Protein 5FSB (pdb70)

Foldseek 3Di:
DKDWADDFFDAKADADLQFIKGAHPQQWIWTADNDSVPGTDTDDDGFDEKAAHPQGWIKGAHPQQWIWTADPDPVGIDTADDGFDYKYDQDLQFIKGAHPQQWIWTADNDSVDGTDTDDDGFDEKAAEVVGWIKTAHPQFWIWTACVVVPDPVGTDTADDGFDEWYDHDPQWIKGAHPQQWIWTAPNDSVVGTDTDDDGFDYKYAHPHGWIKGAHPVRIIITDDDD/DKDFADDFFDAKADADPQFIKGAHPQQWIWTAPNDSVDGTDTDDDGFDEWAAEPAGWIKGAHPQFWIWTPDVPTDTADDGFDYKYDHDPQWIKGAHPQFWIWTAPNDSVPGTDTDDDGFDEWAAEPAGWIKGAHPQFWIWTACVVPPDPVGTDTADDGFDYKYDHDPQWIKGAHPQQWIWTFDNDSVVGTDTDDDGFDYKYAYPHGWIKTAHPRRIIITDDPD

Solvent-accessible surface area: 17321 Å² total; per-residue (Å²): 105,44,88,50,10,72,51,68,3,43,38,5,17,6,3,12,80,99,5,0,1,0,1,23,97,73,44,46,0,49,66,16,62,56,79,38,95,125,9,28,60,95,20,73,44,57,2,37,4,4,1,2,1,41,80,17,19,0,1,0,0,26,82,83,11,45,0,48,23,25,49,125,76,105,116,54,40,40,100,4,123,44,65,5,94,44,4,14,5,3,12,65,9,0,0,0,0,3,33,91,71,9,18,0,51,8,10,5,1,2,20,46,72,8,38,36,104,0,63,36,105,7,38,6,5,2,5,0,39,50,0,10,1,10,0,0,25,100,89,9,62,0,49,63,3,17,0,8,104,48,42,108,118,9,28,50,100,2,70,40,61,4,52,2,5,15,1,7,45,155,115,12,3,11,0,1,27,104,70,41,65,2,62,23,31,64,72,69,60,122,97,16,38,101,46,29,64,44,68,2,49,5,4,1,1,0,35,84,15,16,0,0,0,0,34,75,78,12,22,3,64,36,48,54,143,189,96,43,88,48,6,73,47,70,3,44,55,6,16,4,5,14,81,96,5,0,1,0,1,24,88,76,37,50,0,50,67,21,60,56,68,49,73,147,10,45,74,99,20,73,42,60,4,31,5,4,1,2,0,43,80,14,18,1,1,0,0,29,81,89,9,49,0,48,28,28,82,166,122,48,44,100,6,71,41,64,4,97,23,5,16,5,5,14,61,6,2,0,4,0,2,37,85,73,8,21,0,51,10,12,9,0,4,22,63,105,7,47,16,95,0,66,38,98,4,46,5,4,1,3,0,33,49,5,11,3,9,0,0,24,97,88,10,64,0,49,60,7,20,0,14,90,45,42,106,120,8,28,54,96,3,74,40,62,4,51,4,5,15,4,5,43,160,113,13,2,8,0,1,25,100,74,34,68,2,61,23,26,61,76,68,71,95,99,14,40,96,50,24,62,48,63,3,52,8,4,1,3,0,40,83,16,18,0,0,0,0,39,80,78,9,25,4,69,40,50,60,131,193

InterPro domains:
  IPR006624 Beta-propeller repeat TECPR [PF19193] (3-113)
  IPR006624 Beta-propeller repeat TECPR [SM00706] (1-35)
  IPR006624 Beta-propeller repeat TECPR [SM00706] (39-73)
  IPR006624 Beta-propeller repeat TECPR [SM00706] (76-110)
  IPR006624 Beta-propeller repeat TECPR [SM00706] (114-148)
  IPR006624 Beta-propeller repeat TECPR [SM00706] (154-188)
  IPR006624 Beta-propeller repeat TECPR [SM00706] (192-226)
  IPR051513 Tectonin beta-propeller repeat-containing [PTHR23250] (1-184)

B-factor: mean 9.9, std 6.62, range [2.0, 50.17]

Secondary structure (DSSP, 8-state):
-EEEESS--SEEEEEETTEEEEE-TT--EEEE-S-TTS-EEEESS--SEEEE-TTS-EEEE-TT--EEEE-SSTT-EEEESS--SEEEEEETTEEEEE-TT--EEEE-S-TTS-EEEESS--SEEEE-TTS-EEEE-TT--EEEE-TTTT-TT-EEEESS--SEEEEEETTEEEEE-TT--EEEE-S-TTS-EEEESS--SEEEE-TTS-EEEE-TTS-EEEE---/-EEEESS--SEEEEEETTEEEEE-TT--EEEE-S-TTS-EEEESS--SEEEE-TTS-EEEE-TT--EEEE---EEEESS--SEEEEEETTEEEEE-TT--EEEE-S-TTS-EEEESS--SEEEE-TTS-EEEE-TT--EEEE-TTTT-TT-EEEESS--SEEEEEETTEEEEE-TT--EEEE-S-TTS-EEEESS--SEEEE-TTS-EEEE-TT--EEEE---

Nearest PDB structures (foldseek):
  5fsb-assembly1_A-1  TM=1.004E+00  e=2.379E-45  Laccaria bicolor S238N-H82
  5fsb-assembly1_B  TM=1.003E+00  e=2.179E-41  Laccaria bicolor S238N-H82
  5fsc-assembly1_B  TM=1.001E+00  e=3.261E-41  Laccaria bicolor S238N-H82
  1pi6-assembly1_A  TM=5.485E-01  e=2.994E-05  Saccharomyces cerevisiae
  8qpv-assembly1_B  TM=4.638E-01  e=7.800E-05  Escherichia coli

Radius of gyration: 22.59 Å; Cα contacts (8 Å, |Δi|>4): 1490; chains: 2; bounding box: 50×57×58 Å

Structure (mmCIF, N/CA/C/O backbone):
data_5FSB
#
_entry.id   5FSB
#
_cell.length_a   69.058
_cell.length_b   69.058
_cell.length_c   349.211
_cell.angle_alpha   90.00
_cell.angle_beta   90.00
_cell.angle_gamma   120.00
#
_symmetry.space_group_name_H-M   'H 3 2'
#
loop_
_entity.id
_entity.type
_entity.pdbx_description
1 polymer 'TECTONIN 2'
2 non-polymer 'MAGNESIUM ION'
3 non-polymer 'methyl 1-seleno-2-O-methyl-beta-L-fucopyranoside'
4 non-polymer 'SULFATE ION'
5 non-polymer 'BORIC ACID'
6 water water
#
loop_
_atom_site.group_PDB
_atom_site.id
_atom_site.type_symbol
_atom_site.label_atom_id
_atom_site.label_alt_id
_atom_site.label_comp_id
_atom_site.label_asym_id
_atom_site.label_entity_id
_atom_site.label_seq_id
_atom_site.pdbx_PDB_ins_code
_atom_site.Cartn_x
_atom_site.Cartn_y
_atom_site.Cartn_z
_atom_site.occupancy
_atom_site.B_iso_or_equiv
_atom_site.auth_seq_id
_atom_site.auth_comp_id
_atom_site.auth_asym_id
_atom_site.auth_atom_id
_atom_site.pdbx_PDB_model_num
ATOM 1 N N . PRO A 1 2 ? -7.465 7.945 58.282 1.00 12.58 2 PRO A N 1
ATOM 2 C CA . PRO A 1 2 ? -7.148 9.274 58.809 1.00 10.72 2 PRO A CA 1
ATOM 3 C C . PRO A 1 2 ? -5.845 9.777 58.206 1.00 9.35 2 PRO A C 1
ATOM 4 O O . PRO A 1 2 ? -5.234 9.078 57.457 1.00 9.35 2 PRO A O 1
ATOM 8 N N . TRP A 1 3 ? -5.441 10.952 58.588 1.00 7.48 3 TRP A N 1
ATOM 9 C CA . TRP A 1 3 ? -4.195 11.532 58.080 1.00 6.51 3 TRP A CA 1
ATOM 10 C C . TRP A 1 3 ? -3.040 11.283 59.017 1.00 7.01 3 TRP A C 1
ATOM 11 O O . TRP A 1 3 ? -3.225 11.345 60.245 1.00 6.91 3 TRP A O 1
ATOM 22 N N . LYS A 1 4 ? -1.883 10.985 58.435 1.00 6.09 4 LYS A N 1
ATOM 23 C CA . LYS A 1 4 ? -0.612 10.943 59.121 1.00 6.55 4 LYS A CA 1
ATOM 24 C C . LYS A 1 4 ? 0.116 12.241 58.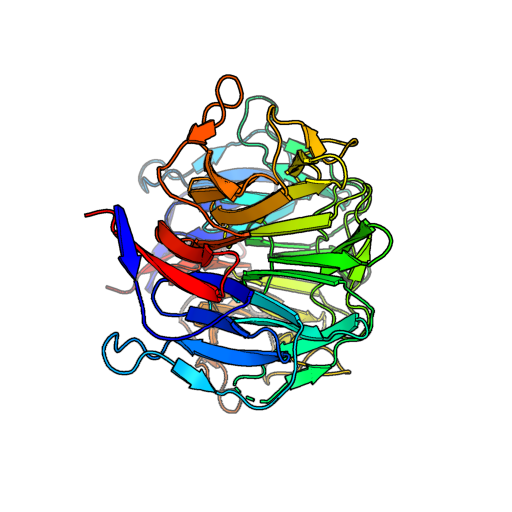871 1.00 6.43 4 LYS A C 1
ATOM 25 O O . LYS A 1 4 ? 0.371 12.605 57.747 1.00 6.25 4 LYS A O 1
ATOM 31 N N . GLY A 1 5 ? 0.546 12.910 5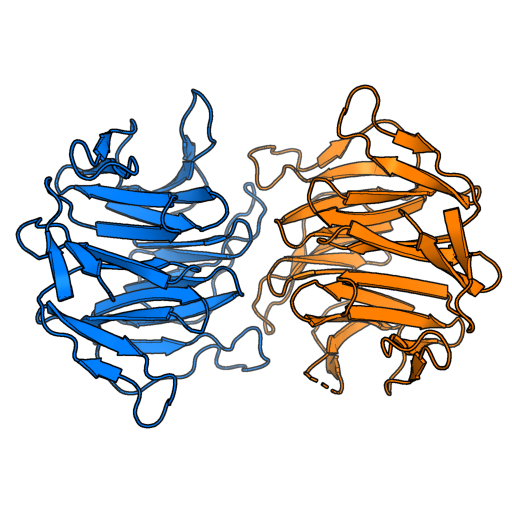9.927 1.00 6.82 5 GLY A N 1
ATOM 32 C C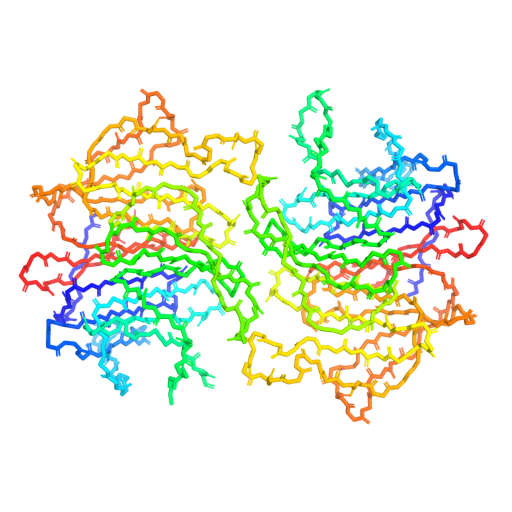A . GLY A 1 5 ? 1.374 14.076 59.748 1.00 6.66 5 GLY A CA 1
ATOM 33 C C . GLY A 1 5 ? 2.797 13.756 59.391 1.00 6.99 5 GLY A C 1
ATOM 34 O O . GLY A 1 5 ? 3.377 12.839 59.982 1.00 7.67 5 GLY A O 1
ATOM 35 N N . ILE A 1 6 ? 3.352 14.461 58.404 1.00 6.52 6 ILE A N 1
ATOM 36 C CA . ILE A 1 6 ? 4.675 14.281 57.869 1.00 6.92 6 ILE A CA 1
ATOM 37 C C . ILE A 1 6 ? 5.470 15.545 58.118 1.00 7.67 6 ILE A C 1
ATOM 38 O O . ILE A 1 6 ? 4.931 16.623 57.972 1.00 8.78 6 ILE A O 1
ATOM 43 N N . SER A 1 7 ? 6.719 15.479 58.552 1.00 7.49 7 SER A N 1
ATOM 44 C CA . SER A 1 7 ? 7.409 16.690 58.908 1.00 8.01 7 SER A CA 1
ATOM 45 C C . SER A 1 7 ? 7.703 17.535 57.691 1.00 7.53 7 SER A C 1
ATOM 46 O O . SER A 1 7 ? 7.704 17.052 56.537 1.00 7.08 7 SER A O 1
ATOM 49 N N . GLY A 1 8 ? 7.962 18.792 57.945 1.00 6.53 8 GLY A N 1
ATOM 50 C CA . GLY A 1 8 ? 8.253 19.791 56.928 1.00 6.67 8 GLY A CA 1
ATOM 51 C C . GLY A 1 8 ? 7.127 20.814 56.722 1.00 6.33 8 GLY A C 1
ATOM 52 O O . GLY A 1 8 ? 6.149 20.810 57.438 1.00 7.02 8 GLY A O 1
ATOM 53 N N A SER A 1 9 ? 7.293 21.646 55.719 0.60 6.12 9 SER A N 1
ATOM 54 N N B SER A 1 9 ? 7.309 21.700 55.751 0.40 6.23 9 SER A N 1
ATOM 55 C CA A SER A 1 9 ? 6.310 22.701 55.421 0.60 6.43 9 SER A CA 1
ATOM 56 C CA B SER A 1 9 ? 6.300 22.733 55.411 0.40 6.33 9 SER A CA 1
ATOM 57 C C A SER A 1 9 ? 6.187 22.838 53.925 0.60 5.95 9 SER A C 1
ATOM 58 C C B SER A 1 9 ? 6.192 22.840 53.914 0.40 5.94 9 SER A C 1
ATOM 59 O O A SER A 1 9 ? 7.203 22.979 53.238 0.60 6.03 9 SER A O 1
ATOM 60 O O B SER A 1 9 ? 7.212 22.991 53.222 0.40 5.98 9 SER A O 1
ATOM 65 N N . LEU A 1 10 ? 4.969 22.782 53.403 1.00 5.62 10 LEU A N 1
ATOM 66 C CA . LEU A 1 10 ? 4.748 22.934 51.956 1.00 5.65 10 LEU A CA 1
ATOM 67 C C . LEU A 1 10 ? 3.474 23.735 51.735 1.00 6.49 10 LEU A C 1
ATOM 68 O O . LEU A 1 10 ? 2.610 23.774 52.611 1.00 7.28 10 LEU A O 1
ATOM 73 N N A SER A 1 11 ? 3.376 24.374 50.577 0.40 6.18 11 SER A N 1
ATOM 74 N N B SER A 1 11 ? 3.385 24.362 50.568 0.60 6.44 11 SER A N 1
ATOM 75 C CA A SER A 1 11 ? 2.217 25.187 50.220 0.40 6.07 11 SER A CA 1
ATOM 76 C CA B SER A 1 11 ? 2.267 25.214 50.170 0.60 6.53 11 SER A CA 1
ATOM 77 C C A SER A 1 11 ? 1.368 24.610 49.077 0.40 5.81 11 SER A C 1
ATOM 78 C C B SER A 1 11 ? 1.373 24.589 49.101 0.60 6.06 11 SER A C 1
ATOM 79 O O A SER A 1 11 ? 0.179 24.881 49.006 0.40 5.56 11 SER A O 1
ATOM 80 O O B SER A 1 11 ? 0.176 24.842 49.074 0.60 5.63 11 SER A O 1
ATOM 85 N N . ARG A 1 12 ? 1.979 23.813 48.203 1.00 5.41 12 ARG A N 1
ATOM 86 C CA . ARG A 1 12 ? 1.246 23.051 47.169 1.00 5.28 12 ARG A CA 1
ATOM 87 C C . ARG A 1 12 ? 1.918 21.715 47.033 1.00 4.66 12 ARG A C 1
ATOM 88 O O A ARG A 1 12 ? 3.107 21.576 47.332 0.50 4.78 12 ARG A O 1
ATOM 89 O O B ARG A 1 12 ? 3.106 21.576 47.334 0.50 4.78 12 ARG A O 1
ATOM 103 N N . ILE A 1 13 ? 1.158 20.734 46.590 1.00 4.03 13 ILE A N 1
ATOM 104 C CA . ILE A 1 13 ? 1.642 19.345 46.537 1.00 3.72 13 ILE A CA 1
ATOM 105 C C . ILE A 1 13 ? 1.007 18.602 45.398 1.00 3.68 13 ILE A C 1
ATOM 106 O O . ILE A 1 13 ? -0.148 18.857 45.045 1.00 3.85 13 ILE A O 1
ATOM 111 N N . SER A 1 14 ? 1.737 17.617 44.852 1.00 3.66 14 SER A N 1
ATOM 112 C CA . SER A 1 14 ? 1.201 16.747 43.834 1.00 3.69 14 SER A CA 1
ATOM 113 C C . SER A 1 14 ? 1.745 15.351 44.046 1.00 4.03 14 SER A C 1
ATOM 114 O O . SER A 1 14 ? 2.914 15.204 44.276 1.00 4.40 14 SER A O 1
ATOM 117 N N . ALA A 1 15 ? 0.837 14.368 43.884 1.00 3.80 15 ALA A N 1
ATOM 118 C CA . ALA A 1 15 ? 1.203 12.963 44.054 1.00 4.17 15 ALA A CA 1
ATOM 119 C C . ALA A 1 15 ? 0.756 12.220 42.837 1.00 4.61 15 ALA A C 1
ATOM 120 O O . ALA A 1 15 ? -0.442 12.219 42.479 1.00 4.89 15 ALA A O 1
ATOM 122 N N . GLY A 1 16 ? 1.666 11.552 42.181 1.00 4.54 16 GLY A N 1
ATOM 123 C CA . GLY A 1 16 ? 1.363 10.718 41.038 1.00 4.90 16 GLY A CA 1
ATOM 124 C C . GLY A 1 16 ? 1.277 9.238 41.424 1.00 4.63 16 GLY A C 1
ATOM 125 O O . GLY A 1 16 ? 0.444 8.465 40.906 1.00 4.43 16 GLY A O 1
ATOM 126 N N . SER A 1 17 ? 2.120 8.861 42.371 1.00 5.00 17 SER A N 1
ATOM 127 C CA . SER A 1 17 ? 2.226 7.493 42.893 1.00 5.13 17 SER A CA 1
ATOM 128 C C . SER A 1 17 ? 2.913 7.596 44.216 1.00 4.87 17 SER A C 1
ATOM 129 O O . SER A 1 17 ? 3.498 8.629 44.518 1.00 4.78 17 SER A O 1
ATOM 132 N N . VAL A 1 18 ? 2.957 6.480 44.936 1.00 5.05 18 VAL A N 1
ATOM 133 C CA . VAL A 1 18 ? 3.573 6.485 46.271 1.00 5.49 18 VAL A CA 1
ATOM 134 C C . VAL A 1 18 ? 5.072 6.864 46.109 1.00 5.17 18 VAL A C 1
ATOM 135 O O . VAL A 1 18 ? 5.646 7.352 47.074 1.00 5.46 18 VAL A O 1
ATOM 139 N N . THR A 1 19 ? 5.684 6.609 44.952 1.00 5.22 19 THR A N 1
ATOM 140 C CA . THR A 1 19 ? 7.093 6.950 44.744 1.00 5.46 19 THR A CA 1
ATOM 141 C C . THR A 1 19 ? 7.334 8.201 43.907 1.00 4.76 19 THR A C 1
ATOM 142 O O . THR A 1 19 ? 8.508 8.505 43.598 1.00 4.69 19 THR A O 1
ATOM 146 N N . ASN A 1 20 ? 6.326 8.986 43.589 1.00 4.16 20 ASN A N 1
ATOM 147 C CA . ASN A 1 20 ? 6.571 10.274 42.894 1.00 4.27 20 ASN A CA 1
ATOM 148 C C . ASN A 1 20 ? 5.637 11.354 43.429 1.00 4.18 20 ASN A C 1
ATOM 149 O O . ASN A 1 20 ? 4.468 11.487 42.968 1.00 4.20 20 ASN A O 1
ATOM 154 N N . VAL A 1 21 ? 6.102 12.013 44.482 1.00 3.84 21 VAL A N 1
ATOM 155 C CA . VAL A 1 21 ? 5.331 13.011 45.203 1.00 3.69 21 VAL A CA 1
ATOM 156 C C . VAL A 1 21 ? 6.252 14.200 45.361 1.00 3.52 21 VAL A C 1
ATOM 157 O O . VAL A 1 21 ? 7.377 14.072 45.853 1.00 3.55 21 VAL A O 1
ATOM 161 N N . TRP A 1 22 ? 5.784 15.363 44.937 1.00 3.31 22 TRP A N 1
ATOM 162 C CA . TRP A 1 22 ? 6.588 16.584 44.973 1.00 3.33 22 TRP A CA 1
ATOM 163 C C . TRP A 1 22 ? 5.769 17.706 45.519 1.00 3.40 22 TRP A C 1
ATOM 164 O O . TRP A 1 22 ? 4.549 17.731 45.408 1.00 3.67 22 TRP A O 1
ATOM 175 N N . GLY A 1 23 ? 6.455 18.682 46.063 1.00 3.69 23 GLY A N 1
ATOM 176 C CA . GLY A 1 23 ? 5.778 19.918 46.542 1.00 3.69 23 GLY A CA 1
ATOM 177 C C . GLY A 1 23 ? 6.642 21.141 46.427 1.00 3.90 23 GLY A C 1
ATOM 178 O O . GLY A 1 23 ? 7.812 21.066 46.128 1.00 3.88 23 GLY A O 1
ATOM 179 N N . VAL A 1 24 ? 6.000 22.274 46.709 1.00 3.84 24 VAL A N 1
ATOM 180 C CA . VAL A 1 24 ? 6.707 23.559 46.797 1.00 4.60 24 VAL A CA 1
ATOM 181 C C . VAL A 1 24 ? 6.369 24.212 48.117 1.00 4.73 24 VAL A C 1
ATOM 182 O O . VAL A 1 24 ? 5.268 24.036 48.605 1.00 5.13 24 VAL A O 1
ATOM 186 N N . ASN A 1 25 ? 7.286 24.981 48.685 1.00 5.25 25 ASN A N 1
ATOM 187 C CA . ASN A 1 25 ? 7.000 25.683 49.924 1.00 5.72 25 ASN A CA 1
ATOM 188 C C . ASN A 1 25 ? 6.702 27.163 49.625 1.00 6.05 25 ASN A C 1
ATOM 189 O O . ASN A 1 25 ? 6.722 27.582 48.458 1.00 6.00 25 ASN A O 1
ATOM 194 N N . ALA A 1 26 ? 6.432 27.923 50.685 1.00 7.28 26 ALA A N 1
ATOM 195 C CA . ALA A 1 26 ? 6.022 29.300 50.550 1.00 8.45 26 ALA A CA 1
ATOM 196 C C . ALA A 1 26 ? 7.164 30.135 49.947 1.00 8.69 26 ALA A C 1
ATOM 197 O O . ALA A 1 26 ? 6.902 31.195 49.371 1.00 10.36 26 ALA A O 1
ATOM 199 N N . ALA A 1 27 ? 8.398 29.715 50.103 1.00 7.95 27 ALA A N 1
ATOM 200 C CA . ALA A 1 27 ? 9.547 30.367 49.518 1.00 8.35 27 ALA A CA 1
ATOM 201 C C . ALA A 1 27 ? 9.832 29.977 48.064 1.00 7.99 27 ALA A C 1
ATOM 202 O O . ALA A 1 27 ? 10.771 30.467 47.458 1.00 9.51 27 ALA A O 1
ATOM 204 N N . ASN A 1 28 ? 9.014 29.073 47.533 1.00 6.83 28 ASN A N 1
ATOM 205 C CA . ASN A 1 28 ? 9.106 28.578 46.211 1.00 6.88 28 ASN A CA 1
ATOM 206 C C . ASN A 1 28 ? 10.215 27.535 46.026 1.00 5.98 28 ASN A C 1
ATOM 207 O O . ASN A 1 28 ? 10.554 27.212 44.899 1.00 5.94 28 ASN A O 1
ATOM 212 N N . ASN A 1 29 ? 10.747 27.020 47.120 1.00 6.10 29 ASN A N 1
ATOM 213 C CA . ASN A 1 29 ? 11.672 25.891 47.033 1.00 6.24 29 ASN A CA 1
ATOM 214 C C . ASN A 1 29 ? 10.888 24.636 46.663 1.00 5.89 29 ASN A C 1
ATOM 215 O O . ASN A 1 29 ? 9.692 24.484 47.015 1.00 5.74 29 ASN A O 1
ATOM 220 N N . ILE A 1 30 ? 11.587 23.715 45.978 1.00 5.58 30 ILE A N 1
ATOM 221 C CA . ILE A 1 30 ? 11.024 22.476 45.451 1.00 5.52 30 ILE A CA 1
ATOM 222 C C . ILE A 1 30 ? 11.505 21.287 46.250 1.00 5.52 30 ILE A C 1
ATOM 223 O O . ILE A 1 30 ? 12.706 21.179 46.476 1.00 5.71 30 ILE A O 1
ATOM 228 N N . TYR A 1 31 ? 10.596 20.352 46.631 1.00 5.15 31 TYR A N 1
ATOM 229 C CA . TYR A 1 31 ? 10.966 19.166 47.352 1.00 5.57 31 TYR A CA 1
ATOM 230 C C . TYR A 1 31 ? 10.312 17.938 46.741 1.00 5.53 31 TYR A C 1
ATOM 231 O O . TYR A 1 31 ? 9.176 17.994 46.249 1.00 5.22 31 TYR A O 1
ATOM 240 N N . ARG A 1 32 ? 11.070 16.849 46.783 1.00 5.31 32 ARG A N 1
ATOM 241 C CA . ARG A 1 32 ? 10.597 15.536 46.408 1.00 5.40 32 ARG A CA 1
ATOM 242 C C . ARG A 1 32 ? 10.563 14.617 47.610 1.00 5.09 32 ARG A C 1
ATOM 243 O O . ARG A 1 32 ? 11.494 14.617 48.435 1.00 5.48 32 ARG A O 1
ATOM 251 N N . TYR A 1 33 ? 9.467 13.841 47.738 1.00 4.54 33 TYR A N 1
ATOM 252 C CA . TYR A 1 33 ? 9.345 12.841 48.805 1.00 4.50 33 TYR A CA 1
ATOM 253 C C . TYR A 1 33 ? 10.308 11.652 48.622 1.00 4.61 33 TYR A C 1
ATOM 254 O O . TYR A 1 33 ? 10.463 11.144 47.528 1.00 4.75 33 TYR A O 1
ATOM 263 N N . THR A 1 34 ? 10.971 11.306 49.705 1.00 5.33 34 THR A N 1
ATOM 264 C CA . THR A 1 34 ? 12.070 10.361 49.631 1.00 6.03 34 THR A CA 1
ATOM 265 C C . THR A 1 34 ? 11.633 8.952 49.769 1.00 6.47 34 THR A C 1
ATOM 266 O O . THR A 1 34 ? 12.453 8.042 49.489 1.00 7.50 34 THR A O 1
ATOM 270 N N . GLY A 1 35 ? 10.475 8.691 50.349 1.00 6.44 35 GLY A N 1
ATOM 271 C CA . GLY A 1 35 ? 10.012 7.374 50.710 1.00 7.14 35 GLY A CA 1
ATOM 272 C C . GLY A 1 35 ? 10.320 7.005 52.149 1.00 7.37 35 GLY A C 1
ATOM 273 O O . GLY A 1 35 ? 9.859 5.951 52.605 1.00 9.33 35 GLY A O 1
ATOM 274 N N . ASP A 1 36 ? 10.968 7.886 52.895 1.00 6.77 36 ASP A N 1
ATOM 275 C CA . ASP A 1 36 ? 11.237 7.605 54.316 1.00 7.20 36 ASP A CA 1
ATOM 276 C C . ASP A 1 36 ? 10.671 8.724 55.161 1.00 6.94 36 ASP A C 1
ATOM 277 O O . ASP A 1 36 ? 11.168 9.891 55.131 1.00 6.43 36 ASP A O 1
ATOM 282 N N . ASP A 1 37 ? 9.615 8.412 55.905 1.00 7.40 37 ASP A N 1
ATOM 283 C CA . ASP A 1 37 ? 8.976 9.441 56.703 1.00 7.89 37 ASP A CA 1
ATOM 284 C C . ASP A 1 37 ? 9.895 10.003 57.796 1.00 9.56 37 ASP A C 1
ATOM 285 O O . ASP A 1 37 ? 9.651 11.096 58.293 1.00 10.60 37 ASP A O 1
ATOM 290 N N . ALA A 1 38 ? 10.983 9.321 58.132 1.00 10.38 38 ALA A N 1
ATOM 291 C CA . ALA A 1 38 ? 11.950 9.903 59.052 1.00 12.48 38 ALA A CA 1
ATOM 292 C C . ALA A 1 38 ? 12.738 11.028 58.442 1.00 13.84 38 ALA A C 1
ATOM 293 O O . ALA A 1 38 ? 13.161 11.927 59.158 1.00 18.50 38 ALA A O 1
ATOM 295 N N . LYS A 1 39 ? 12.915 11.027 57.112 1.00 11.41 39 LYS A N 1
ATOM 296 C CA . LYS A 1 39 ? 13.693 12.084 56.392 1.00 10.50 39 LYS A CA 1
ATOM 297 C C . LYS A 1 39 ? 12.947 12.300 55.071 1.00 7.59 39 LYS A C 1
ATOM 298 O O . LYS A 1 39 ? 13.405 11.879 54.001 1.00 7.10 39 LYS A O 1
ATOM 304 N N . PRO A 1 40 ? 11.779 12.944 55.150 1.00 7.30 40 PRO A N 1
ATOM 305 C CA . PRO A 1 40 ? 10.810 12.815 54.041 1.00 6.41 40 PRO A CA 1
ATOM 306 C C . PRO A 1 40 ? 11.085 13.584 52.792 1.00 6.06 40 PRO A C 1
ATOM 307 O O . PRO A 1 40 ? 10.548 13.250 51.760 1.00 5.61 40 PRO A O 1
ATOM 311 N N . TRP A 1 41 ? 11.863 14.664 52.867 1.00 5.97 41 TRP A N 1
ATOM 312 C CA . TRP A 1 41 ? 12.032 15.609 51.705 1.00 6.04 41 TRP A CA 1
ATOM 313 C C . TRP A 1 41 ? 13.463 15.788 51.316 1.00 6.82 41 TRP A C 1
ATOM 314 O O . TRP A 1 41 ? 14.323 15.944 52.202 1.00 8.78 41 TRP A O 1
ATOM 325 N N . VAL A 1 42 ? 13.721 15.868 50.013 1.00 6.83 42 VAL A N 1
ATOM 326 C CA . VAL A 1 42 ? 15.011 16.301 49.497 1.00 7.59 42 VAL A CA 1
ATOM 327 C C . VAL A 1 42 ? 14.741 17.520 48.624 1.00 7.63 42 VAL A C 1
ATOM 328 O O . VAL A 1 42 ? 13.815 17.494 47.808 1.00 5.90 42 VAL A O 1
ATOM 332 N N . GLN A 1 43 ? 15.496 18.597 48.802 1.00 7.20 43 GLN A N 1
ATOM 333 C CA . GLN A 1 43 ? 15.273 19.773 47.999 1.00 7.28 43 GLN A CA 1
ATOM 334 C C . GLN A 1 43 ? 15.846 19.543 46.598 1.00 7.19 43 GLN A C 1
ATOM 335 O O . GLN A 1 43 ? 17.044 19.138 46.436 1.00 8.14 43 GLN A O 1
ATOM 341 N N . ILE A 1 44 ? 15.057 19.808 45.581 1.00 6.17 44 ILE A N 1
ATOM 342 C CA . ILE A 1 44 ? 15.504 19.750 44.212 1.00 6.10 44 ILE A CA 1
ATOM 343 C C . ILE A 1 44 ? 15.772 21.186 43.758 1.00 6.46 44 ILE A C 1
ATOM 344 O O . ILE A 1 44 ? 14.933 22.059 43.931 1.00 5.75 44 ILE A O 1
ATOM 349 N N . PRO A 1 45 ? 16.948 21.463 43.160 1.00 6.56 45 PRO A N 1
ATOM 350 C CA . PRO A 1 45 ? 17.211 22.872 42.801 1.00 6.72 45 PRO A CA 1
ATOM 351 C C . PRO A 1 45 ? 16.174 23.473 41.866 1.00 6.58 45 PRO A C 1
ATOM 352 O O . PRO A 1 45 ? 15.708 22.800 40.933 1.00 7.34 45 PRO A O 1
ATOM 356 N N . GLY A 1 46 ? 15.898 24.766 42.047 1.00 6.13 46 GLY A N 1
ATOM 357 C CA . GLY A 1 46 ? 14.990 25.514 41.216 1.00 5.75 46 GLY A CA 1
ATOM 358 C C . GLY A 1 46 ? 13.993 26.272 42.051 1.00 5.37 46 GLY A C 1
ATOM 359 O O . GLY A 1 46 ? 14.082 26.292 43.279 1.00 5.65 46 GLY A O 1
ATOM 360 N N . ALA A 1 47 ? 13.071 26.964 41.419 1.00 4.96 47 ALA A N 1
ATOM 361 C CA . ALA A 1 47 ? 12.005 27.728 42.140 1.00 4.97 47 ALA A CA 1
ATOM 362 C C . ALA A 1 47 ? 10.705 27.521 41.398 1.00 4.78 47 ALA A C 1
ATOM 363 O O . ALA A 1 47 ? 10.653 27.658 40.164 1.00 4.93 47 ALA A O 1
ATOM 365 N N . LEU A 1 48 ? 9.692 27.087 42.137 1.00 4.39 48 LEU A N 1
ATOM 366 C CA . LEU A 1 48 ? 8.341 26.880 41.576 1.00 4.46 48 LEU A CA 1
ATOM 367 C C . LEU A 1 48 ? 7.261 27.289 42.526 1.00 4.44 48 LEU A C 1
ATOM 368 O O . LEU A 1 48 ? 7.439 27.313 43.744 1.00 4.47 48 LEU A O 1
ATOM 373 N N . THR A 1 49 ? 6.080 27.583 41.963 1.00 4.40 49 THR A N 1
ATOM 374 C CA . THR A 1 49 ? 4.878 27.924 42.725 1.00 4.30 49 THR A CA 1
ATOM 375 C C . THR A 1 49 ? 3.756 26.889 42.594 1.00 4.01 49 THR A C 1
ATOM 376 O O . THR A 1 49 ? 2.826 26.902 43.385 1.00 4.32 49 THR A O 1
ATOM 380 N N . ASP A 1 50 ? 3.787 26.067 41.534 1.00 3.66 50 ASP A N 1
ATOM 381 C CA . ASP A 1 50 ? 2.877 24.900 41.423 1.00 3.55 50 ASP A CA 1
ATOM 382 C C . ASP A 1 50 ? 3.656 23.761 40.742 1.00 3.65 50 ASP A C 1
ATOM 383 O O . ASP A 1 50 ? 4.643 23.995 40.076 1.00 3.62 50 ASP A O 1
ATOM 388 N N . ILE A 1 51 ? 3.204 22.542 40.986 1.00 3.58 51 ILE A N 1
ATOM 389 C CA . ILE A 1 51 ? 3.874 21.356 40.511 1.00 3.86 51 ILE A CA 1
ATOM 390 C C . ILE A 1 51 ? 2.873 20.240 40.274 1.00 4.05 51 ILE A C 1
ATOM 391 O O . ILE A 1 51 ? 1.850 20.179 40.947 1.00 4.06 51 ILE A O 1
ATOM 396 N N . GLY A 1 52 ? 3.164 19.452 39.241 1.00 4.11 52 GLY A N 1
ATOM 397 C CA . GLY A 1 52 ? 2.415 18.221 38.918 1.00 4.33 52 GLY A CA 1
ATOM 398 C C . GLY A 1 52 ? 3.326 17.060 38.725 1.00 4.42 52 GLY A C 1
ATOM 399 O O . GLY A 1 52 ? 4.258 17.179 37.879 1.00 5.25 52 GLY A O 1
ATOM 400 N N . ALA A 1 53 ? 3.103 15.978 39.450 1.00 4.13 53 ALA A N 1
ATOM 401 C CA . ALA A 1 53 ? 3.974 14.796 39.404 1.00 4.28 53 ALA A CA 1
ATOM 402 C C . ALA A 1 53 ? 3.115 13.611 39.062 1.00 4.49 53 ALA A C 1
ATOM 403 O O . ALA A 1 53 ? 2.092 13.373 39.687 1.00 4.86 53 ALA A O 1
ATOM 405 N N . ALA A 1 54 ? 3.536 12.895 38.024 1.00 4.38 54 ALA A N 1
ATOM 406 C CA . ALA A 1 54 ? 2.801 11.728 37.509 1.00 4.31 54 ALA A CA 1
ATOM 407 C C . ALA A 1 54 ? 3.376 10.385 37.940 1.00 4.38 54 ALA A C 1
ATOM 408 O O . ALA A 1 54 ? 4.577 10.254 38.245 1.00 4.44 54 ALA A O 1
ATOM 410 N N . ALA A 1 55 ? 2.522 9.361 37.876 1.00 4.92 55 ALA A N 1
ATOM 411 C CA . ALA A 1 55 ? 2.929 7.988 38.224 1.00 5.09 55 ALA A CA 1
ATOM 412 C C . ALA A 1 55 ? 4.054 7.490 37.346 1.00 5.37 55 ALA A C 1
ATOM 413 O O . ALA A 1 55 ? 4.890 6.705 37.794 1.00 5.35 55 ALA A O 1
ATOM 415 N N . ASP A 1 56 ? 4.116 7.966 36.076 1.00 5.14 56 ASP A N 1
ATOM 416 C CA . ASP A 1 56 ? 5.167 7.546 35.174 1.00 5.16 56 ASP A CA 1
ATOM 417 C C . ASP A 1 56 ? 6.506 8.252 35.359 1.00 5.10 56 ASP A C 1
ATOM 418 O O . ASP A 1 56 ? 7.489 8.039 34.585 1.00 5.91 56 ASP A O 1
ATOM 423 N N . GLY A 1 57 ? 6.579 9.167 36.325 1.00 4.89 57 GLY A N 1
ATOM 424 C CA . GLY A 1 57 ? 7.812 9.918 36.619 1.00 5.02 57 GLY A CA 1
ATOM 425 C C . GLY A 1 57 ? 7.803 11.334 36.074 1.00 5.11 57 GLY A C 1
ATOM 426 O O . GLY A 1 57 ? 8.705 12.133 36.415 1.00 5.55 57 GLY A O 1
ATOM 427 N N . THR A 1 58 ? 6.841 11.640 35.175 1.00 5.16 58 THR A N 1
ATOM 428 C CA . THR A 1 58 ? 6.817 12.967 34.569 1.00 5.45 58 THR A CA 1
ATOM 429 C C . THR A 1 58 ? 6.593 14.014 35.647 1.00 5.25 58 THR A C 1
ATOM 430 O O . THR A 1 58 ? 5.701 13.846 36.479 1.00 5.02 58 THR A O 1
ATOM 434 N N . VAL A 1 59 ? 7.363 15.112 35.652 1.00 4.54 59 VAL A N 1
ATOM 435 C CA . VAL A 1 59 ? 7.118 16.183 36.594 1.00 4.43 59 VAL A CA 1
ATOM 436 C C . VAL A 1 59 ? 7.188 17.529 35.854 1.00 4.11 59 VAL A C 1
ATOM 437 O O . VAL A 1 59 ? 8.160 17.812 35.128 1.00 4.20 59 VAL A O 1
ATOM 441 N N . TRP A 1 60 ? 6.131 18.323 36.008 1.00 3.99 60 TRP A N 1
ATOM 442 C CA . TRP A 1 60 ? 6.061 19.633 35.435 1.00 4.03 60 TRP A CA 1
ATOM 443 C C . TRP A 1 60 ? 5.846 20.675 36.545 1.00 4.29 60 TRP A C 1
ATOM 444 O O . TRP A 1 60 ? 5.295 20.386 37.588 1.00 4.51 60 TRP A O 1
ATOM 455 N N . GLY A 1 61 ? 6.291 21.905 36.302 1.00 4.05 61 GLY A N 1
ATOM 456 C CA . GLY A 1 61 ? 6.057 22.956 37.285 1.00 4.20 61 GLY A CA 1
ATOM 457 C C . GLY A 1 61 ? 5.944 24.328 36.636 1.00 4.35 61 GLY A C 1
ATOM 458 O O . GLY A 1 61 ? 6.231 24.485 35.426 1.00 4.32 61 GLY A O 1
ATOM 459 N N . VAL A 1 62 ? 5.475 25.300 37.412 1.00 4.15 62 VAL A N 1
ATOM 460 C CA . VAL A 1 62 ? 5.432 26.702 36.962 1.00 4.65 62 VAL A CA 1
ATOM 461 C C . VAL A 1 62 ? 5.976 27.514 38.094 1.00 4.46 62 VAL A C 1
ATOM 462 O O . VAL A 1 62 ? 5.870 27.118 39.233 1.00 4.16 62 VAL A O 1
ATOM 466 N N . ASN A 1 63 ? 6.572 28.682 37.776 1.00 4.76 63 ASN A N 1
ATOM 467 C CA . ASN A 1 63 ? 7.099 29.557 38.809 1.00 4.88 63 ASN A CA 1
ATOM 468 C C . ASN A 1 63 ? 6.278 30.814 38.959 1.00 5.27 63 ASN A C 1
ATOM 469 O O . ASN A 1 63 ? 5.271 30.984 38.267 1.00 4.93 63 ASN A O 1
ATOM 474 N N . ALA A 1 64 ? 6.760 31.711 39.830 1.00 6.03 64 ALA A N 1
ATOM 475 C CA . ALA A 1 64 ? 5.957 32.881 40.177 1.00 6.57 64 ALA A CA 1
ATOM 476 C C . ALA A 1 64 ? 5.752 33.797 38.980 1.00 7.11 64 ALA A C 1
ATOM 477 O O . ALA A 1 64 ? 4.735 34.490 38.893 1.00 7.76 64 ALA A O 1
ATOM 479 N N . ALA A 1 65 ? 6.711 33.841 38.081 1.00 6.91 65 ALA A N 1
ATOM 480 C CA . ALA A 1 65 ? 6.634 34.593 36.839 1.00 6.57 65 ALA A CA 1
ATOM 481 C C . ALA A 1 65 ? 5.737 34.028 35.785 1.00 6.35 65 ALA A C 1
ATOM 482 O O . ALA A 1 65 ? 5.515 34.636 34.687 1.00 7.31 65 ALA A O 1
ATOM 484 N N . GLY A 1 66 ? 5.309 32.767 35.996 1.00 5.65 66 GLY A N 1
ATOM 485 C CA . GLY A 1 66 ? 4.532 32.047 35.000 1.00 5.90 66 GLY A CA 1
ATOM 486 C C . GLY A 1 66 ? 5.330 31.143 34.091 1.00 5.57 66 GLY A C 1
ATOM 487 O O . GLY A 1 66 ? 4.769 30.515 33.173 1.00 6.22 66 GLY A O 1
ATOM 488 N N . ASN A 1 67 ? 6.656 31.107 34.256 1.00 5.42 67 ASN A N 1
ATOM 489 C CA . ASN A 1 67 ? 7.473 30.263 33.440 1.00 5.30 67 ASN A CA 1
ATOM 490 C C . ASN A 1 67 ? 7.157 28.783 33.714 1.00 5.25 67 ASN A C 1
ATOM 491 O O . ASN A 1 67 ? 6.884 28.469 34.863 1.00 5.36 67 ASN A O 1
ATOM 496 N N . ILE A 1 68 ? 7.245 27.968 32.664 1.00 4.85 68 ILE A N 1
ATOM 497 C CA . ILE A 1 68 ? 6.867 26.560 32.668 1.00 4.67 68 ILE A CA 1
ATOM 498 C C . ILE A 1 68 ? 8.103 25.685 32.516 1.00 5.13 68 ILE A C 1
ATOM 499 O O . ILE A 1 68 ? 8.963 25.913 31.642 1.00 5.58 68 ILE A O 1
ATOM 504 N N . TYR A 1 69 ? 8.193 24.669 33.368 1.00 5.33 69 TYR A N 1
ATOM 505 C CA . TYR A 1 69 ? 9.334 23.778 33.356 1.00 5.73 69 TYR A CA 1
ATOM 506 C C . TYR A 1 69 ? 8.914 22.307 33.389 1.00 5.67 69 TYR A C 1
ATOM 507 O O . TYR A 1 69 ? 7.922 21.926 33.984 1.00 5.76 69 TYR A O 1
ATOM 516 N N . ARG A 1 70 ? 9.741 21.496 32.756 1.00 5.37 70 ARG A N 1
ATOM 517 C CA . ARG A 1 70 ? 9.609 20.024 32.820 1.00 5.66 70 ARG A CA 1
ATOM 518 C C . ARG A 1 70 ? 10.905 19.472 33.391 1.00 5.84 70 ARG A C 1
ATOM 519 O O . ARG A 1 70 ? 12.030 19.891 33.002 1.00 5.52 70 ARG A O 1
ATOM 527 N N . TYR A 1 71 ? 10.791 18.539 34.337 1.00 5.80 71 TYR A N 1
ATOM 528 C CA . TYR A 1 71 ? 11.989 17.928 34.916 1.00 6.50 71 TYR A CA 1
ATOM 529 C C . TYR A 1 71 ? 12.610 16.978 33.884 1.00 6.90 71 TYR A C 1
ATOM 530 O O . TYR A 1 71 ? 11.914 16.211 33.227 1.00 6.68 71 TYR A O 1
ATOM 539 N N . VAL A 1 72 ? 13.937 17.018 33.758 1.00 7.87 72 VAL A N 1
ATOM 540 C CA . VAL A 1 72 ? 14.592 16.184 32.699 1.00 9.61 72 VAL A CA 1
ATOM 541 C C . VAL A 1 72 ? 15.368 15.012 33.262 1.00 11.12 72 VAL A C 1
ATOM 542 O O . VAL A 1 72 ? 16.021 14.272 32.516 1.00 12.02 72 VAL A O 1
ATOM 546 N N . TRP A 1 73 ? 15.336 14.825 34.571 1.00 11.58 73 TRP A N 1
ATOM 547 C CA . TRP A 1 73 ? 15.923 13.603 35.181 1.00 11.77 73 TRP A CA 1
ATOM 548 C C . TRP A 1 73 ? 17.410 13.423 34.827 1.00 13.28 73 TRP A C 1
ATOM 549 O O . TRP A 1 73 ? 17.871 12.311 34.587 1.00 13.00 73 TRP A O 1
ATOM 560 N N . ASP A 1 74 ? 18.129 14.540 34.819 1.00 13.59 74 ASP A N 1
ATOM 561 C CA . ASP A 1 74 ? 19.552 14.551 34.636 1.00 14.73 74 ASP A CA 1
ATOM 562 C C . ASP A 1 74 ? 20.125 15.799 35.315 1.00 14.73 74 ASP A C 1
ATOM 563 O O . ASP A 1 74 ? 19.372 16.528 35.993 1.00 14.39 74 ASP A O 1
ATOM 568 N N . SER A 1 75 ? 21.433 16.006 35.218 1.00 15.89 75 SER A N 1
ATOM 569 C CA . SER A 1 75 ? 22.083 17.027 36.030 1.00 18.86 75 SER A CA 1
ATOM 570 C C . SER A 1 75 ? 21.691 18.483 35.669 1.00 19.42 75 SER A C 1
ATOM 571 O O . SER A 1 75 ? 22.013 19.365 36.448 1.00 21.13 75 SER A O 1
ATOM 574 N N . ASN A 1 76 ? 20.997 18.706 34.540 1.00 19.51 76 ASN A N 1
ATOM 575 C CA . ASN A 1 76 ? 20.398 20.003 34.193 1.00 19.59 76 ASN A CA 1
ATOM 576 C C . ASN A 1 76 ? 19.114 20.303 34.946 1.00 16.97 76 ASN A C 1
ATOM 577 O O . ASN A 1 76 ? 18.721 21.465 35.012 1.00 15.95 76 ASN A O 1
ATOM 582 N N . HIS A 1 77 ? 18.454 19.249 35.470 1.00 15.09 77 HIS A N 1
ATOM 583 C CA . HIS A 1 77 ? 17.284 19.315 36.276 1.00 13.31 77 HIS A CA 1
ATOM 584 C C . HIS A 1 77 ? 16.068 19.684 35.456 1.00 12.60 77 HIS A C 1
ATOM 585 O O . HIS A 1 77 ? 15.176 18.865 35.382 1.00 12.59 77 HIS A O 1
ATOM 592 N N . TRP A 1 78 ? 15.991 20.916 34.956 1.00 10.01 78 TRP A N 1
ATOM 593 C CA . TRP A 1 78 ? 14.731 21.456 34.328 1.00 9.31 78 TRP A CA 1
ATOM 594 C C . TRP A 1 78 ? 14.947 22.011 32.930 1.00 10.39 78 TRP A C 1
ATOM 595 O O . TRP A 1 78 ? 16.022 22.572 32.637 1.00 13.09 78 TRP A O 1
ATOM 606 N N . THR A 1 79 ? 13.943 21.883 32.094 1.00 8.75 79 THR A N 1
ATOM 607 C CA . THR A 1 79 ? 13.949 22.560 30.812 1.00 9.39 79 THR A CA 1
ATOM 608 C C . THR A 1 79 ? 12.757 23.470 30.768 1.00 8.04 79 THR A C 1
ATOM 609 O O . THR A 1 79 ? 11.677 23.063 31.160 1.00 6.99 79 THR A O 1
ATOM 613 N N . GLN A 1 80 ? 12.951 24.701 30.311 1.00 7.96 80 GLN A N 1
ATOM 614 C CA . GLN A 1 80 ? 11.826 25.658 30.172 1.00 7.72 80 GLN A CA 1
ATOM 615 C C . GLN A 1 80 ? 11.085 25.428 28.904 1.00 7.90 80 GLN A C 1
ATOM 616 O O . GLN A 1 80 ? 11.696 25.220 27.825 1.00 8.84 80 GLN A O 1
ATOM 622 N N . ILE A 1 81 ? 9.771 25.367 29.024 1.00 7.11 81 ILE A N 1
ATOM 623 C CA . ILE A 1 81 ? 8.869 25.171 27.908 1.00 6.86 81 ILE A CA 1
ATOM 624 C C . ILE A 1 81 ? 8.147 26.471 27.631 1.00 7.56 81 ILE A C 1
ATOM 625 O O . ILE A 1 81 ? 7.676 27.082 28.557 1.00 7.28 81 ILE A O 1
ATOM 630 N N . LYS A 1 82 ? 8.048 26.887 26.378 1.00 7.97 82 LYS A N 1
ATOM 631 C CA . LYS A 1 82 ? 7.470 28.212 26.099 1.00 9.20 82 LYS A CA 1
ATOM 632 C C . LYS A 1 82 ? 6.023 28.319 26.546 1.00 7.92 82 LYS A C 1
ATOM 633 O O . LYS A 1 82 ? 5.297 27.325 26.572 1.00 7.61 82 LYS A O 1
ATOM 639 N N . GLY A 1 83 ? 5.633 29.516 26.936 1.00 7.91 83 GLY A N 1
ATOM 640 C CA . GLY A 1 83 ? 4.310 29.762 27.455 1.00 6.75 83 GLY A CA 1
ATOM 641 C C . GLY A 1 83 ? 4.281 30.314 28.844 1.00 6.12 83 GLY A C 1
ATOM 642 O O . GLY A 1 83 ? 5.308 30.564 29.458 1.00 5.84 83 GLY A O 1
ATOM 643 N N . ALA A 1 84 ? 3.050 30.570 29.338 1.00 5.67 84 ALA A N 1
ATOM 644 C CA . ALA A 1 84 ? 2.869 31.068 30.701 1.00 5.63 84 ALA A CA 1
ATOM 645 C C . ALA A 1 84 ? 1.704 30.333 31.316 1.00 5.51 84 ALA A C 1
ATOM 646 O O . ALA A 1 84 ? 0.621 30.281 30.717 1.00 5.86 84 ALA A O 1
ATOM 648 N N . LEU A 1 85 ? 1.896 29.827 32.514 1.00 5.25 85 LEU A N 1
ATOM 649 C CA . LEU A 1 85 ? 0.821 29.137 33.240 1.00 5.40 85 LEU A CA 1
ATOM 650 C C . LEU A 1 85 ? 0.923 29.495 34.728 1.00 6.08 85 LEU A C 1
ATOM 651 O O . LEU A 1 85 ? 2.007 29.875 35.190 1.00 6.54 85 LEU A O 1
ATOM 656 N N . LYS A 1 86 ? -0.189 29.340 35.447 1.00 6.33 86 LYS A N 1
ATOM 657 C CA A LYS A 1 86 ? -0.283 29.616 36.884 0.50 7.06 86 LYS A CA 1
ATOM 658 C CA B LYS A 1 86 ? -0.283 29.616 36.882 0.50 7.06 86 LYS A CA 1
ATOM 659 C C . LYS A 1 86 ? -0.471 28.328 37.713 1.00 6.69 86 LYS A C 1
ATOM 660 O O . LYS A 1 86 ? -0.063 28.262 38.842 1.00 6.68 86 LYS A O 1
ATOM 670 N N . ARG A 1 87 ? -1.188 27.365 37.171 1.00 6.33 87 ARG A N 1
ATOM 671 C CA . ARG A 1 87 ? -1.412 26.051 37.822 1.00 5.80 87 ARG A CA 1
ATOM 672 C C . ARG A 1 87 ? -1.160 24.974 36.785 1.00 5.21 87 ARG A C 1
ATOM 673 O O . ARG A 1 87 ? -1.355 25.160 35.588 1.00 4.95 87 ARG A O 1
ATOM 688 N N . ILE A 1 88 ? -0.684 23.829 37.240 1.00 4.51 88 ILE A N 1
ATOM 689 C CA . ILE A 1 88 ? -0.313 22.748 36.315 1.00 4.53 88 ILE A CA 1
ATOM 690 C C . ILE A 1 88 ? -0.538 21.394 36.977 1.00 4.10 88 ILE A C 1
ATOM 691 O O . ILE A 1 88 ? -0.462 21.238 38.171 1.00 4.05 88 ILE A O 1
ATOM 696 N N . SER A 1 89 ? -0.817 20.422 36.131 1.00 4.23 89 SER A N 1
ATOM 697 C CA . SER A 1 89 ? -1.031 19.001 36.575 1.00 4.38 89 SER A CA 1
ATOM 698 C C . SER A 1 89 ? -0.569 18.056 35.523 1.00 4.30 89 SER A C 1
ATOM 699 O O . SER A 1 89 ? -0.882 18.248 34.390 1.00 4.39 89 SER A O 1
ATOM 702 N N . ALA A 1 90 ? 0.178 17.006 35.914 1.00 4.46 90 ALA A N 1
ATOM 703 C CA . ALA A 1 90 ? 0.672 16.042 35.002 1.00 4.71 90 ALA A CA 1
ATOM 704 C C . ALA A 1 90 ? 0.122 14.684 35.386 1.00 5.01 90 ALA A C 1
ATOM 705 O O . ALA A 1 90 ? 0.436 14.172 36.451 1.00 5.51 90 ALA A O 1
ATOM 707 N N . GLY A 1 91 ? -0.793 14.182 34.592 1.00 5.07 91 GLY A N 1
ATOM 708 C CA . GLY A 1 91 ? -1.245 12.804 34.782 1.00 5.33 91 GLY A CA 1
ATOM 709 C C . GLY A 1 91 ? -0.300 11.729 34.317 1.00 5.40 91 GLY A C 1
ATOM 710 O O . GLY A 1 91 ? -0.319 10.591 34.805 1.00 6.13 91 GLY A O 1
ATOM 711 N N . SER A 1 92 ? 0.419 12.048 33.256 1.00 5.22 92 SER A N 1
ATOM 712 C CA . SER A 1 92 ? 1.435 11.187 32.619 1.00 5.50 92 SER A CA 1
ATOM 713 C C . SER A 1 92 ? 2.190 12.066 31.605 1.00 5.56 92 SER A C 1
ATOM 714 O O . SER A 1 92 ? 1.781 13.236 31.376 1.00 4.94 92 SER A O 1
ATOM 717 N N . ARG A 1 93 ? 3.203 11.481 30.984 1.00 5.86 93 ARG A N 1
ATOM 718 C CA . ARG A 1 93 ? 3.917 12.139 29.875 1.00 7.17 93 ARG A CA 1
ATOM 719 C C . ARG A 1 93 ? 2.992 12.691 28.809 1.00 6.70 93 ARG A C 1
ATOM 720 O O . ARG A 1 93 ? 3.274 13.748 28.222 1.00 7.07 93 ARG A O 1
ATOM 728 N N . THR A 1 94 ? 1.885 11.996 28.562 1.00 6.16 94 THR A N 1
ATOM 729 C CA . THR A 1 94 ? 0.951 12.308 27.468 1.00 6.62 94 THR A CA 1
ATOM 730 C C . THR A 1 94 ? -0.321 13.083 27.908 1.00 6.42 94 THR A C 1
ATOM 731 O O . THR A 1 94 ? -1.233 13.279 27.080 1.00 7.17 94 THR A O 1
ATOM 735 N N . ASN A 1 95 ? -0.444 13.409 29.204 1.00 5.48 95 ASN A N 1
ATOM 736 C CA . ASN A 1 95 ? -1.630 14.052 29.711 1.00 5.58 95 ASN A CA 1
ATOM 737 C C . ASN A 1 95 ? -1.264 15.134 30.708 1.00 5.54 95 ASN A C 1
ATOM 738 O O . ASN A 1 95 ? -1.303 14.897 31.953 1.00 6.10 95 ASN A O 1
ATOM 743 N N . VAL A 1 96 ? -0.857 16.296 30.161 1.00 5.06 96 VAL A N 1
ATOM 744 C CA . VAL A 1 96 ? -0.400 17.427 30.979 1.00 4.74 96 VAL A CA 1
ATOM 745 C C . VAL A 1 96 ? -1.271 18.666 30.649 1.00 4.46 96 VAL A C 1
ATOM 746 O O . VAL A 1 96 ? -1.461 18.993 29.482 1.00 4.41 96 VAL A O 1
ATOM 750 N N . TRP A 1 97 ? -1.797 19.250 31.686 1.00 4.20 97 TRP A N 1
ATOM 751 C CA . TRP A 1 97 ? -2.728 20.396 31.495 1.00 4.24 97 TRP A CA 1
ATOM 752 C C . TRP A 1 97 ? -2.328 21.515 32.440 1.00 4.45 97 TRP A C 1
ATOM 753 O O . TRP A 1 97 ? -1.756 21.278 33.529 1.00 4.78 97 TRP A O 1
ATOM 764 N N . GLY A 1 98 ? -2.709 22.743 32.081 1.00 4.55 98 GLY A N 1
ATOM 765 C CA . GLY A 1 98 ? -2.483 23.877 32.949 1.00 4.56 98 GLY A CA 1
ATOM 766 C C . GLY A 1 98 ? -3.546 24.936 32.750 1.00 4.90 98 GLY A C 1
ATOM 767 O O . GLY A 1 98 ? -4.357 24.861 31.806 1.00 4.72 98 GLY A O 1
ATOM 768 N N . VAL A 1 99 ? -3.498 25.904 33.659 1.00 5.22 99 VAL A N 1
ATOM 769 C CA . VAL A 1 99 ? -4.402 27.070 33.634 1.00 5.82 99 VAL A CA 1
ATOM 770 C C . VAL A 1 99 ? -3.504 28.297 33.736 1.00 5.60 99 VAL A C 1
ATOM 771 O O . VAL A 1 99 ? -2.601 28.313 34.563 1.00 5.37 99 VAL A O 1
ATOM 775 N N . ASN A 1 100 ? -3.761 29.302 32.900 1.00 5.41 100 ASN A N 1
ATOM 776 C CA . ASN A 1 100 ? -2.953 30.503 32.946 1.00 5.71 100 ASN A CA 1
ATOM 777 C C . ASN A 1 100 ? -3.572 31.532 33.892 1.00 5.54 100 ASN A C 1
ATOM 778 O O . ASN A 1 100 ? -4.584 31.324 34.490 1.00 5.79 100 ASN A O 1
ATOM 783 N N . ALA A 1 101 ? -2.881 32.634 34.068 1.00 6.32 101 ALA A N 1
ATOM 784 C CA . ALA A 1 101 ? -3.325 33.662 35.020 1.00 7.29 101 ALA A CA 1
ATOM 785 C C . ALA A 1 101 ? -4.644 34.316 34.660 1.00 7.45 101 ALA A C 1
ATOM 786 O O . ALA A 1 101 ? -5.281 34.872 35.554 1.00 8.50 101 ALA A O 1
ATOM 788 N N . GLY A 1 102 ? -5.048 34.277 33.406 1.00 6.48 102 GLY A N 1
ATOM 789 C CA . GLY A 1 102 ? -6.354 34.717 33.010 1.00 6.38 102 GLY A CA 1
ATOM 790 C C . GLY A 1 102 ? -7.398 33.637 32.957 1.00 6.04 102 GLY A C 1
ATOM 791 O O . GLY A 1 102 ? -8.535 33.870 32.471 1.00 6.81 102 GLY A O 1
ATOM 792 N N . GLY A 1 103 ? -7.090 32.463 33.538 1.00 5.38 103 GLY A N 1
ATOM 793 C CA . GLY A 1 103 ? -8.051 31.341 33.579 1.00 5.45 103 GLY A CA 1
ATOM 794 C C . GLY A 1 103 ? -8.226 30.473 32.337 1.00 5.06 103 GLY A C 1
ATOM 795 O O . GLY A 1 103 ? -9.047 29.537 32.328 1.00 5.26 103 GLY A O 1
ATOM 796 N N . ALA A 1 104 ? -7.512 30.766 31.259 1.00 4.78 104 ALA A N 1
ATOM 797 C CA . ALA A 1 104 ? -7.525 29.944 30.070 1.00 4.70 104 ALA A CA 1
ATOM 798 C C . ALA A 1 104 ? -6.852 28.589 30.330 1.00 4.47 104 ALA A C 1
ATOM 799 O O . ALA A 1 104 ? -5.923 28.490 31.136 1.00 4.43 104 ALA A O 1
ATOM 801 N N . ILE A 1 105 ? -7.383 27.587 29.654 1.00 4.52 105 ILE A N 1
ATOM 802 C CA . ILE A 1 105 ? -6.996 26.206 29.891 1.00 4.49 105 ILE A CA 1
ATOM 803 C C . ILE A 1 105 ? -6.176 25.702 28.729 1.00 4.80 105 ILE A C 1
ATOM 804 O O . ILE A 1 105 ? -6.523 25.948 27.552 1.00 4.78 105 ILE A O 1
ATOM 809 N N . TYR A 1 106 ? -5.089 24.991 29.007 1.00 4.82 106 TYR A N 1
ATOM 810 C CA . TYR A 1 106 ? -4.164 24.503 28.002 1.00 5.11 106 TYR A CA 1
ATOM 811 C C . TYR A 1 106 ? -3.802 23.057 28.247 1.00 5.29 106 TYR A C 1
ATOM 812 O O . TYR A 1 106 ? -3.657 22.624 29.368 1.00 5.11 106 TYR A O 1
ATOM 821 N N . ARG A 1 107 ? -3.668 22.350 27.119 1.00 5.74 107 ARG A N 1
ATOM 822 C CA A ARG A 1 107 ? -3.194 20.962 27.129 0.50 5.97 107 ARG A CA 1
ATOM 823 C CA B ARG A 1 107 ? -3.204 20.961 27.130 0.50 6.27 107 ARG A CA 1
ATOM 824 C C . ARG A 1 107 ? -1.901 20.894 26.376 1.00 5.98 107 ARG A C 1
ATOM 825 O O . ARG A 1 107 ? -1.775 21.454 25.274 1.00 5.58 107 ARG A O 1
ATOM 840 N N . TYR A 1 108 ? -0.954 20.142 26.920 1.00 5.99 108 TYR A N 1
ATOM 841 C CA . TYR A 1 108 ? 0.346 19.923 26.290 1.00 6.69 108 TYR A CA 1
ATOM 842 C C . TYR A 1 108 ? 0.186 19.106 25.032 1.00 7.17 108 TYR A C 1
ATOM 843 O O . TYR A 1 108 ? -0.493 18.081 25.051 1.00 7.09 108 TYR A O 1
ATOM 852 N N . THR A 1 109 ? 0.859 19.515 23.966 1.00 7.40 109 THR A N 1
ATOM 853 C CA . THR A 1 109 ? 0.721 18.840 22.661 1.00 8.71 109 THR A CA 1
ATOM 854 C C . THR A 1 109 ? 1.718 17.735 22.437 1.00 9.78 109 THR A C 1
ATOM 855 O O . THR A 1 109 ? 1.542 16.925 21.496 1.00 10.75 109 THR A O 1
ATOM 859 N N . GLY A 1 110 ? 2.749 17.647 23.267 1.00 8.82 110 GLY A N 1
ATOM 860 C CA . GLY A 1 110 ? 3.876 16.782 22.995 1.00 10.33 110 GLY A CA 1
ATOM 861 C C . GLY A 1 110 ? 4.927 17.339 22.072 1.00 10.20 110 GLY A C 1
ATOM 862 O O . GLY A 1 110 ? 5.948 16.674 21.849 1.00 11.24 110 GLY A O 1
ATOM 863 N N . ASP A 1 111 ? 4.788 18.590 21.635 1.00 9.16 111 ASP A N 1
ATOM 864 C CA . ASP A 1 111 ? 5.762 19.255 20.783 1.00 10.15 111 ASP A CA 1
ATOM 865 C C . ASP A 1 111 ? 6.293 20.474 21.493 1.00 9.68 111 ASP A C 1
ATOM 866 O O . ASP A 1 111 ? 5.604 21.477 21.574 1.00 9.13 111 ASP A O 1
ATOM 871 N N . ASP A 1 112 ? 7.496 20.361 22.055 1.00 9.94 112 ASP A N 1
ATOM 872 C CA . ASP A 1 112 ? 8.060 21.496 22.804 1.00 10.57 112 ASP A CA 1
ATOM 873 C C . ASP A 1 112 ? 8.176 22.808 21.992 1.00 11.24 112 ASP A C 1
ATOM 874 O O . ASP A 1 112 ? 8.176 23.880 22.549 1.00 11.40 112 ASP A O 1
ATOM 879 N N . ALA A 1 113 ? 8.298 22.709 20.670 1.00 12.07 113 ALA A N 1
ATOM 880 C CA . ALA A 1 113 ? 8.335 23.842 19.797 1.00 12.91 113 ALA A CA 1
ATOM 881 C C . ALA A 1 113 ? 7.002 24.520 19.579 1.00 13.43 113 ALA A C 1
ATOM 882 O O . ALA A 1 113 ? 6.971 25.717 19.266 1.00 15.63 113 ALA A O 1
ATOM 884 N N . ASN A 1 114 ? 5.900 23.800 19.841 1.00 10.97 114 ASN A N 1
ATOM 885 C CA . ASN A 1 114 ? 4.526 24.321 19.776 1.00 11.09 114 ASN A CA 1
ATOM 886 C C . ASN A 1 114 ? 3.671 23.638 20.859 1.00 9.36 114 ASN A C 1
ATOM 887 O O . ASN A 1 114 ? 2.843 22.747 20.571 1.00 8.32 114 ASN A O 1
ATOM 892 N N . PRO A 1 115 ? 3.913 23.995 22.120 1.00 8.00 115 PRO A N 1
ATOM 893 C CA . PRO A 1 115 ? 3.598 23.087 23.194 1.00 8.09 115 PRO A CA 1
ATOM 894 C C . PRO A 1 115 ? 2.192 23.054 23.692 1.00 7.88 115 PRO A C 1
ATOM 895 O O . PRO A 1 115 ? 1.879 22.113 24.421 1.00 7.48 115 PRO A O 1
ATOM 899 N N . TRP A 1 116 ? 1.380 24.057 23.420 1.00 7.89 116 TRP A N 1
ATOM 900 C CA . TRP A 1 116 ? 0.031 24.140 24.025 1.00 7.89 116 TRP A CA 1
ATOM 901 C C . TRP A 1 116 ? -1.074 24.369 23.022 1.00 9.05 116 TRP A C 1
ATOM 902 O O . TRP A 1 116 ? -0.904 25.118 22.037 1.00 10.58 116 TRP A O 1
ATOM 913 N N . VAL A 1 117 ? -2.197 23.718 23.222 1.00 7.87 117 VAL A N 1
ATOM 914 C CA . VAL A 1 117 ? -3.459 24.030 22.538 1.00 9.02 117 VAL A CA 1
ATOM 915 C C . VAL A 1 117 ? -4.413 24.529 23.632 1.00 7.75 117 VAL A C 1
ATOM 916 O O . VAL A 1 117 ? -4.459 23.966 24.744 1.00 8.19 117 VAL A O 1
ATOM 920 N N . GLN A 1 118 ? -5.159 25.579 23.362 1.00 7.34 118 GLN A N 1
ATOM 921 C CA . GLN A 1 118 ? -6.198 26.057 24.298 1.00 7.28 118 GLN A CA 1
ATOM 922 C C . GLN A 1 118 ? -7.437 25.201 24.193 1.00 7.22 118 GLN A C 1
ATOM 923 O O . GLN A 1 118 ? -7.953 24.925 23.085 1.00 7.86 118 GLN A O 1
ATOM 929 N N . ILE A 1 119 ? -7.927 24.736 25.321 1.00 6.17 119 ILE A N 1
ATOM 930 C CA . ILE A 1 119 ? -9.150 23.961 25.444 1.00 6.78 119 ILE A CA 1
ATOM 931 C C . ILE A 1 119 ? -10.208 24.958 25.934 1.00 7.06 119 ILE A C 1
ATOM 932 O O . ILE A 1 119 ? -9.977 25.655 26.904 1.00 6.64 119 ILE A O 1
ATOM 937 N N . PRO A 1 120 ? -11.404 24.995 25.322 1.00 7.58 120 PRO A N 1
ATOM 938 C CA . PRO A 1 120 ? -12.374 25.974 25.746 1.00 8.43 120 PRO A CA 1
ATOM 939 C C . PRO A 1 120 ? -12.755 25.862 27.221 1.00 7.62 120 PRO A C 1
ATOM 940 O O . PRO A 1 120 ? -12.864 24.755 27.728 1.00 8.07 120 PRO A O 1
ATOM 944 N N . GLY A 1 121 ? -12.973 27.009 27.838 1.00 6.91 121 GLY A N 1
ATOM 945 C CA . GLY A 1 121 ? -13.388 27.082 29.239 1.00 6.76 121 GLY A CA 1
ATOM 946 C C . GLY A 1 121 ? -12.622 28.081 30.053 1.00 6.80 121 GLY A C 1
ATOM 947 O O . GLY A 1 121 ? -11.674 28.667 29.607 1.00 8.17 121 GLY A O 1
ATOM 948 N N . VAL A 1 122 ? -12.994 28.178 31.309 1.00 6.43 122 VAL A N 1
ATOM 949 C CA . VAL A 1 122 ? -12.310 29.034 32.271 1.00 6.74 122 VAL A CA 1
ATOM 950 C C . VAL A 1 122 ? -12.199 28.270 33.590 1.00 6.15 122 VAL A C 1
ATOM 951 O O . VAL A 1 122 ? -13.159 27.746 34.091 1.00 5.85 122 VAL A O 1
ATOM 955 N N . LEU A 1 123 ? -10.975 28.151 34.115 1.00 5.80 123 LEU A N 1
ATOM 956 C CA . LEU A 1 123 ? -10.712 27.423 35.382 1.00 5.74 123 LEU A CA 1
ATOM 957 C C . LEU A 1 123 ? -9.731 28.152 36.240 1.00 5.97 123 LEU A C 1
ATOM 958 O O . LEU A 1 123 ? -9.110 29.139 35.780 1.00 7.68 123 LEU A O 1
ATOM 963 N N . SER A 1 124 ? -9.651 27.778 37.501 1.00 5.76 124 SER A N 1
ATOM 964 C CA . SER A 1 124 ? -8.631 28.237 38.409 1.00 6.24 124 SER A CA 1
ATOM 965 C C . SER A 1 124 ? -7.688 27.145 38.925 1.00 5.90 124 SER A C 1
ATOM 966 O O . SER A 1 124 ? -6.606 27.489 39.419 1.00 5.95 124 SER A O 1
ATOM 969 N N . ASP A 1 125 ? -8.095 25.885 38.933 1.00 4.99 125 ASP A N 1
ATOM 970 C CA . ASP A 1 125 ? -7.198 24.757 39.259 1.00 4.65 125 ASP A CA 1
ATOM 971 C C . ASP A 1 125 ? -7.633 23.576 38.387 1.00 4.56 125 ASP A C 1
ATOM 972 O O . ASP A 1 125 ? -8.760 23.541 37.889 1.00 4.30 125 ASP A O 1
ATOM 977 N N . ILE A 1 126 ? -6.721 22.633 38.195 1.00 4.32 126 ILE A N 1
ATOM 978 C CA . ILE A 1 126 ? -6.951 21.490 37.326 1.00 4.22 126 ILE A CA 1
ATOM 979 C C . ILE A 1 126 ? -6.176 20.304 37.871 1.00 4.05 126 ILE A C 1
ATOM 980 O O . ILE A 1 126 ? -5.070 20.477 38.424 1.00 4.12 126 ILE A O 1
ATOM 985 N N . GLY A 1 127 ? -6.716 19.101 37.632 1.00 3.86 127 GLY A N 1
ATOM 986 C CA . GLY A 1 127 ? -6.049 17.855 37.976 1.00 4.06 127 GLY A CA 1
ATOM 987 C C . GLY A 1 127 ? -6.238 16.836 36.860 1.00 3.91 127 GLY A C 1
ATOM 988 O O . GLY A 1 127 ? -7.360 16.597 36.410 1.00 4.46 127 GLY A O 1
ATOM 989 N N . ALA A 1 128 ? -5.132 16.309 36.356 1.00 4.16 128 ALA A N 1
ATOM 990 C CA . ALA A 1 128 ? -5.119 15.430 35.231 1.00 4.39 128 ALA A CA 1
ATOM 991 C C . ALA A 1 128 ? -4.591 14.052 35.699 1.00 4.66 128 ALA A C 1
ATOM 992 O O . ALA A 1 128 ? -3.703 13.965 36.562 1.00 5.40 128 ALA A O 1
ATOM 994 N N . GLY A 1 129 ? -5.123 12.997 35.088 1.00 4.69 129 GLY A N 1
ATOM 995 C CA . GLY A 1 129 ? -4.751 11.655 35.426 1.00 4.77 129 GLY A CA 1
ATOM 996 C C . GLY A 1 129 ? -4.057 10.843 34.355 1.00 4.78 129 GLY A C 1
ATOM 997 O O . GLY A 1 129 ? -4.084 11.169 33.155 1.00 4.66 129 GLY A O 1
ATOM 998 N N . ALA A 1 130 ? -3.542 9.691 34.777 1.00 4.92 130 ALA A N 1
ATOM 999 C CA . ALA A 1 130 ? -2.797 8.800 33.882 1.00 5.44 130 ALA A CA 1
ATOM 1000 C C . ALA A 1 130 ? -3.679 8.135 32.862 1.00 5.58 130 ALA A C 1
ATOM 1001 O O . ALA A 1 130 ? -3.186 7.751 31.802 1.00 7.06 130 ALA A O 1
ATOM 1003 N N . ASP A 1 131 ? -4.956 8.040 33.122 1.00 5.70 131 ASP A N 1
ATOM 1004 C CA . ASP A 1 131 ? -5.925 7.464 32.210 1.00 6.54 131 ASP A CA 1
ATOM 1005 C C . ASP A 1 131 ? -6.656 8.429 31.319 1.00 6.99 131 ASP A C 1
ATOM 1006 O O . ASP A 1 131 ? -7.582 8.041 30.637 1.00 8.25 131 ASP A O 1
ATOM 1011 N N . GLY A 1 132 ? -6.223 9.684 31.328 1.00 6.51 132 GLY A N 1
ATOM 1012 C CA . GLY A 1 132 ? -6.863 10.724 30.576 1.00 6.12 132 GLY A CA 1
ATOM 1013 C C . GLY A 1 132 ? -7.880 11.525 31.331 1.00 6.18 132 GLY A C 1
ATOM 1014 O O . GLY A 1 132 ? -8.334 12.540 30.796 1.00 6.45 132 GLY A O 1
ATOM 1015 N N . THR A 1 133 ? -8.212 11.116 32.564 1.00 6.04 133 THR A N 1
ATOM 1016 C CA . THR A 1 133 ? -9.217 11.843 33.364 1.00 6.22 133 THR A CA 1
ATOM 1017 C C . THR A 1 133 ? -8.738 13.259 33.613 1.00 5.63 133 THR A C 1
ATOM 1018 O O . THR A 1 133 ? -7.561 13.489 33.827 1.00 5.75 133 THR A O 1
ATOM 1022 N N . VAL A 1 134 ? -9.651 14.227 33.523 1.00 4.99 134 VAL A N 1
ATOM 1023 C CA . VAL A 1 134 ? -9.324 15.620 33.842 1.00 4.76 134 VAL A CA 1
ATOM 1024 C C . VAL A 1 134 ? -10.493 16.224 34.554 1.00 4.62 134 VAL A C 1
ATOM 1025 O O . VAL A 1 134 ? -11.594 16.177 34.017 1.00 5.28 134 VAL A O 1
ATOM 1029 N N . TRP A 1 135 ? -10.235 16.853 35.707 1.00 4.32 135 TRP A N 1
ATOM 1030 C CA . TRP A 1 135 ? -11.204 17.617 36.470 1.00 4.38 135 TRP A CA 1
ATOM 1031 C C . TRP A 1 135 ? -10.649 19.016 36.680 1.00 4.31 135 TRP A C 1
ATOM 1032 O O . TRP A 1 135 ? -9.436 19.229 36.763 1.00 4.40 135 TRP A O 1
ATOM 1043 N N . GLY A 1 136 ? -11.540 19.979 36.789 1.00 3.92 136 GLY A N 1
ATOM 1044 C CA . GLY A 1 136 ? -11.148 21.354 37.089 1.00 4.03 136 GLY A CA 1
ATOM 1045 C C . GLY A 1 136 ? -12.140 22.045 38.004 1.00 4.18 136 GLY A C 1
ATOM 1046 O O . GLY A 1 136 ? -13.279 21.561 38.202 1.00 4.12 136 GLY A O 1
ATOM 1047 N N . VAL A 1 137 ? -11.712 23.167 38.552 1.00 4.18 137 VAL A N 1
ATOM 1048 C CA . VAL A 1 137 ? -12.608 24.057 39.315 1.00 4.46 137 VAL A CA 1
ATOM 1049 C C . VAL A 1 137 ? -12.420 25.470 38.789 1.00 4.71 137 VAL A C 1
ATOM 1050 O O . VAL A 1 137 ? -11.329 25.790 38.334 1.00 4.60 137 VAL A O 1
ATOM 1054 N N . ASN A 1 138 ? -13.465 26.281 38.846 1.00 5.18 138 ASN A N 1
ATOM 1055 C CA . ASN A 1 138 ? -13.359 27.699 38.492 1.00 5.79 138 ASN A CA 1
ATOM 1056 C C . ASN A 1 138 ? -13.297 28.573 39.722 1.00 6.39 138 ASN A C 1
ATOM 1057 O O . ASN A 1 138 ? -13.390 28.104 40.840 1.00 6.05 138 ASN A O 1
ATOM 1062 N N . ALA A 1 139 ? -13.125 29.894 39.509 1.00 7.21 139 ALA A N 1
ATOM 1063 C CA . ALA A 1 139 ? -12.875 30.765 40.646 1.00 7.83 139 ALA A CA 1
ATOM 1064 C C . ALA A 1 139 ? -14.061 30.876 41.597 1.00 8.46 139 ALA A C 1
ATOM 1065 O O . ALA A 1 139 ? -13.864 31.174 42.759 1.00 9.87 139 ALA A O 1
ATOM 1067 N N . ALA A 1 140 ? -15.276 30.639 41.120 1.00 7.82 140 ALA A N 1
ATOM 1068 C CA . ALA A 1 140 ? -16.444 30.606 42.011 1.00 8.97 140 ALA A CA 1
ATOM 1069 C C . ALA A 1 140 ? -16.624 29.248 42.722 1.00 9.37 140 ALA A C 1
ATOM 1070 O O . ALA A 1 140 ? -17.456 29.122 43.591 1.00 10.32 140 ALA A O 1
ATOM 1072 N N . GLY A 1 141 ? -15.776 28.302 42.419 1.00 7.62 141 GLY A N 1
ATOM 1073 C CA . GLY A 1 141 ? -15.794 27.002 43.085 1.00 6.90 141 GLY A CA 1
ATOM 1074 C C . GLY A 1 141 ? -16.557 25.978 42.285 1.00 6.80 141 GLY A C 1
ATOM 1075 O O . GLY A 1 141 ? -16.664 24.808 42.710 1.00 5.76 141 GLY A O 1
ATOM 1076 N N . GLU A 1 142 ? -17.079 26.335 41.095 1.00 6.74 142 GLU A N 1
ATOM 1077 C CA . GLU A 1 142 ? -17.844 25.323 40.334 1.00 6.85 142 GLU A CA 1
ATOM 1078 C C . GLU A 1 142 ? -16.887 24.259 39.789 1.00 5.93 142 GLU A C 1
ATOM 1079 O O . GLU A 1 142 ? -15.723 24.563 39.457 1.00 5.98 142 GLU A O 1
ATOM 1085 N N . ILE A 1 143 ? -17.366 23.026 39.762 1.00 5.08 143 ILE A N 1
ATOM 1086 C CA . ILE A 1 143 ? -16.587 21.826 39.474 1.00 5.05 143 ILE A CA 1
ATOM 1087 C C . ILE A 1 143 ? -16.943 21.236 38.121 1.00 5.34 143 ILE A C 1
ATOM 1088 O O . ILE A 1 143 ? -18.138 21.142 37.847 1.00 5.51 143 ILE A O 1
ATOM 1093 N N . TYR A 1 144 ? -15.920 20.883 37.327 1.00 5.33 144 TYR A N 1
ATOM 1094 C CA . TYR A 1 144 ? -16.106 20.346 35.983 1.00 6.13 144 TYR A CA 1
ATOM 1095 C C . TYR A 1 144 ? -15.263 19.111 35.745 1.00 6.29 144 TYR A C 1
ATOM 1096 O O . TYR A 1 144 ? -14.118 19.005 36.263 1.00 6.29 144 TYR A O 1
ATOM 1105 N N . ARG A 1 145 ? -15.807 18.201 34.961 1.00 6.01 145 ARG A N 1
ATOM 1106 C CA . ARG A 1 145 ? -15.032 17.032 34.473 1.00 6.20 145 ARG A CA 1
ATOM 1107 C C . ARG A 1 145 ? -15.003 17.091 32.944 1.00 6.20 145 ARG A C 1
ATOM 1108 O O . ARG A 1 145 ? -16.020 17.442 32.287 1.00 6.21 145 ARG A O 1
ATOM 1116 N N . TYR A 1 146 ? -13.831 16.870 32.364 1.00 5.75 146 TYR A N 1
ATOM 1117 C CA . TYR A 1 146 ? -13.622 17.013 30.940 1.00 6.03 146 TYR A CA 1
ATOM 1118 C C . TYR A 1 146 ? -14.336 15.928 30.191 1.00 6.87 146 TYR A C 1
ATOM 1119 O O . TYR A 1 146 ? -14.252 14.727 30.544 1.00 6.69 146 TYR A O 1
ATOM 1128 N N . THR A 1 147 ? -15.003 16.350 29.145 1.00 7.17 147 THR A N 1
ATOM 1129 C CA . THR A 1 147 ? -15.715 15.453 28.226 1.00 8.01 147 THR A CA 1
ATOM 1130 C C . THR A 1 147 ? -15.375 15.752 26.754 1.00 8.69 147 THR A C 1
ATOM 1131 O O . THR A 1 147 ? -15.972 15.142 25.878 1.00 9.35 147 THR A O 1
ATOM 1135 N N . GLY A 1 148 ? -14.420 16.616 26.462 1.00 7.80 148 GLY A N 1
ATOM 1136 C CA . GLY A 1 148 ? -14.166 17.097 25.089 1.00 8.72 148 GLY A CA 1
ATOM 1137 C C . GLY A 1 148 ? -13.491 16.089 24.191 1.00 9.16 148 GLY A C 1
ATOM 1138 O O . GLY A 1 148 ? -13.503 16.260 22.957 1.00 10.39 148 GLY A O 1
ATOM 1139 N N . ASP A 1 149 ? -12.942 15.044 24.803 1.00 10.42 149 ASP A N 1
ATOM 1140 C CA . ASP A 1 149 ? -12.388 13.879 24.103 1.00 11.94 149 ASP A CA 1
ATOM 1141 C C . ASP A 1 149 ? -13.371 12.723 24.017 1.00 12.65 149 ASP A C 1
ATOM 1142 O O . ASP A 1 149 ? -12.962 11.604 23.704 1.00 13.87 149 ASP A O 1
ATOM 1147 N N . GLN A 1 150 ? -14.612 12.976 24.401 1.00 13.34 150 GLN A N 1
ATOM 1148 C CA . GLN A 1 150 ? -15.696 11.959 24.445 1.00 16.07 150 GLN A CA 1
ATOM 1149 C C . GLN A 1 150 ? -16.885 12.495 23.694 1.00 15.69 150 GLN A C 1
ATOM 1150 O O . GLN A 1 150 ? -18.053 12.195 24.006 1.00 17.06 150 GLN A O 1
ATOM 1156 N N . GLY A 1 151 ? -16.634 13.316 22.702 1.00 15.15 151 GLY A N 1
ATOM 1157 C CA . GLY A 1 151 ? -17.660 13.803 21.810 1.00 18.86 151 GLY A CA 1
ATOM 1158 C C . GLY A 1 151 ? -18.561 14.945 22.253 1.00 19.92 151 GLY A C 1
ATOM 1159 O O . GLY A 1 151 ? -19.537 15.263 21.569 1.00 22.04 151 GLY A O 1
ATOM 1160 N N . ASP A 1 152 ? -18.252 15.582 23.380 1.00 16.35 152 ASP A N 1
ATOM 1161 C CA . ASP A 1 152 ? -19.123 16.601 23.916 1.00 16.06 152 ASP A CA 1
ATOM 1162 C C . ASP A 1 152 ? -18.681 17.945 23.387 1.00 15.87 152 ASP A C 1
ATOM 1163 O O . ASP A 1 152 ? -17.590 18.460 23.697 1.00 14.59 152 ASP A O 1
ATOM 1168 N N . PRO A 1 153 ? -19.525 18.603 22.569 1.00 16.29 153 PRO A N 1
ATOM 1169 C CA . PRO A 1 153 ? -19.121 19.890 22.016 1.00 17.76 153 PRO A CA 1
ATOM 1170 C C . PRO A 1 153 ? -19.038 21.026 23.029 1.00 16.92 153 PRO A C 1
ATOM 1171 O O . PRO A 1 153 ? -18.512 22.094 22.695 1.00 18.54 153 PRO A O 1
ATOM 1175 N N . ASN A 1 154 ? -19.525 20.810 24.266 1.00 15.53 154 ASN A N 1
ATOM 1176 C CA . ASN A 1 154 ? -19.391 21.816 25.330 1.00 15.84 154 ASN A CA 1
ATOM 1177 C C . ASN A 1 154 ? -18.206 21.547 26.265 1.00 12.59 154 ASN A C 1
ATOM 1178 O O . ASN A 1 154 ? -17.997 22.304 27.202 1.00 10.95 154 ASN A O 1
ATOM 1183 N N . HIS A 1 155 ? -17.450 20.498 25.993 1.00 9.37 155 HIS A N 1
ATOM 1184 C CA . HIS A 1 155 ? -16.091 20.230 26.602 1.00 8.74 155 HIS A CA 1
ATOM 1185 C C . HIS A 1 155 ? -16.057 19.817 28.078 1.00 8.40 155 HIS A C 1
ATOM 1186 O O . HIS A 1 155 ? -15.156 19.081 28.428 1.00 8.66 155 HIS A O 1
ATOM 1193 N N . TRP A 1 156 ? -17.040 20.219 28.850 1.00 7.90 156 TRP A N 1
ATOM 1194 C CA . TRP A 1 156 ? -17.016 19.981 30.294 1.00 7.56 156 TRP A CA 1
ATOM 1195 C C . TRP A 1 156 ? -18.403 19.728 30.789 1.00 8.49 156 TRP A C 1
ATOM 1196 O O . TRP A 1 156 ? -19.374 20.345 30.280 1.00 9.23 156 TRP A O 1
ATOM 1207 N N A VAL A 1 157 ? -18.542 18.855 31.775 0.50 7.47 157 VAL A N 1
ATOM 1208 N N B VAL A 1 157 ? -18.542 18.829 31.758 0.50 7.82 157 VAL A N 1
ATOM 1209 C CA A VAL A 1 157 ? -19.809 18.659 32.461 0.50 7.67 157 VAL A CA 1
ATOM 1210 C CA B VAL A 1 157 ? -19.798 18.651 32.474 0.50 8.29 157 VAL A CA 1
ATOM 1211 C C A VAL A 1 157 ? -19.647 19.161 33.887 0.50 7.52 157 VAL A C 1
ATOM 1212 C C B VAL A 1 157 ? -19.636 19.175 33.889 0.50 7.86 157 VAL A C 1
ATOM 1213 O O A VAL A 1 157 ? -18.637 18.895 34.530 0.50 7.56 157 VAL A O 1
ATOM 1214 O O B VAL A 1 157 ? -18.628 18.914 34.539 0.50 7.84 157 VAL A O 1
ATOM 1221 N N . LYS A 1 158 ? -20.604 19.975 34.336 1.00 7.40 158 LYS A N 1
ATOM 1222 C CA . LYS A 1 158 ? -20.608 20.490 35.710 1.00 8.47 158 LYS A CA 1
ATOM 1223 C C . LYS A 1 158 ? -21.098 19.408 36.656 1.00 8.58 158 LYS A C 1
ATOM 1224 O O . LYS A 1 158 ? -22.184 18.787 36.430 1.00 9.37 158 LYS A O 1
ATOM 1230 N N . ILE A 1 159 ? -20.362 19.219 37.727 1.00 7.25 159 ILE A N 1
ATOM 1231 C CA . ILE A 1 159 ? -20.669 18.302 38.805 1.00 7.46 159 ILE A CA 1
ATOM 1232 C C . ILE A 1 159 ? -21.023 19.127 40.025 1.00 7.21 159 ILE A C 1
ATOM 1233 O O . ILE A 1 159 ? -20.298 20.072 40.363 1.00 6.36 159 ILE A O 1
ATOM 1238 N N . PRO A 1 160 ? -22.172 18.870 40.670 1.00 7.16 160 PRO A N 1
ATOM 1239 C CA . PRO A 1 160 ? -22.558 19.622 41.842 1.00 7.48 160 PRO A CA 1
ATOM 1240 C C . PRO A 1 160 ? -21.501 19.668 42.948 1.00 6.99 160 PRO A C 1
ATOM 1241 O O . PRO A 1 160 ? -20.735 18.727 43.126 1.00 6.63 160 PRO A O 1
ATOM 1245 N N . GLY A 1 161 ? -21.455 20.809 43.633 1.00 6.59 161 GLY A N 1
ATOM 1246 C CA . GLY A 1 161 ? -20.592 21.037 44.758 1.00 6.02 161 GLY A CA 1
ATOM 1247 C C . GLY A 1 161 ? -19.732 22.289 44.508 1.00 5.86 161 GLY A C 1
ATOM 1248 O O . GLY A 1 161 ? -19.837 22.934 43.453 1.00 5.90 161 GLY A O 1
ATOM 1249 N N . ALA A 1 162 ? -18.874 22.586 45.464 1.00 5.61 162 ALA A N 1
ATOM 1250 C CA . ALA A 1 162 ? -17.944 23.693 45.390 1.00 5.84 162 ALA A CA 1
ATOM 1251 C C . ALA A 1 162 ? -16.558 23.300 45.945 1.00 5.87 162 ALA A C 1
ATOM 1252 O O . ALA A 1 162 ? -16.469 22.743 47.069 1.00 5.58 162 ALA A O 1
ATOM 1254 N N . LEU A 1 163 ? -15.512 23.489 45.102 1.00 5.00 163 LEU A N 1
ATOM 1255 C CA . LEU A 1 163 ? -14.144 23.191 45.505 1.00 4.76 163 LEU A CA 1
ATOM 1256 C C . LEU A 1 163 ? -13.215 24.278 44.984 1.00 5.11 163 LEU A C 1
ATOM 1257 O O . LEU A 1 163 ? -13.489 24.852 43.914 1.00 5.59 163 LEU A O 1
ATOM 1262 N N . SER A 1 164 ? -12.082 24.430 45.650 1.00 4.97 164 SER A N 1
ATOM 1263 C CA . SER A 1 164 ? -11.030 25.373 45.265 1.00 5.20 164 SER A CA 1
ATOM 1264 C C . SER A 1 164 ? -9.735 24.766 44.750 1.00 4.76 164 SER A C 1
ATOM 1265 O O . SER A 1 164 ? -8.911 25.485 44.205 1.00 5.09 164 SER A O 1
ATOM 1268 N N . ALA A 1 165 ? -9.499 23.511 45.061 1.00 4.74 165 ALA A N 1
ATOM 1269 C CA . ALA A 1 165 ? -8.343 22.788 44.542 1.00 4.66 165 ALA A CA 1
ATOM 1270 C C . ALA A 1 165 ? -8.849 21.384 44.241 1.00 4.65 165 ALA A C 1
ATOM 1271 O O . ALA A 1 165 ? -9.770 20.885 44.916 1.00 4.97 165 ALA A O 1
ATOM 1273 N N . ILE A 1 166 ? -8.279 20.757 43.205 1.00 4.24 166 ILE A N 1
ATOM 1274 C CA . ILE A 1 166 ? -8.755 19.437 42.833 1.00 4.35 166 ILE A CA 1
ATOM 1275 C C . ILE A 1 166 ? -7.582 18.624 42.264 1.00 4.11 166 ILE A C 1
ATOM 1276 O O . ILE A 1 166 ? -6.633 19.180 41.711 1.00 3.87 166 ILE A O 1
ATOM 1281 N N . SER A 1 167 ? -7.688 17.306 42.421 1.00 3.89 167 SER A N 1
ATOM 1282 C CA . SER A 1 167 ? -6.665 16.381 41.942 1.00 4.19 167 SER A CA 1
ATOM 1283 C C . SER A 1 167 ? -7.320 15.082 41.527 1.00 4.21 167 SER A C 1
ATOM 1284 O O . SER A 1 167 ? -8.310 14.652 42.130 1.00 4.93 167 SER A O 1
ATOM 1287 N N . ALA A 1 168 ? -6.805 14.451 40.455 1.00 4.41 168 ALA A N 1
ATOM 1288 C CA . ALA A 1 168 ? -7.464 13.283 39.839 1.00 4.99 168 ALA A CA 1
ATOM 1289 C C . ALA A 1 168 ? -6.473 12.415 39.129 1.00 5.06 168 ALA A C 1
ATOM 1290 O O . ALA A 1 168 ? -6.433 12.402 37.876 1.00 5.83 168 ALA A O 1
ATOM 1292 N N . GLY A 1 169 ? -5.703 11.683 39.886 1.00 4.94 169 GLY A N 1
ATOM 1293 C CA . GLY A 1 169 ? -4.626 10.843 39.269 1.00 5.20 169 GLY A CA 1
ATOM 1294 C C . GLY A 1 169 ? -5.118 9.668 38.423 1.00 5.50 169 GLY A C 1
ATOM 1295 O O . GLY A 1 169 ? -4.323 9.119 37.607 1.00 5.51 169 GLY A O 1
ATOM 1296 N N . ILE A 1 170 ? -6.384 9.299 38.620 1.00 5.31 170 ILE A N 1
ATOM 1297 C CA . ILE A 1 170 ? -7.088 8.263 37.840 1.00 5.76 170 ILE A CA 1
ATOM 1298 C C . ILE A 1 170 ? -8.574 8.522 38.079 1.00 6.07 170 ILE A C 1
ATOM 1299 O O . ILE A 1 170 ? -8.943 9.129 39.045 1.00 5.81 170 ILE A O 1
ATOM 1304 N N . LYS A 1 171 ? -9.384 7.987 37.207 1.00 6.43 171 LYS A N 1
ATOM 1305 C CA . LYS A 1 171 ? -10.852 8.136 37.282 1.00 7.79 171 LYS A CA 1
ATOM 1306 C C . LYS A 1 171 ? -11.415 7.792 38.652 1.00 6.51 171 LYS A C 1
ATOM 1307 O O . LYS A 1 171 ? -12.394 8.403 39.123 1.00 6.16 171 LYS A O 1
ATOM 1313 N N . THR A 1 172 ? -10.791 6.811 39.300 1.00 5.20 172 THR A N 1
ATOM 1314 C CA . THR A 1 172 ? -11.254 6.320 40.573 1.00 4.91 172 THR A CA 1
ATOM 1315 C C . THR A 1 172 ? -10.671 6.943 41.819 1.00 4.46 172 THR A C 1
ATOM 1316 O O . THR A 1 172 ? -11.019 6.479 42.918 1.00 4.50 172 THR A O 1
ATOM 1320 N N . ASN A 1 173 ? -9.805 7.965 41.671 1.00 4.09 173 ASN A N 1
ATOM 1321 C CA . ASN A 1 173 ? -9.167 8.614 42.843 1.00 4.13 173 ASN A CA 1
ATOM 1322 C C . ASN A 1 173 ? -9.157 10.110 42.621 1.00 4.24 173 ASN A C 1
ATOM 1323 O O . ASN A 1 173 ? -8.207 10.654 42.076 1.00 5.11 173 ASN A O 1
ATOM 1328 N N . VAL A 1 174 ? -10.285 10.723 42.995 1.00 4.24 174 VAL A N 1
ATOM 1329 C CA . VAL A 1 174 ? -10.501 12.142 42.787 1.00 4.26 174 VAL A CA 1
ATOM 1330 C C . VAL A 1 174 ? -10.786 12.816 44.145 1.00 4.09 174 VAL A C 1
ATOM 1331 O O . VAL A 1 174 ? -11.657 12.401 44.887 1.00 4.29 174 VAL A O 1
ATOM 1335 N N . TRP A 1 175 ? -10.002 13.849 44.460 1.00 3.95 175 TRP A N 1
ATOM 1336 C CA . TRP A 1 175 ? -10.109 14.542 45.753 1.00 4.05 175 TRP A CA 1
ATOM 1337 C C . TRP A 1 175 ? -10.003 16.043 45.530 1.00 4.08 175 TRP A C 1
ATOM 1338 O O . TRP A 1 175 ? -9.491 16.470 44.548 1.00 4.32 175 TRP A O 1
ATOM 1349 N N . GLY A 1 176 ? -10.614 16.802 46.430 1.00 3.85 176 GLY A N 1
ATOM 1350 C CA . GLY A 1 176 ? -10.526 18.277 46.404 1.00 3.92 176 GLY A CA 1
ATOM 1351 C C . GLY A 1 176 ? -10.696 18.836 47.784 1.00 4.01 176 GLY A C 1
ATOM 1352 O O . GLY A 1 176 ? -10.946 18.129 48.763 1.00 3.98 176 GLY A O 1
ATOM 1353 N N . VAL A 1 177 ? -10.498 20.139 47.850 1.00 4.30 177 VAL A N 1
ATOM 1354 C CA . VAL A 1 177 ? -10.753 20.908 49.069 1.00 4.88 177 VAL A CA 1
ATOM 1355 C C . VAL A 1 177 ? -11.581 22.128 48.660 1.00 4.77 177 VAL A C 1
ATOM 1356 O O . VAL A 1 177 ? -11.488 22.582 47.517 1.00 4.27 177 VAL A O 1
ATOM 1360 N N . ASN A 1 178 ? -12.373 22.610 49.587 1.00 4.73 178 ASN A N 1
ATOM 1361 C CA . ASN A 1 178 ? -13.123 23.881 49.327 1.00 5.08 178 ASN A CA 1
ATOM 1362 C C . ASN A 1 178 ? -12.377 25.063 49.933 1.00 5.66 178 ASN A C 1
ATOM 1363 O O . ASN A 1 178 ? -11.371 24.894 50.601 1.00 5.10 178 ASN A O 1
ATOM 1368 N N A SER A 1 179 ? -12.932 26.257 49.734 0.70 5.96 179 SER A N 1
ATOM 1369 N N B SER A 1 179 ? -12.910 26.252 49.695 0.30 5.97 179 SER A N 1
ATOM 1370 C CA A SER A 1 179 ? -12.274 27.480 50.155 0.70 6.66 179 SER A CA 1
ATOM 1371 C CA B SER A 1 179 ? -12.295 27.484 50.146 0.30 6.50 179 SER A CA 1
ATOM 1372 C C A SER A 1 179 ? -12.166 27.594 51.680 0.70 7.10 179 SER A C 1
ATOM 1373 C C B SER A 1 179 ? -12.136 27.565 51.673 0.30 6.76 179 SER A C 1
ATOM 1374 O O A SER A 1 179 ? -11.312 28.368 52.144 0.70 9.08 179 SER A O 1
ATOM 1375 O O B SER A 1 179 ? -11.201 28.231 52.152 0.30 7.50 179 SER A O 1
ATOM 1380 N N . ALA A 1 180 ? -12.984 26.836 52.399 1.00 6.60 180 ALA A N 1
ATOM 1381 C CA . ALA A 1 180 ? -12.933 26.772 53.838 1.00 7.06 180 ALA A CA 1
ATOM 1382 C C . ALA A 1 180 ? -12.013 25.678 54.361 1.00 6.96 180 ALA A C 1
ATOM 1383 O O . ALA A 1 180 ? -11.895 25.525 55.582 1.00 7.07 180 ALA A O 1
ATOM 1385 N N . ASN A 1 181 ? -11.315 25.007 53.461 1.00 6.61 181 ASN A N 1
ATOM 1386 C CA . ASN A 1 181 ? -10.276 24.015 53.768 1.00 7.15 181 ASN A CA 1
ATOM 1387 C C . ASN A 1 181 ? -10.908 22.664 54.049 1.00 6.63 181 ASN A C 1
ATOM 1388 O O . ASN A 1 181 ? -10.202 21.769 54.528 1.00 6.49 181 ASN A O 1
ATOM 1393 N N . ASN A 1 182 ? -12.206 22.484 53.793 1.00 5.63 182 ASN A N 1
ATOM 1394 C CA . ASN A 1 182 ? -12.871 21.215 54.034 1.00 6.12 182 ASN A CA 1
ATOM 1395 C C . ASN A 1 182 ? -12.444 20.242 52.919 1.00 5.20 182 ASN A C 1
ATOM 1396 O O . ASN A 1 182 ? -12.374 20.636 51.757 1.00 4.90 182 ASN A O 1
ATOM 1401 N N . ILE A 1 183 ? -12.314 18.960 53.262 1.00 4.51 183 ILE A N 1
ATOM 1402 C CA . ILE A 1 183 ? -11.785 17.951 52.339 1.00 4.54 183 ILE A CA 1
ATOM 1403 C C . ILE A 1 183 ? -12.925 17.067 51.796 1.00 4.60 183 ILE A C 1
ATOM 1404 O O . ILE A 1 183 ? -13.804 16.646 52.544 1.00 4.31 183 ILE A O 1
ATOM 1409 N N . TYR A 1 184 ? -12.880 16.794 50.496 1.00 4.42 184 TYR A N 1
ATOM 1410 C CA . TYR A 1 184 ? -13.878 15.931 49.885 1.00 4.82 184 TYR A CA 1
ATOM 1411 C C . TYR A 1 184 ? -13.232 14.927 48.955 1.00 5.11 184 TYR A C 1
ATOM 1412 O O . TYR A 1 184 ? -12.188 15.189 48.341 1.00 4.69 184 TYR A O 1
ATOM 1421 N N . THR A 1 185 ? -13.826 13.735 48.859 1.00 5.23 185 THR A N 1
ATOM 1422 C CA . THR A 1 185 ? -13.456 12.736 47.842 1.00 5.65 185 THR A CA 1
ATOM 1423 C C . THR A 1 185 ? -14.648 12.366 47.013 1.00 5.83 185 THR A C 1
ATOM 1424 O O . THR A 1 185 ? -15.773 12.389 47.490 1.00 5.33 185 THR A O 1
ATOM 1428 N N . SER A 1 186 ? -14.409 12.090 45.757 1.00 5.62 186 SER A N 1
ATOM 1429 C CA . SER A 1 186 ? -15.474 11.775 44.845 1.00 6.38 186 SER A CA 1
ATOM 1430 C C . SER A 1 186 ? -16.054 10.376 45.161 1.00 7.01 186 SER A C 1
ATOM 1431 O O . SER A 1 186 ? -15.301 9.393 45.344 1.00 7.13 186 SER A O 1
ATOM 1434 N N . THR A 1 187 ? -17.387 10.284 45.099 1.00 7.00 187 THR A N 1
ATOM 1435 C CA . THR A 1 187 ? -18.064 8.988 45.294 1.00 7.50 187 THR A CA 1
ATOM 1436 C C . THR A 1 187 ? -18.149 8.159 44.018 1.00 8.35 187 THR A C 1
ATOM 1437 O O . THR A 1 187 ? -18.446 6.942 44.122 1.00 9.65 187 THR A O 1
ATOM 1441 N N . GLY A 1 188 ? -17.957 8.753 42.857 1.00 8.31 188 GLY A N 1
ATOM 1442 C CA . GLY A 1 188 ? -18.247 8.185 41.548 1.00 9.18 188 GLY A CA 1
ATOM 1443 C C . GLY A 1 188 ? -19.732 8.238 41.168 1.00 10.11 188 GLY A C 1
ATOM 1444 O O . GLY A 1 188 ? -20.114 7.657 40.134 1.00 10.50 188 GLY A O 1
ATOM 1445 N N . ASP A 1 189 ? -20.552 8.883 41.973 1.00 9.50 189 ASP A N 1
ATOM 1446 C CA . ASP A 1 189 ? -21.949 9.094 41.638 1.00 9.09 189 ASP A CA 1
ATOM 1447 C C . ASP A 1 189 ? -22.174 10.587 41.367 1.00 8.67 189 ASP A C 1
ATOM 1448 O O . ASP A 1 189 ? -22.285 11.345 42.315 1.00 7.14 189 ASP A O 1
ATOM 1453 N N . ASP A 1 190 ? -22.345 10.971 40.094 1.00 8.69 190 ASP A N 1
ATOM 1454 C CA . ASP A 1 190 ? -22.512 12.410 39.777 1.00 9.70 190 ASP A CA 1
ATOM 1455 C C . ASP A 1 190 ? -23.735 13.046 40.414 1.00 10.92 190 ASP A C 1
ATOM 1456 O O . ASP A 1 190 ? -23.774 14.291 40.503 1.00 10.54 190 ASP A O 1
ATOM 1461 N N . LYS A 1 191 ? -24.726 12.252 40.860 1.00 10.92 191 LYS A N 1
ATOM 1462 C CA . LYS A 1 191 ? -25.881 12.815 41.525 1.00 12.58 191 LYS A CA 1
ATOM 1463 C C . LYS A 1 191 ? -25.687 12.924 43.000 1.00 12.92 191 LYS A C 1
ATOM 1464 O O . LYS A 1 191 ? -26.504 13.522 43.676 1.00 15.55 191 LYS A O 1
ATOM 1467 N N . ASN A 1 192 ? -24.631 12.325 43.583 1.00 11.29 192 ASN A N 1
ATOM 1468 C CA . ASN A 1 192 ? -24.340 12.420 45.019 1.00 10.78 192 ASN A CA 1
ATOM 1469 C C . ASN A 1 192 ? -22.809 12.418 45.121 1.00 10.21 192 ASN A C 1
ATOM 1470 O O . ASN A 1 192 ? -22.221 11.451 45.560 1.00 9.05 192 ASN A O 1
ATOM 1475 N N . PRO A 1 193 ? -22.169 13.484 44.637 1.00 8.16 193 PRO A N 1
ATOM 1476 C CA . PRO A 1 193 ? -20.797 13.353 44.142 1.00 7.43 193 PRO A CA 1
ATOM 1477 C C . PRO A 1 193 ? -19.664 13.407 45.128 1.00 6.95 193 PRO A C 1
ATOM 1478 O O . PRO A 1 193 ? -18.570 12.947 44.738 1.00 6.61 193 PRO A O 1
ATOM 1482 N N . TRP A 1 194 ? -19.897 13.857 46.349 1.00 6.91 194 TRP A N 1
ATOM 1483 C CA . TRP A 1 194 ? -18.756 14.095 47.269 1.00 6.59 194 TRP A CA 1
ATOM 1484 C C . TRP A 1 194 ? -19.012 13.550 48.630 1.00 7.07 194 TRP A C 1
ATOM 1485 O O . TRP A 1 194 ? -20.152 13.656 49.163 1.00 7.57 194 TRP A O 1
ATOM 1496 N N . LEU A 1 195 ? -17.967 12.960 49.211 1.00 7.08 195 LEU A N 1
ATOM 1497 C CA . LEU A 1 195 ? -17.953 12.539 50.618 1.00 7.36 195 LEU A CA 1
ATOM 1498 C C . LEU A 1 195 ? -17.006 13.433 51.400 1.00 6.81 195 LEU A C 1
ATOM 1499 O O . LEU A 1 195 ? -15.846 13.494 51.054 1.00 6.01 195 LEU A O 1
ATOM 1504 N N . GLY A 1 196 ? -17.468 14.045 52.515 1.00 6.65 196 GLY A N 1
ATOM 1505 C CA . GLY A 1 196 ? -16.573 14.825 53.386 1.00 6.23 196 GLY A CA 1
ATOM 1506 C C . GLY A 1 196 ? -15.642 13.913 54.176 1.00 7.14 196 GLY A C 1
ATOM 1507 O O . GLY A 1 196 ? -16.090 12.919 54.690 1.00 7.19 196 GLY A O 1
ATOM 1508 N N . ILE A 1 197 ? -14.385 14.295 54.258 1.00 6.35 197 ILE A N 1
ATOM 1509 C CA . ILE A 1 197 ? -13.313 13.550 54.9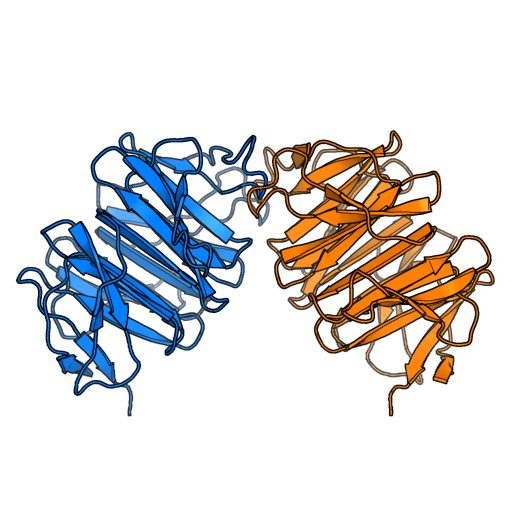66 1.00 6.69 197 ILE A CA 1
ATOM 1510 C C . ILE A 1 197 ? -12.829 14.433 56.098 1.00 6.61 197 ILE A C 1
ATOM 1511 O O . ILE A 1 197 ? -12.544 15.621 55.880 1.00 6.96 197 ILE A O 1
ATOM 1516 N N . GLY A 1 198 ? -12.712 13.897 57.313 1.00 6.31 198 GLY A N 1
ATOM 1517 C CA . GLY A 1 198 ? -12.184 14.708 58.402 1.00 6.49 198 GLY A CA 1
ATOM 1518 C C . GLY A 1 198 ? -10.784 15.212 58.081 1.00 6.44 198 GLY A C 1
ATOM 1519 O O . GLY A 1 198 ? -9.972 14.457 57.488 1.00 6.64 198 GLY A O 1
ATOM 1520 N N . GLY A 1 199 ? -10.527 16.435 58.493 1.00 6.42 199 GLY A N 1
ATOM 1521 C CA . GLY A 1 199 ? -9.231 17.081 58.340 1.00 6.54 199 GLY A CA 1
ATOM 1522 C C . GLY A 1 199 ? -9.395 18.484 57.770 1.00 6.45 199 GLY A C 1
ATOM 1523 O O . GLY A 1 199 ? -10.479 18.983 57.614 1.00 7.66 199 GLY A O 1
ATOM 1524 N N A SER A 1 200 ? -8.280 19.126 57.442 0.60 6.29 200 SER A N 1
ATOM 1525 N N B SER A 1 200 ? -8.285 19.121 57.425 0.40 6.29 200 SER A N 1
ATOM 1526 C CA A SER A 1 200 ? -8.280 20.504 56.942 0.60 6.39 200 SER A CA 1
ATOM 1527 C CA B SER A 1 200 ? -8.323 20.467 56.872 0.40 6.30 200 SER A CA 1
ATOM 1528 C C A SER A 1 200 ? -7.085 20.672 56.014 0.60 6.07 200 SER A C 1
ATOM 1529 C C B SER A 1 200 ? -7.096 20.672 56.009 0.40 6.04 200 SER A C 1
ATOM 1530 O O A SER A 1 200 ? -5.989 20.387 56.428 0.60 5.55 200 SER A O 1
ATOM 1531 O O B SER A 1 200 ? -5.995 20.415 56.447 0.40 5.70 200 SER A O 1
ATOM 1536 N N . LEU A 1 201 ? -7.318 21.046 54.750 1.00 5.82 201 LEU A N 1
ATOM 1537 C CA . LEU A 1 201 ? -6.217 21.205 53.768 1.00 5.76 201 LEU A CA 1
ATOM 1538 C C . LEU A 1 201 ? -6.518 22.344 52.803 1.00 5.58 201 LEU A C 1
ATOM 1539 O O . LEU A 1 201 ? -7.703 22.696 52.586 1.00 7.25 201 LEU A O 1
ATOM 1544 N N . VAL A 1 202 ? -5.465 22.898 52.223 1.00 5.15 202 VAL A N 1
ATOM 1545 C CA A VAL A 1 202 ? -5.563 23.908 51.162 0.50 4.96 202 VAL A CA 1
ATOM 1546 C CA B VAL A 1 202 ? -5.556 23.905 51.174 0.50 5.07 202 VAL A CA 1
ATOM 1547 C C . VAL A 1 202 ? -5.119 23.391 49.787 1.00 4.84 202 VAL A C 1
ATOM 1548 O O . VAL A 1 202 ? -5.435 24.001 48.766 1.00 5.20 202 VAL A O 1
ATOM 1555 N N . ASP A 1 203 ? -4.349 22.278 49.732 1.00 4.57 203 ASP A N 1
ATOM 1556 C CA . ASP A 1 203 ? -4.057 21.684 48.428 1.00 4.08 203 ASP A CA 1
ATOM 1557 C C . ASP A 1 203 ? -3.962 20.184 48.669 1.00 4.05 203 ASP A C 1
ATOM 1558 O O . ASP A 1 203 ? -3.756 19.705 49.818 1.00 3.49 203 ASP A O 1
ATOM 1563 N N . ILE A 1 204 ? -4.148 19.465 47.581 1.00 3.85 204 ILE A N 1
ATOM 1564 C CA . ILE A 1 204 ? -4.205 17.988 47.632 1.00 3.90 204 ILE A CA 1
ATOM 1565 C C . ILE A 1 204 ? -3.684 17.375 46.359 1.00 3.76 204 ILE A C 1
ATOM 1566 O O . ILE A 1 204 ? -3.866 17.932 45.278 1.00 3.88 204 ILE A O 1
ATOM 1571 N N . GLY A 1 205 ? -3.093 16.177 46.491 1.00 3.77 205 GLY A N 1
ATOM 1572 C CA . GLY A 1 205 ? -2.624 15.433 45.341 1.00 3.98 205 GLY A CA 1
ATOM 1573 C C . GLY A 1 205 ? -3.068 13.985 45.470 1.00 3.89 205 GLY A C 1
ATOM 1574 O O . GLY A 1 205 ? -2.838 13.355 46.533 1.00 4.12 205 GLY A O 1
ATOM 1575 N N . ALA A 1 206 ? -3.754 13.499 44.458 1.00 3.89 206 ALA A N 1
ATOM 1576 C CA . ALA A 1 206 ? -4.386 12.147 44.456 1.00 4.00 206 ALA A CA 1
ATOM 1577 C C . ALA A 1 206 ? -3.724 11.332 43.362 1.00 4.21 206 ALA A C 1
ATOM 1578 O O . ALA A 1 206 ? -3.897 11.617 42.192 1.00 4.60 206 ALA A O 1
ATOM 1580 N N . GLY A 1 207 ? -2.979 10.302 43.753 1.00 4.30 207 GLY A N 1
ATOM 1581 C CA . GLY A 1 207 ? -2.204 9.506 42.837 1.00 4.37 207 GLY A CA 1
ATOM 1582 C C . GLY A 1 207 ? -2.979 8.430 42.102 1.00 4.61 207 GLY A C 1
ATOM 1583 O O . GLY A 1 207 ? -4.052 8.007 42.511 1.00 4.42 207 GLY A O 1
ATOM 1584 N N . THR A 1 208 ? -2.385 7.980 41.008 1.00 4.53 208 THR A N 1
ATOM 1585 C CA . THR A 1 208 ? -2.960 6.941 40.174 1.00 5.17 208 THR A CA 1
ATOM 1586 C C . THR A 1 208 ? -3.125 5.618 40.955 1.00 5.07 208 THR A C 1
ATOM 1587 O O . THR A 1 208 ? -4.023 4.825 40.668 1.00 4.98 208 THR A O 1
ATOM 1591 N N . ASP A 1 209 ? -2.154 5.366 41.843 1.00 4.65 209 ASP A N 1
ATOM 1592 C CA . ASP A 1 209 ? -2.135 4.189 42.684 1.00 4.79 209 ASP A CA 1
ATOM 1593 C C . ASP A 1 209 ? -2.922 4.245 43.997 1.00 4.48 209 ASP A C 1
ATOM 1594 O O . ASP A 1 209 ? -2.867 3.279 44.797 1.00 4.82 209 ASP A O 1
ATOM 1599 N N . GLY A 1 210 ? -3.651 5.356 44.218 1.00 4.15 210 GLY A N 1
ATOM 1600 C CA . GLY A 1 210 ? -4.414 5.550 45.405 1.00 4.41 210 GLY A CA 1
ATOM 1601 C C . GLY A 1 210 ? -3.759 6.398 46.463 1.00 4.47 210 GLY A C 1
ATOM 1602 O O . GLY A 1 210 ? -4.450 6.761 47.402 1.00 5.14 210 GLY A O 1
ATOM 1603 N N . VAL A 1 211 ? -2.464 6.745 46.319 1.00 4.35 211 VAL A N 1
ATOM 1604 C CA . VAL A 1 211 ? -1.875 7.567 47.375 1.00 4.56 211 VAL A CA 1
ATOM 1605 C C . VAL A 1 211 ? -2.538 8.945 47.378 1.00 4.16 211 VAL A C 1
ATOM 1606 O O . VAL A 1 211 ? -2.938 9.442 46.324 1.00 4.32 211 VAL A O 1
ATOM 1610 N N . VAL A 1 212 ? -2.685 9.519 48.562 1.00 3.79 212 VAL A N 1
ATOM 1611 C CA . VAL A 1 212 ? -3.244 10.847 48.706 1.00 3.89 212 VAL A CA 1
ATOM 1612 C C . VAL A 1 212 ? -2.408 11.628 49.705 1.00 3.88 212 VAL A C 1
ATOM 1613 O O . VAL A 1 212 ? -2.211 11.151 50.853 1.00 4.07 212 VAL A O 1
ATOM 1617 N N . TRP A 1 213 ? -1.967 12.821 49.273 1.00 3.78 213 TRP A N 1
ATOM 1618 C CA . TRP A 1 213 ? -1.213 13.752 50.081 1.00 3.75 213 TRP A CA 1
ATOM 1619 C C . TRP A 1 213 ? -1.855 15.133 50.115 1.00 3.93 213 TRP A C 1
ATOM 1620 O O . TRP A 1 213 ? -2.545 15.512 49.141 1.00 3.84 213 TRP A O 1
ATOM 1631 N N . GLY A 1 214 ? -1.746 15.813 51.247 1.00 3.79 214 GLY A N 1
ATOM 1632 C CA . GLY A 1 214 ? -2.218 17.154 51.315 1.00 4.25 214 GLY A CA 1
ATOM 1633 C C . GLY A 1 214 ? -1.379 18.083 52.136 1.00 4.37 214 GLY A C 1
ATOM 1634 O O . GLY A 1 214 ? -0.507 17.649 52.877 1.00 4.27 214 GLY A O 1
ATOM 1635 N N . VAL A 1 215 ? -1.638 19.374 51.978 1.00 4.44 215 VAL A N 1
ATOM 1636 C CA . VAL A 1 215 ? -1.013 20.378 52.813 1.00 5.09 215 VAL A CA 1
ATOM 1637 C C . VAL A 1 215 ? -2.088 21.331 53.322 1.00 5.38 215 VAL A C 1
ATOM 1638 O O . VAL A 1 215 ? -3.085 21.571 52.660 1.00 5.92 215 VAL A O 1
ATOM 1642 N N A ASN A 1 216 ? -1.874 21.804 54.531 0.60 5.82 216 ASN A N 1
ATOM 1643 N N B ASN A 1 216 ? -1.887 21.824 54.528 0.40 5.99 216 ASN A N 1
ATOM 1644 C CA A ASN A 1 216 ? -2.794 22.734 55.164 0.60 6.22 216 ASN A CA 1
ATOM 1645 C CA B ASN A 1 216 ? -2.829 22.700 55.225 0.40 6.48 216 ASN A CA 1
ATOM 1646 C C A ASN A 1 216 ? -2.328 24.175 55.153 0.60 7.14 216 ASN A C 1
ATOM 1647 C C B ASN A 1 216 ? -2.356 24.144 55.147 0.40 7.25 216 ASN A C 1
ATOM 1648 O O A ASN A 1 216 ? -1.223 24.506 54.772 0.60 7.96 216 ASN A O 1
ATOM 1649 O O B ASN A 1 216 ? -1.245 24.437 54.741 0.40 7.90 216 ASN A O 1
ATOM 1658 N N . ALA A 1 217 ? -3.224 25.050 55.560 1.00 7.42 217 ALA A N 1
ATOM 1659 C CA . ALA A 1 217 ? -2.949 26.457 55.530 1.00 9.23 217 ALA A CA 1
ATOM 1660 C C . ALA A 1 217 ? -1.748 26.926 56.282 1.00 10.47 217 ALA A C 1
ATOM 1661 O O . ALA A 1 217 ? -1.141 27.944 55.863 1.00 13.41 217 ALA A O 1
ATOM 1663 N N . GLY A 1 218 ? -1.377 26.250 57.353 1.00 10.67 218 GLY A N 1
ATOM 1664 C CA . GLY A 1 218 ? -0.155 26.605 58.093 1.00 11.19 218 GLY A CA 1
ATOM 1665 C C . GLY A 1 218 ? 1.100 25.898 57.607 1.00 10.43 218 GLY A C 1
ATOM 1666 O O . GLY A 1 218 ? 2.136 25.958 58.310 1.00 12.42 218 GLY A O 1
ATOM 1667 N N . GLY A 1 219 ? 1.045 25.245 56.447 1.00 8.55 219 GLY A N 1
ATOM 1668 C CA . GLY A 1 219 ? 2.198 24.539 55.911 1.00 7.64 219 GLY A CA 1
ATOM 1669 C C . GLY A 1 219 ? 2.277 23.064 56.283 1.00 6.86 219 GLY A C 1
ATOM 1670 O O . GLY A 1 219 ? 3.142 22.353 55.793 1.00 5.89 219 GLY A O 1
ATOM 1671 N N . GLY A 1 220 ? 1.406 22.598 57.150 1.00 5.84 220 GLY A N 1
ATOM 1672 C CA . GLY A 1 220 ? 1.457 21.213 57.627 1.00 5.98 220 GLY A CA 1
ATOM 1673 C C . GLY A 1 220 ? 1.177 20.241 56.513 1.00 5.28 220 GLY A C 1
ATOM 1674 O O . GLY A 1 220 ? 0.277 20.436 55.701 1.00 5.33 220 GLY A O 1
ATOM 1675 N N . ILE A 1 221 ? 1.893 19.112 56.540 1.00 4.85 221 ILE A N 1
ATOM 1676 C CA . ILE A 1 221 ? 1.854 18.095 55.441 1.00 4.40 221 ILE A CA 1
ATOM 1677 C C . ILE A 1 221 ? 1.293 16.809 55.994 1.00 4.50 221 ILE A C 1
ATOM 1678 O O . ILE A 1 221 ? 1.573 16.437 57.138 1.00 4.91 221 ILE A O 1
ATOM 1683 N N . TYR A 1 222 ? 0.414 16.166 55.198 1.00 4.77 222 TYR A N 1
ATOM 1684 C CA . TYR A 1 222 ? -0.315 14.937 55.625 1.00 4.91 222 TYR A CA 1
ATOM 1685 C C . TYR A 1 222 ? -0.392 13.939 54.528 1.00 4.96 222 TYR A C 1
ATOM 1686 O O . TYR A 1 222 ? -0.504 14.311 53.374 1.00 4.63 222 TYR A O 1
ATOM 1695 N N . ARG A 1 223 ? -0.297 12.648 54.870 1.00 4.92 223 ARG A N 1
ATOM 1696 C CA . ARG A 1 223 ? -0.596 11.580 53.932 1.00 5.04 223 ARG A CA 1
ATOM 1697 C C . ARG A 1 223 ? -1.761 10.773 54.440 1.00 4.85 223 ARG A C 1
ATOM 1698 O O . ARG A 1 223 ? -1.886 10.488 55.655 1.00 4.45 223 ARG A O 1
ATOM 1706 N N . TRP A 1 224 ? -2.631 10.397 53.514 1.00 5.08 224 TRP A N 1
ATOM 1707 C CA . TRP A 1 224 ? -3.794 9.617 53.891 1.00 5.48 224 TRP A CA 1
ATOM 1708 C C . TRP A 1 224 ? -3.438 8.160 54.211 1.00 5.96 224 TRP A C 1
ATOM 1709 O O . TRP A 1 224 ? -2.682 7.509 53.440 1.00 6.15 224 TRP A O 1
ATOM 1720 N N . ILE A 1 2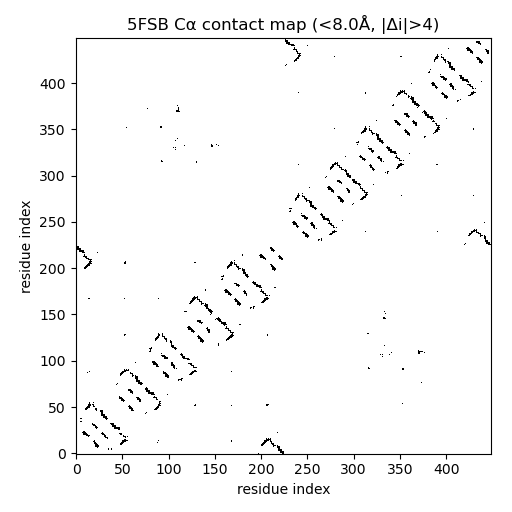25 ? -4.007 7.668 55.315 1.00 7.10 225 ILE A N 1
ATOM 1721 C CA . ILE A 1 225 ? -3.799 6.279 55.757 1.00 9.35 225 ILE A CA 1
ATOM 1722 C C . ILE A 1 225 ? -5.148 5.558 55.749 1.00 10.78 225 ILE A C 1
ATOM 1723 O O . ILE A 1 225 ? -6.124 6.045 56.290 1.00 13.80 225 ILE A O 1
ATOM 1728 N N . ARG A 1 226 ? -5.200 4.466 54.997 1.00 12.23 226 ARG A N 1
ATOM 1729 C CA . ARG A 1 226 ? -6.427 3.651 54.965 1.00 13.33 226 ARG A CA 1
ATOM 1730 C C . ARG A 1 226 ? -6.431 2.544 55.999 1.00 14.03 226 ARG A C 1
ATOM 1731 O O . ARG A 1 226 ? -7.410 2.398 56.710 1.00 14.16 226 ARG A O 1
ATOM 1739 N N . ASP A 1 227 ? -5.343 1.788 56.133 1.00 13.91 227 ASP A N 1
ATOM 1740 C CA . ASP A 1 227 ? -5.363 0.632 57.034 1.00 14.89 227 ASP A CA 1
ATOM 1741 C C . ASP A 1 227 ? -5.209 1.013 58.502 1.00 16.49 227 ASP A C 1
ATOM 1742 O O . ASP A 1 227 ? -4.340 1.840 58.818 1.00 17.61 227 ASP A O 1
ATOM 1748 N N . PRO B 1 2 ? 8.887 -18.596 18.292 0.33 12.93 2 PRO B N 1
ATOM 1749 C CA . PRO B 1 2 ? 8.382 -18.548 16.916 0.33 13.49 2 PRO B CA 1
ATOM 1750 C C . PRO B 1 2 ? 7.009 -17.881 16.768 0.33 13.57 2 PRO B C 1
ATOM 1751 O O . PRO B 1 2 ? 6.642 -17.004 17.543 0.33 16.41 2 PRO B O 1
ATOM 1755 N N . TRP B 1 3 ? 6.283 -18.282 15.739 0.33 12.37 3 TRP B N 1
ATOM 1756 C CA . TRP B 1 3 ? 4.984 -17.701 15.426 0.33 11.23 3 TRP B CA 1
ATOM 1757 C C . TRP B 1 3 ? 3.968 -18.828 15.436 0.33 12.00 3 TRP B C 1
ATOM 1758 O O . TRP B 1 3 ? 4.265 -19.928 14.953 0.33 13.99 3 TRP B O 1
ATOM 1769 N N . LYS B 1 4 ? 2.778 -18.566 15.949 0.33 11.69 4 LYS B N 1
ATOM 1770 C CA . LYS B 1 4 ? 1.661 -19.492 15.834 0.33 11.97 4 LYS B CA 1
ATOM 1771 C C . LYS B 1 4 ? 0.637 -18.900 14.886 0.33 11.38 4 LYS B C 1
ATOM 1772 O O . LYS B 1 4 ? 0.266 -17.742 15.018 0.33 10.34 4 LYS B O 1
ATOM 1778 N N . GLY B 1 5 ? 0.191 -19.698 13.915 0.33 11.00 5 GLY B N 1
ATOM 1779 C CA . GLY B 1 5 ? -0.846 -19.269 12.998 0.33 10.55 5 GLY B CA 1
ATOM 1780 C C . GLY B 1 5 ? -2.220 -19.300 13.639 0.33 10.65 5 GLY B C 1
ATOM 1781 O O . GLY B 1 5 ? -2.627 -20.314 14.228 0.33 11.38 5 GLY B O 1
ATOM 1782 N N . ILE B 1 6 ? -2.927 -18.194 13.511 0.33 10.09 6 ILE B N 1
ATOM 1783 C CA . ILE B 1 6 ? -4.278 -18.028 13.995 0.33 10.04 6 ILE B CA 1
ATOM 1784 C C . ILE B 1 6 ? -5.153 -17.943 12.757 0.33 9.88 6 ILE B C 1
ATOM 1785 O O . ILE B 1 6 ? -4.849 -17.194 11.812 0.33 10.18 6 ILE B O 1
ATOM 1790 N N . SER B 1 7 ? -6.217 -18.721 12.731 0.33 9.26 7 SER B N 1
ATOM 1791 C CA . SER B 1 7 ? -7.049 -18.810 11.544 0.33 9.28 7 SER B CA 1
ATOM 1792 C C . SER B 1 7 ? -7.662 -17.456 11.214 0.33 9.06 7 SER B C 1
ATOM 1793 O O . SER B 1 7 ? -7.871 -16.625 12.105 0.33 9.39 7 SER B O 1
ATOM 1796 N N . GLY B 1 8 ? -7.896 -17.225 9.927 0.33 8.44 8 GLY B N 1
ATOM 1797 C CA . GLY B 1 8 ? -8.477 -15.983 9.456 0.33 8.15 8 GLY B CA 1
ATOM 1798 C C . GLY B 1 8 ? -7.586 -15.314 8.416 0.33 7.75 8 GLY B C 1
ATOM 1799 O O . GLY B 1 8 ? -6.508 -15.806 8.085 0.33 7.83 8 GLY B O 1
ATOM 1800 N N . SER B 1 9 ? -8.037 -14.174 7.926 0.33 7.47 9 SER B N 1
ATOM 1801 C CA . SER B 1 9 ? -7.262 -13.419 6.967 0.33 7.53 9 SER B CA 1
ATOM 1802 C C . SER B 1 9 ? -7.381 -11.940 7.287 0.33 7.16 9 SER B C 1
ATOM 1803 O O . SER B 1 9 ? -8.493 -11.417 7.418 0.33 7.17 9 SER B O 1
ATOM 1806 N N . LEU B 1 10 ? -6.239 -11.282 7.452 0.33 6.92 10 LEU B N 1
ATOM 1807 C CA . LEU B 1 10 ? -6.197 -9.835 7.708 0.33 6.85 10 LEU B CA 1
ATOM 1808 C C . LEU B 1 10 ? -5.073 -9.156 6.925 0.33 7.06 10 LEU B C 1
ATOM 1809 O O . LEU B 1 10 ? -4.063 -9.777 6.616 0.33 7.27 10 LEU B O 1
ATOM 1814 N N . SER B 1 11 ? -5.245 -7.880 6.630 0.33 7.25 11 SER B N 1
ATOM 1815 C CA . SER B 1 11 ? -4.231 -7.113 5.916 0.33 7.73 11 SER B CA 1
ATOM 1816 C C . SER B 1 11 ? -3.533 -6.078 6.772 0.33 7.48 11 SER B C 1
ATOM 1817 O O . SER B 1 11 ? -2.418 -5.667 6.454 0.33 7.13 11 SER B O 1
ATOM 1820 N N . ARG B 1 12 ? -4.170 -5.651 7.849 0.33 7.47 12 ARG B N 1
ATOM 1821 C CA . ARG B 1 12 ? -3.479 -4.776 8.791 0.33 7.37 12 ARG B CA 1
ATOM 1822 C C . ARG B 1 12 ? -3.911 -5.171 10.190 0.33 7.02 12 ARG B C 1
ATOM 1823 O O . ARG B 1 12 ? -4.997 -5.703 10.379 0.33 6.86 12 ARG B O 1
ATOM 1831 N N . ILE B 1 13 ? -3.042 -4.941 11.163 0.33 6.51 13 ILE B N 1
ATOM 1832 C CA . ILE B 1 13 ? -3.313 -5.446 12.499 0.33 6.38 13 ILE B CA 1
ATOM 1833 C C . ILE B 1 13 ? -2.711 -4.535 13.564 0.33 6.25 13 ILE B C 1
ATOM 1834 O O . ILE B 1 13 ? -1.731 -3.852 13.311 0.33 6.16 13 ILE B O 1
ATOM 1839 N N . SER B 1 14 ? -3.344 -4.508 14.739 0.33 6.29 14 SER B N 1
ATOM 1840 C CA . SER B 1 14 ? -2.841 -3.712 15.848 0.33 6.35 14 SER B CA 1
ATOM 1841 C C . SER B 1 14 ? -3.133 -4.445 17.132 0.33 6.66 14 SER B C 1
ATOM 1842 O O . SER B 1 14 ? -4.204 -5.023 17.301 0.33 6.53 14 SER B O 1
ATOM 1845 N N . ALA B 1 15 ? -2.154 -4.440 18.027 0.33 7.20 15 ALA B N 1
ATOM 1846 C CA . ALA B 1 15 ? -2.335 -5.078 19.299 0.33 7.87 15 ALA B CA 1
ATOM 1847 C C . ALA B 1 15 ? -1.873 -4.119 20.387 0.33 8.93 15 ALA B C 1
ATOM 1848 O O . ALA B 1 15 ? -0.726 -3.674 20.412 0.33 10.58 15 ALA B O 1
ATOM 1850 N N . GLY B 1 16 ? -2.789 -3.695 21.212 0.33 8.94 16 GLY B N 1
ATOM 1851 C CA . GLY B 1 16 ? -2.412 -2.827 22.335 0.33 9.66 16 GLY B CA 1
ATOM 1852 C C . GLY B 1 16 ? -2.042 -3.620 23.573 0.33 9.55 16 GLY B C 1
ATOM 1853 O O . GLY B 1 16 ? -1.170 -3.227 24.373 0.33 10.25 16 GLY B O 1
ATOM 1854 N N . SER B 1 17 ? -2.696 -4.764 23.716 0.33 8.72 17 SER B N 1
ATOM 1855 C CA . SER B 1 17 ? -2.462 -5.653 24.834 0.33 8.40 17 SER B CA 1
ATOM 1856 C C . SER B 1 17 ? -3.018 -7.006 24.407 0.33 8.12 17 SER B C 1
ATOM 1857 O O . SER B 1 17 ? -3.672 -7.084 23.373 0.33 7.33 17 SER B O 1
ATOM 1860 N N . VAL B 1 18 ? -2.792 -8.047 25.205 0.33 7.75 18 VAL B N 1
ATOM 1861 C CA . VAL B 1 18 ? -3.204 -9.387 24.798 0.33 8.03 18 VAL B CA 1
ATOM 1862 C C . VAL B 1 18 ? -4.724 -9.444 24.646 0.33 7.55 18 VAL B C 1
ATOM 1863 O O . VAL B 1 18 ? -5.246 -10.303 23.934 0.33 7.05 18 VAL B O 1
ATOM 1867 N N . THR B 1 19 ? -5.433 -8.534 25.303 0.33 6.96 19 THR B N 1
ATOM 1868 C CA . THR B 1 19 ? -6.900 -8.562 25.294 0.33 6.81 19 THR B CA 1
ATOM 1869 C C . THR B 1 19 ? -7.545 -7.523 24.363 0.33 6.48 19 THR B C 1
ATOM 1870 O O . THR B 1 19 ? -8.785 -7.424 24.286 0.33 6.54 19 THR B O 1
ATOM 1874 N N . ASN B 1 20 ? -6.720 -6.760 23.649 0.33 6.23 20 ASN B N 1
ATOM 1875 C CA . ASN B 1 20 ? -7.227 -5.761 22.733 0.33 6.43 20 ASN B CA 1
ATOM 1876 C C . ASN B 1 20 ? -6.464 -5.790 21.416 0.33 6.49 20 ASN B C 1
ATOM 1877 O O . ASN B 1 20 ? -5.461 -5.115 21.244 0.33 6.60 20 ASN B O 1
ATOM 1882 N N . VAL B 1 21 ? -6.938 -6.647 20.528 0.33 6.49 21 VAL B N 1
ATOM 1883 C CA . VAL B 1 21 ? -6.281 -6.917 19.255 0.33 6.40 21 VAL B CA 1
ATOM 1884 C C . VAL B 1 21 ? -7.326 -6.781 18.164 0.33 6.16 21 VAL B C 1
ATOM 1885 O O . VAL B 1 21 ? -8.400 -7.411 18.213 0.33 5.89 21 VAL B O 1
ATOM 1889 N N . TRP B 1 22 ? -7.026 -5.927 17.187 0.33 5.95 22 TRP B N 1
ATOM 1890 C CA . TRP B 1 22 ? -7.954 -5.679 16.092 0.33 5.77 22 TRP B CA 1
ATOM 1891 C C . TRP B 1 22 ? -7.221 -5.707 14.768 0.33 5.66 22 TRP B C 1
ATOM 1892 O O . TRP B 1 22 ? -6.032 -5.447 14.701 0.33 5.47 22 TRP B O 1
ATOM 1903 N N . GLY B 1 23 ? -7.955 -5.969 13.698 0.33 5.56 23 GLY B N 1
ATOM 1904 C CA . GLY B 1 23 ? -7.401 -5.879 12.361 0.33 5.68 23 GLY B CA 1
ATOM 1905 C C . GLY B 1 23 ? -8.470 -5.566 11.346 0.33 5.77 23 GLY B C 1
ATOM 1906 O O . GLY B 1 23 ? -9.668 -5.501 11.667 0.33 5.94 23 GLY B O 1
ATOM 1907 N N . VAL B 1 24 ? -8.031 -5.377 10.103 0.33 6.01 24 VAL B N 1
ATOM 1908 C CA . VAL B 1 24 ? -8.943 -5.226 8.980 0.33 6.33 24 VAL B CA 1
ATOM 1909 C C . VAL B 1 24 ? -8.489 -6.179 7.900 0.33 6.29 24 VAL B C 1
ATOM 1910 O O . VAL B 1 24 ? -7.298 -6.449 7.780 0.33 6.00 24 VAL B O 1
ATOM 1914 N N . ASN B 1 25 ? -9.446 -6.702 7.137 0.33 6.09 25 ASN B N 1
ATOM 1915 C CA . ASN B 1 25 ? -9.090 -7.543 6.008 0.33 6.22 25 ASN B CA 1
ATOM 1916 C C . ASN B 1 25 ? -8.970 -6.713 4.726 0.33 6.38 25 ASN B C 1
ATOM 1917 O O . ASN B 1 25 ? -9.200 -5.503 4.709 0.33 6.34 25 ASN B O 1
ATOM 1922 N N . ALA B 1 26 ? -8.531 -7.359 3.665 0.33 7.03 26 ALA B N 1
ATOM 1923 C CA . ALA B 1 26 ? -8.316 -6.638 2.408 0.33 7.33 26 ALA B CA 1
ATOM 1924 C C . ALA B 1 26 ? -9.563 -5.873 1.952 0.33 7.54 26 ALA B C 1
ATOM 1925 O O . ALA B 1 26 ? -9.451 -4.768 1.418 0.33 7.64 26 ALA B O 1
ATOM 1927 N N . ALA B 1 27 ? -10.729 -6.490 2.119 0.33 7.67 27 ALA B N 1
ATOM 1928 C CA . ALA B 1 27 ? -12.004 -5.896 1.731 0.33 8.03 27 ALA B CA 1
ATOM 1929 C C . ALA B 1 27 ? -12.433 -4.718 2.607 0.33 8.41 27 ALA B C 1
ATOM 1930 O O . ALA B 1 27 ? -13.464 -4.076 2.323 0.33 8.54 27 ALA B O 1
ATOM 1932 N N . ASN B 1 28 ? -11.667 -4.470 3.672 0.33 8.29 28 ASN B N 1
ATOM 1933 C CA . ASN B 1 28 ? -11.922 -3.399 4.651 0.33 8.84 28 ASN B CA 1
ATOM 1934 C C . ASN B 1 28 ? -12.881 -3.796 5.793 0.33 8.40 28 ASN B C 1
ATOM 1935 O O . ASN B 1 28 ? -13.283 -2.940 6.588 0.33 8.12 28 ASN B O 1
ATOM 1940 N N . ASN B 1 29 ? -13.230 -5.086 5.900 0.33 8.23 29 ASN B N 1
ATOM 1941 C CA . ASN B 1 29 ? -14.048 -5.556 7.019 0.33 8.18 29 ASN B CA 1
ATOM 1942 C C . ASN B 1 29 ? -13.194 -5.484 8.277 0.33 7.73 29 ASN B C 1
ATOM 1943 O O . ASN B 1 29 ? -11.988 -5.748 8.222 0.33 7.30 29 ASN B O 1
ATOM 1948 N N . ILE B 1 30 ? -13.822 -5.187 9.407 0.33 7.30 30 ILE B N 1
ATOM 1949 C CA . ILE B 1 30 ? -13.119 -4.967 10.677 0.33 7.39 30 ILE B CA 1
ATOM 1950 C C . ILE B 1 30 ? -13.362 -6.140 11.622 0.33 7.34 30 ILE B C 1
ATOM 1951 O O . ILE B 1 30 ? -14.505 -6.641 11.728 0.33 7.44 30 ILE B O 1
ATOM 1956 N N . TYR B 1 31 ? -12.304 -6.591 12.284 0.33 7.27 31 TYR B N 1
ATOM 1957 C CA . TYR B 1 31 ? -12.406 -7.710 13.228 0.33 7.43 31 TYR B CA 1
ATOM 1958 C C . TYR B 1 31 ? -11.711 -7.417 14.546 0.33 7.34 31 TYR B C 1
ATOM 1959 O O . TYR B 1 31 ? -10.684 -6.755 14.569 0.33 6.78 31 TYR B O 1
ATOM 1968 N N . ARG B 1 32 ? -12.259 -7.952 15.639 0.33 7.46 32 ARG B N 1
ATOM 1969 C CA . ARG B 1 32 ? -11.586 -7.906 16.936 0.33 7.88 32 ARG B CA 1
ATOM 1970 C C . ARG B 1 32 ? -11.342 -9.355 17.408 0.33 8.01 32 ARG B C 1
ATOM 1971 O O . ARG B 1 32 ? -12.194 -10.223 17.209 0.33 7.68 32 ARG B O 1
ATOM 1979 N N . TYR B 1 33 ? -10.171 -9.592 17.993 0.33 8.27 33 TYR B N 1
ATOM 1980 C CA . TYR B 1 33 ? -9.782 -10.895 18.546 0.33 8.66 33 TYR B CA 1
ATOM 1981 C C . TYR B 1 33 ? -10.636 -11.233 19.755 0.33 8.92 33 TYR B C 1
ATOM 1982 O O . TYR B 1 33 ? -10.692 -10.444 20.690 0.33 9.26 33 TYR B O 1
ATOM 1991 N N . THR B 1 34 ? -11.255 -12.414 19.742 0.33 8.99 34 THR B N 1
ATOM 1992 C CA . THR B 1 34 ? -12.179 -12.864 20.797 0.33 9.18 34 THR B CA 1
ATOM 1993 C C . THR B 1 34 ? -11.495 -13.404 22.058 0.33 9.73 34 THR B C 1
ATOM 1994 O O . THR B 1 34 ? -12.152 -13.568 23.099 0.33 10.81 34 THR B O 1
ATOM 1998 N N . GLY B 1 35 ? -10.209 -13.734 21.970 0.33 9.53 35 GLY B N 1
ATOM 1999 C CA . GLY B 1 35 ? -9.532 -14.437 23.057 0.33 9.69 35 GLY B CA 1
ATOM 2000 C C . GLY B 1 35 ? -9.699 -15.947 23.010 0.33 9.71 35 GLY B C 1
ATOM 2001 O O . GLY B 1 35 ? -9.241 -16.657 23.923 0.33 10.41 35 GLY B O 1
ATOM 2002 N N . ASP B 1 36 ? -10.332 -16.443 21.954 0.33 9.02 36 ASP B N 1
ATOM 2003 C CA . ASP B 1 36 ? -10.531 -17.882 21.744 0.33 9.18 36 ASP B CA 1
ATOM 2004 C C . ASP B 1 36 ? -9.861 -18.292 20.448 0.33 9.20 36 ASP B C 1
ATOM 2005 O O . ASP B 1 36 ? -10.381 -18.019 19.373 0.33 8.82 36 ASP B O 1
ATOM 2010 N N . ASP B 1 37 ? -8.688 -18.904 20.544 0.33 9.65 37 ASP B N 1
ATOM 2011 C CA . ASP B 1 37 ? -7.913 -19.208 19.342 0.33 10.28 37 ASP B CA 1
ATOM 2012 C C . ASP B 1 37 ? -8.680 -20.134 18.405 0.33 10.94 37 ASP B C 1
ATOM 2013 O O . ASP B 1 37 ? -8.451 -20.110 17.194 0.33 10.78 37 ASP B O 1
ATOM 2018 N N . ALA B 1 38 ? -9.561 -20.978 18.944 0.33 11.31 38 ALA B N 1
ATOM 2019 C CA . ALA B 1 38 ? -10.352 -21.865 18.100 0.33 12.33 38 ALA B CA 1
ATOM 2020 C C . ALA B 1 38 ? -11.398 -21.109 17.282 0.33 12.45 38 ALA B C 1
ATOM 2021 O O . ALA B 1 38 ? -11.754 -21.552 16.195 0.33 12.78 38 ALA B O 1
ATOM 2023 N N . LYS B 1 39 ? -11.888 -19.986 17.811 0.33 12.44 39 LYS B N 1
ATOM 2024 C CA . LYS B 1 39 ? -12.869 -19.129 17.144 0.33 12.68 39 LYS B CA 1
ATOM 2025 C C . LYS B 1 39 ? -12.462 -17.658 17.290 0.33 11.90 39 LYS B C 1
ATOM 2026 O O . LYS B 1 39 ? -13.085 -16.908 18.059 0.33 11.72 39 LYS B O 1
ATOM 2032 N N . PRO B 1 40 ? -11.410 -17.249 16.559 0.33 11.00 40 PRO B N 1
ATOM 2033 C CA . PRO B 1 40 ? -10.652 -16.086 17.021 0.33 10.37 40 PRO B CA 1
ATOM 2034 C C . PRO B 1 40 ? -11.148 -14.684 16.676 0.33 9.31 40 PRO B C 1
ATOM 2035 O O . PRO B 1 40 ? -10.644 -13.738 17.266 0.33 9.11 40 PRO B O 1
ATOM 2039 N N . TRP B 1 41 ? -12.103 -14.538 15.758 0.33 9.02 41 TRP B N 1
ATOM 2040 C CA . TRP B 1 41 ? -12.556 -13.189 15.360 0.33 8.80 41 TRP B CA 1
ATOM 2041 C C . TRP B 1 41 ? -14.058 -12.964 15.417 0.33 9.30 41 TRP B C 1
ATOM 2042 O O . TRP B 1 41 ? -14.852 -13.847 15.067 0.33 9.83 41 TRP B O 1
ATOM 2053 N N . VAL B 1 42 ? -14.439 -11.757 15.817 0.33 8.76 42 VAL B N 1
ATOM 2054 C CA . VAL B 1 42 ? -15.793 -11.249 15.624 0.33 8.87 42 VAL B CA 1
ATOM 2055 C C . VAL B 1 42 ? -15.733 -10.040 14.715 0.33 8.59 42 VAL B C 1
ATOM 2056 O O . VAL B 1 42 ? -14.896 -9.163 14.887 0.33 8.00 42 VAL B O 1
ATOM 2060 N N . GLN B 1 43 ? -16.637 -9.973 13.753 0.33 8.75 43 GLN B N 1
ATOM 2061 C CA . GLN B 1 43 ? -16.638 -8.816 12.892 0.33 8.78 43 GLN B CA 1
ATOM 2062 C C . GLN B 1 43 ? -17.338 -7.661 13.579 0.33 9.21 43 GLN B C 1
ATOM 2063 O O . GLN B 1 43 ? -18.353 -7.848 14.244 0.33 9.50 43 GLN B O 1
ATOM 2069 N N . ILE B 1 44 ? -16.762 -6.470 13.454 0.33 9.36 44 ILE B N 1
ATOM 2070 C CA . ILE B 1 44 ? -17.312 -5.262 14.046 0.33 9.54 44 ILE B CA 1
ATOM 2071 C C . ILE B 1 44 ? -17.826 -4.448 12.887 0.33 9.49 44 ILE B C 1
ATOM 2072 O O . ILE B 1 44 ? -17.125 -4.277 11.891 0.33 8.83 44 ILE B O 1
ATOM 2077 N N . PRO B 1 45 ? -19.073 -3.967 12.986 0.33 8.92 45 PRO B N 1
ATOM 2078 C CA . PRO B 1 45 ? -19.618 -3.259 11.824 0.33 9.01 45 PRO B CA 1
ATOM 2079 C C . PRO B 1 45 ? -18.778 -2.040 11.409 0.33 8.49 45 PRO B C 1
ATOM 2080 O O . PRO B 1 45 ? -18.262 -1.327 12.267 0.33 9.10 45 PRO B O 1
ATOM 2084 N N . GLY B 1 46 ? -18.636 -1.836 10.106 0.33 7.88 46 GLY B N 1
ATOM 2085 C CA . GLY B 1 46 ? -17.907 -0.674 9.568 0.33 7.37 46 GLY B CA 1
ATOM 2086 C C . GLY B 1 46 ? -16.940 -1.056 8.464 0.33 6.70 46 GLY B C 1
ATOM 2087 O O . GLY B 1 46 ? -16.819 -2.220 8.108 0.33 6.98 46 GLY B O 1
ATOM 2088 N N . ALA B 1 47 ? -16.215 -0.080 7.934 0.33 6.10 47 ALA B N 1
ATOM 2089 C CA . ALA B 1 47 ? -15.162 -0.350 6.946 0.33 5.81 47 ALA B CA 1
ATOM 2090 C C . ALA B 1 47 ? -13.964 0.548 7.229 0.33 5.60 47 ALA B C 1
ATOM 2091 O O . ALA B 1 47 ? -14.113 1.760 7.350 0.33 5.60 47 ALA B O 1
ATOM 2093 N N . LEU B 1 48 ? -12.783 -0.059 7.349 0.33 5.73 48 LEU B N 1
ATOM 2094 C CA . LEU B 1 48 ? -11.545 0.661 7.638 0.33 5.73 48 LEU B CA 1
ATOM 2095 C C . LEU B 1 48 ? -10.402 0.051 6.829 0.33 6.05 48 LEU B C 1
ATOM 2096 O O . LEU B 1 48 ? -10.465 -1.125 6.468 0.33 6.10 48 LEU B O 1
ATOM 2101 N N . THR B 1 49 ? -9.340 0.827 6.632 0.33 6.29 49 THR B N 1
ATOM 2102 C CA . THR B 1 49 ? -8.124 0.342 6.020 0.33 6.58 49 THR B CA 1
ATOM 2103 C C . THR B 1 49 ? -6.895 0.337 6.936 0.33 6.28 49 THR B C 1
ATOM 2104 O O . THR B 1 49 ? -5.894 -0.330 6.632 0.33 6.37 49 THR B O 1
ATOM 2108 N N . ASP B 1 50 ? -6.942 1.071 8.050 0.33 5.80 50 ASP B N 1
ATOM 2109 C CA . ASP B 1 50 ? -5.922 0.883 9.090 0.33 5.47 50 ASP B CA 1
ATOM 2110 C C . ASP B 1 50 ? -6.589 1.078 10.445 0.33 5.34 50 ASP B C 1
ATOM 2111 O O . ASP B 1 50 ? -7.652 1.722 10.553 0.33 5.48 50 ASP B O 1
ATOM 2116 N N . ILE B 1 51 ? -5.964 0.524 11.467 0.33 5.27 51 ILE B N 1
ATOM 2117 C CA . ILE B 1 51 ? -6.541 0.553 12.796 0.33 5.28 51 ILE B CA 1
ATOM 2118 C C . ILE B 1 51 ? -5.442 0.574 13.841 0.33 5.36 51 ILE B C 1
ATOM 2119 O O . ILE B 1 51 ? -4.358 0.031 13.621 0.33 5.28 51 ILE B O 1
ATOM 2124 N N . GLY B 1 52 ? -5.723 1.241 14.956 0.33 5.39 52 GLY B N 1
ATOM 2125 C CA . GLY B 1 52 ? -4.783 1.320 16.077 0.33 5.55 52 GLY B CA 1
ATOM 2126 C C . GLY B 1 52 ? -5.529 0.995 17.363 0.33 5.64 52 GLY B C 1
ATOM 2127 O O . GLY B 1 52 ? -6.515 1.648 17.667 0.33 5.75 52 GLY B O 1
ATOM 2128 N N . ALA B 1 53 ? -5.043 0.004 18.112 0.33 5.63 53 ALA B N 1
ATOM 2129 C CA . ALA B 1 53 ? -5.718 -0.478 19.310 0.33 6.17 53 ALA B CA 1
ATOM 2130 C C . ALA B 1 53 ? -4.804 -0.343 20.511 0.33 6.46 53 ALA B C 1
ATOM 2131 O O . ALA B 1 53 ? -3.684 -0.840 20.478 0.33 7.84 53 ALA B O 1
ATOM 2133 N N . ALA B 1 54 ? -5.253 0.325 21.563 0.33 6.54 54 ALA B N 1
ATOM 2134 C CA . ALA B 1 54 ? -4.374 0.578 22.687 0.33 6.59 54 ALA B CA 1
ATOM 2135 C C . ALA B 1 54 ? -4.608 -0.294 23.913 0.33 6.60 54 ALA B C 1
ATOM 2136 O O . ALA B 1 54 ? -5.599 -0.999 24.016 0.33 6.28 54 ALA B O 1
ATOM 2138 N N . ALA B 1 55 ? -3.658 -0.215 24.837 0.33 7.18 55 ALA B N 1
ATOM 2139 C CA . ALA B 1 55 ? -3.680 -1.024 26.052 0.33 7.89 55 ALA B CA 1
ATOM 2140 C C . ALA B 1 55 ? -4.908 -0.757 26.883 0.33 7.83 55 ALA B C 1
ATOM 2141 O O . ALA B 1 55 ? -5.407 -1.672 27.570 0.33 7.91 55 ALA B O 1
ATOM 2143 N N . ASP B 1 56 ? -5.389 0.479 26.847 0.33 7.77 56 ASP B N 1
ATOM 2144 C CA . ASP B 1 56 ? -6.512 0.888 27.668 0.33 8.00 56 ASP B CA 1
ATOM 2145 C C . ASP B 1 56 ? -7.863 0.681 27.028 0.33 7.99 56 ASP B C 1
ATOM 2146 O O . ASP B 1 56 ? -8.888 1.106 27.571 0.33 7.87 56 ASP B O 1
ATOM 2151 N N . GLY B 1 57 ? -7.869 0.055 25.855 0.33 7.65 57 GLY B N 1
ATOM 2152 C CA . GLY B 1 57 ? -9.132 -0.208 25.143 0.33 7.87 57 GLY B CA 1
ATOM 2153 C C . GLY B 1 57 ? -9.444 0.783 24.019 0.33 7.91 57 GLY B C 1
ATOM 2154 O O . GLY B 1 57 ? -10.377 0.559 23.239 0.33 8.39 57 GLY B O 1
ATOM 2155 N N . THR B 1 58 ? -8.679 1.862 23.958 0.33 7.82 58 THR B N 1
ATOM 2156 C CA . THR B 1 58 ? -8.833 2.905 22.911 0.33 8.12 58 THR B CA 1
ATOM 2157 C C . THR B 1 58 ? -8.693 2.221 21.554 0.33 7.53 58 THR B C 1
ATOM 2158 O O . THR B 1 58 ? -7.756 1.461 21.350 0.33 8.23 58 THR B O 1
ATOM 2162 N N . VAL B 1 59 ? -9.613 2.469 20.640 0.33 7.00 59 VAL B N 1
ATOM 2163 C CA . VAL B 1 59 ? -9.468 1.992 19.249 0.33 6.44 59 VAL B CA 1
ATOM 2164 C C . VAL B 1 59 ? -9.781 3.129 18.283 0.33 6.23 59 VAL B C 1
ATOM 2165 O O . VAL B 1 59 ? -10.842 3.746 18.374 0.33 6.12 59 VAL B O 1
ATOM 2169 N N . TRP B 1 60 ? -8.856 3.395 17.368 0.33 5.87 60 TRP B N 1
ATOM 2170 C CA . TRP B 1 60 ? -9.050 4.385 16.306 0.33 5.80 60 TRP B CA 1
ATOM 2171 C C . TRP B 1 60 ? -8.810 3.732 14.953 0.33 5.69 60 TRP B C 1
ATOM 2172 O O . TRP B 1 60 ? -8.019 2.797 14.851 0.33 5.61 60 TRP B O 1
ATOM 2183 N N . GLY B 1 61 ? -9.466 4.251 13.919 0.33 5.33 61 GLY B N 1
ATOM 2184 C CA . GLY B 1 61 ? -9.271 3.732 12.568 0.33 5.29 61 GLY B CA 1
ATOM 2185 C C . GLY B 1 61 ? -9.429 4.778 11.507 0.33 5.19 61 GLY B C 1
ATOM 2186 O O . GLY B 1 61 ? -9.947 5.855 11.767 0.33 5.26 61 GLY B O 1
ATOM 2187 N N . VAL B 1 62 ? -8.947 4.460 10.303 0.33 5.04 62 VAL B N 1
ATOM 2188 C CA . VAL B 1 62 ? -9.172 5.322 9.161 0.33 5.17 62 VAL B CA 1
ATOM 2189 C C . VAL B 1 62 ? -9.726 4.456 8.041 0.33 5.27 62 VAL B C 1
ATOM 2190 O O . VAL B 1 62 ? -9.385 3.282 7.939 0.33 4.85 62 VAL B O 1
ATOM 2194 N N . ASN B 1 63 ? -10.581 5.047 7.202 0.33 5.48 63 ASN B N 1
ATOM 2195 C CA . ASN B 1 63 ? -11.137 4.323 6.067 0.33 5.74 63 ASN B CA 1
ATOM 2196 C C . ASN B 1 63 ? -10.376 4.667 4.788 0.33 5.91 63 ASN B C 1
ATOM 2197 O O . ASN B 1 63 ? -9.463 5.496 4.791 0.33 5.75 63 ASN B O 1
ATOM 2202 N N . ALA B 1 64 ? -10.756 4.033 3.696 0.33 6.35 64 ALA B N 1
ATOM 2203 C CA . ALA B 1 64 ? -9.970 4.183 2.470 0.33 6.78 64 ALA B CA 1
ATOM 2204 C C . ALA B 1 64 ? -9.910 5.639 1.990 0.33 7.06 64 ALA B C 1
ATOM 2205 O O . ALA B 1 64 ? -8.873 6.074 1.487 0.33 8.27 64 ALA B O 1
ATOM 2207 N N . ALA B 1 65 ? -10.988 6.386 2.172 0.33 7.11 65 ALA B N 1
ATOM 2208 C CA . ALA B 1 65 ? -11.052 7.796 1.786 0.33 7.33 65 ALA B CA 1
ATOM 2209 C C . ALA B 1 65 ? -10.202 8.696 2.662 0.33 7.41 65 ALA B C 1
ATOM 2210 O O . ALA B 1 65 ? -9.823 9.815 2.276 0.33 7.39 65 ALA B O 1
ATOM 2212 N N . GLY B 1 66 ? -9.893 8.209 3.852 0.33 6.97 66 GLY B N 1
ATOM 2213 C CA . GLY B 1 66 ? -9.150 8.992 4.809 0.33 7.00 66 GLY B CA 1
ATOM 2214 C C . GLY B 1 66 ? -9.964 9.494 5.983 0.33 6.78 66 GLY B C 1
ATOM 2215 O O . GLY B 1 66 ? -9.439 10.210 6.844 0.33 6.64 66 GLY B O 1
ATOM 2216 N N . ASN B 1 67 ? -11.242 9.147 6.024 0.33 6.40 67 ASN B N 1
ATOM 2217 C CA . ASN B 1 67 ? -12.056 9.533 7.151 0.33 6.33 67 ASN B CA 1
ATOM 2218 C C . ASN B 1 67 ? -11.520 8.834 8.388 0.33 6.14 67 ASN B C 1
ATOM 2219 O O . ASN B 1 67 ? -11.067 7.695 8.321 0.33 5.99 67 ASN B O 1
ATOM 2224 N N . ILE B 1 68 ? -11.637 9.521 9.514 0.33 6.12 68 ILE B N 1
ATOM 2225 C CA . ILE B 1 68 ? -11.100 9.072 10.799 0.33 6.25 68 ILE B CA 1
ATOM 2226 C C . ILE B 1 68 ? -12.223 8.763 11.782 0.33 6.59 68 ILE B C 1
ATOM 2227 O O . ILE B 1 68 ? -13.201 9.511 11.895 0.33 6.97 68 ILE B O 1
ATOM 2232 N N . TYR B 1 69 ? -12.083 7.641 12.484 0.33 7.07 69 TYR B N 1
ATOM 2233 C CA . TYR B 1 69 ? -13.105 7.200 13.428 0.33 7.51 69 TYR B CA 1
ATOM 2234 C C . TYR B 1 69 ? -12.486 6.746 14.736 0.33 7.60 69 TYR B C 1
ATOM 2235 O O . TYR B 1 69 ? -11.400 6.195 14.756 0.33 7.54 69 TYR B O 1
ATOM 2244 N N . ARG B 1 70 ? -13.224 6.960 15.818 0.33 7.76 70 ARG B N 1
ATOM 2245 C CA . ARG B 1 70 ? -12.870 6.424 17.139 0.33 8.07 70 ARG B CA 1
ATOM 2246 C C . ARG B 1 70 ? -13.985 5.501 17.568 0.33 8.22 70 ARG B C 1
ATOM 2247 O O . ARG B 1 70 ? -15.175 5.787 17.378 0.33 7.75 70 ARG B O 1
ATOM 2255 N N . TYR B 1 71 ? -13.626 4.361 18.141 0.33 8.20 71 TYR B N 1
ATOM 2256 C CA . TYR B 1 71 ? -14.633 3.390 18.546 0.33 8.64 71 TYR B CA 1
ATOM 2257 C C . TYR B 1 71 ? -15.314 3.872 19.813 0.33 9.74 71 TYR B C 1
ATOM 2258 O O . TYR B 1 71 ? -14.632 4.327 20.699 0.33 9.55 71 TYR B O 1
ATOM 2267 N N . VAL B 1 72 ? -16.632 3.777 19.938 0.33 11.19 72 VAL B N 1
ATOM 2268 C CA . VAL B 1 72 ? -17.216 4.398 21.151 0.33 12.99 72 VAL B CA 1
ATOM 2269 C C . VAL B 1 72 ? -17.642 3.469 22.274 0.33 13.57 72 VAL B C 1
ATOM 2270 O O . VAL B 1 72 ? -18.154 3.935 23.287 0.33 13.74 72 VAL B O 1
ATOM 2274 N N . TRP B 1 73 ? -17.403 2.165 22.084 0.33 14.49 73 TRP B N 1
ATOM 2275 C CA . TRP B 1 73 ? -17.649 1.109 23.098 0.33 14.44 73 TRP B CA 1
ATOM 2276 C C . TRP B 1 73 ? -19.126 1.026 23.544 0.33 14.74 73 TRP B C 1
ATOM 2277 O O . TRP B 1 73 ? -19.547 1.629 24.523 0.33 15.09 73 TRP B O 1
ATOM 2288 N N . HIS B 1 77 ? -21.391 2.626 16.501 0.33 13.17 77 HIS B N 1
ATOM 2289 C CA . HIS B 1 77 ? -20.113 1.928 16.808 0.33 12.46 77 HIS B CA 1
ATOM 2290 C C . HIS B 1 77 ? -18.888 2.816 16.649 0.33 12.54 77 HIS B C 1
ATOM 2291 O O . HIS B 1 77 ? -17.861 2.617 17.295 0.33 14.26 77 HIS B O 1
ATOM 2298 N N . TRP B 1 78 ? -18.970 3.741 15.718 0.33 11.53 78 TRP B N 1
ATOM 2299 C CA . TRP B 1 78 ? -17.826 4.565 15.390 0.33 10.54 78 TRP B CA 1
ATOM 2300 C C . TRP B 1 78 ? -18.311 5.998 15.395 0.33 11.18 78 TRP B C 1
ATOM 2301 O O . TRP B 1 78 ? -19.417 6.277 14.910 0.33 12.92 78 TRP B O 1
ATOM 2312 N N . THR B 1 79 ? -17.503 6.903 15.918 0.33 10.70 79 THR B N 1
ATOM 2313 C CA . THR B 1 79 ? -17.758 8.326 15.781 0.33 10.88 79 THR B CA 1
ATOM 2314 C C . THR B 1 79 ? -16.711 8.929 14.860 0.33 10.34 79 THR B C 1
ATOM 2315 O O . THR B 1 79 ? -15.523 8.704 15.048 0.33 9.39 79 THR B O 1
ATOM 2319 N N . GLN B 1 80 ? -17.139 9.678 13.837 0.33 9.97 80 GLN B N 1
ATOM 2320 C CA . GLN B 1 80 ? -16.165 10.335 12.983 0.33 9.63 80 GLN B CA 1
ATOM 2321 C C . GLN B 1 80 ? -15.562 11.512 13.720 0.33 9.52 80 GLN B C 1
ATOM 2322 O O . GLN B 1 80 ? -16.260 12.253 14.443 0.33 10.20 80 GLN B O 1
ATOM 2328 N N . ILE B 1 81 ? -14.266 11.656 13.530 0.33 8.96 81 ILE B N 1
ATOM 2329 C CA . ILE B 1 81 ? -13.472 12.743 14.029 0.33 8.82 81 ILE B CA 1
ATOM 2330 C C . ILE B 1 81 ? -12.944 13.451 12.782 0.33 8.69 81 ILE B C 1
ATOM 2331 O O . ILE B 1 81 ? -12.461 12.804 11.829 0.33 8.98 81 ILE B O 1
ATOM 2336 N N . LYS B 1 82 ? -13.089 14.764 12.754 0.33 8.17 82 LYS B N 1
ATOM 2337 C CA . LYS B 1 82 ? -12.755 15.552 11.576 0.33 8.16 82 LYS B CA 1
ATOM 2338 C C . LYS B 1 82 ? -11.283 15.397 11.221 0.33 7.97 82 LYS B C 1
ATOM 2339 O O . LYS B 1 82 ? -10.447 15.180 12.104 0.33 8.32 82 LYS B O 1
ATOM 2342 N N . GLY B 1 83 ? -10.986 15.453 9.927 0.33 7.44 83 GLY B N 1
ATOM 2343 C CA . GLY B 1 83 ? -9.623 15.344 9.433 0.33 7.16 83 GLY B CA 1
ATOM 2344 C C . GLY B 1 83 ? -9.488 14.239 8.386 0.33 6.78 83 GLY B C 1
ATOM 2345 O O . GLY B 1 83 ? -10.461 13.558 8.055 0.33 6.88 83 GLY B O 1
ATOM 2346 N N . ALA B 1 84 ? -8.275 14.062 7.886 0.33 6.48 84 ALA B N 1
ATOM 2347 C CA . ALA B 1 84 ? -7.990 12.976 6.962 0.33 6.44 84 ALA B CA 1
ATOM 2348 C C . ALA B 1 84 ? -6.647 12.358 7.289 0.33 6.34 84 ALA B C 1
ATOM 2349 O O . ALA B 1 84 ? -5.634 13.066 7.400 0.33 6.35 84 ALA B O 1
ATOM 2351 N N . LEU B 1 85 ? -6.655 11.042 7.465 0.33 6.38 85 LEU B N 1
ATOM 2352 C CA . LEU B 1 85 ? -5.431 10.273 7.714 0.33 6.51 85 LEU B CA 1
ATOM 2353 C C . LEU B 1 85 ? -5.395 8.959 6.926 0.33 6.89 85 LEU B C 1
ATOM 2354 O O . LEU B 1 85 ? -6.430 8.377 6.603 0.33 7.12 85 LEU B O 1
ATOM 2359 N N . LYS B 1 86 ? -4.182 8.506 6.659 0.33 7.25 86 LYS B N 1
ATOM 2360 C CA . LYS B 1 86 ? -3.909 7.296 5.896 0.33 7.91 86 LYS B CA 1
ATOM 2361 C C . LYS B 1 86 ? -3.415 6.156 6.767 0.33 7.82 86 LYS B C 1
ATOM 2362 O O . LYS B 1 86 ? -3.651 4.990 6.455 0.33 7.49 86 LYS B O 1
ATOM 2368 N N . ARG B 1 87 ? -2.726 6.483 7.851 0.33 7.93 87 ARG B N 1
ATOM 2369 C CA . ARG B 1 87 ? -2.308 5.450 8.801 0.33 7.94 87 ARG B CA 1
ATOM 2370 C C . ARG B 1 87 ? -2.555 6.006 10.187 0.33 7.41 87 ARG B C 1
ATOM 2371 O O . ARG B 1 87 ? -2.485 7.212 10.388 0.33 7.23 87 ARG B O 1
ATOM 2379 N N . ILE B 1 88 ? -2.801 5.123 11.146 0.33 6.75 88 ILE B N 1
ATOM 2380 C CA . ILE B 1 88 ? -3.088 5.588 12.495 0.33 6.52 88 ILE B CA 1
ATOM 2381 C C . ILE B 1 88 ? -2.600 4.607 13.563 0.33 6.34 88 ILE B C 1
ATOM 2382 O O . ILE B 1 88 ? -2.498 3.414 13.319 0.33 6.23 88 ILE B O 1
ATOM 2387 N N . SER B 1 89 ? -2.270 5.142 14.740 0.33 6.32 89 SER B N 1
ATOM 2388 C CA . SER B 1 89 ? -1.818 4.306 15.836 0.33 6.35 89 SER B CA 1
ATOM 2389 C C . SER B 1 89 ? -2.287 4.922 17.130 0.33 6.64 89 SER B C 1
ATOM 2390 O O . SER B 1 89 ? -2.236 6.136 17.308 0.33 6.50 89 SER B O 1
ATOM 2393 N N . ALA B 1 90 ? -2.783 4.069 18.018 0.33 7.16 90 ALA B N 1
ATOM 2394 C CA . ALA B 1 90 ? -3.242 4.527 19.296 0.33 7.84 90 ALA B CA 1
ATOM 2395 C C . ALA B 1 90 ? -2.603 3.656 20.371 0.33 8.91 90 ALA B C 1
ATOM 2396 O O . ALA B 1 90 ? -2.729 2.429 20.375 0.33 10.37 90 ALA B O 1
ATOM 2398 N N . GLY B 1 91 ? -1.811 4.260 21.209 0.33 8.99 91 GLY B N 1
ATOM 2399 C CA . GLY B 1 91 ? -1.225 3.505 22.321 0.33 9.81 91 GLY B CA 1
ATOM 2400 C C . GLY B 1 91 ? -2.071 3.591 23.574 0.33 9.80 91 GLY B C 1
ATOM 2401 O O . GLY B 1 91 ? -2.101 2.666 24.404 0.33 10.63 91 GLY B O 1
ATOM 2402 N N . SER B 1 92 ? -2.784 4.704 23.692 0.33 9.04 92 SER B N 1
ATOM 2403 C CA . SER B 1 92 ? -3.659 4.955 24.820 0.33 8.80 92 SER B CA 1
ATOM 2404 C C . SER B 1 92 ? -4.578 6.109 24.417 0.33 8.73 92 SER B C 1
ATOM 2405 O O . SER B 1 92 ? -4.347 6.726 23.383 0.33 7.83 92 SER B O 1
ATOM 2408 N N . ARG B 1 93 ? -5.585 6.393 25.247 0.33 8.62 93 ARG B N 1
ATOM 2409 C CA . ARG B 1 93 ? -6.544 7.480 25.017 0.33 9.28 93 ARG B CA 1
ATOM 2410 C C . ARG B 1 93 ? -5.811 8.783 24.711 0.33 8.43 93 ARG B C 1
ATOM 2411 O O . ARG B 1 93 ? -6.284 9.621 23.929 0.33 7.81 93 ARG B O 1
ATOM 2419 N N . THR B 1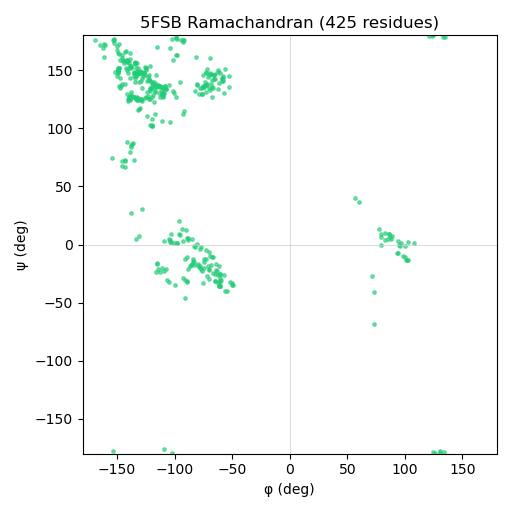 94 ? -4.652 8.956 25.326 0.33 7.53 94 THR B N 1
ATOM 2420 C CA . THR B 1 94 ? -3.961 10.244 25.288 0.33 7.21 94 THR B CA 1
ATOM 2421 C C . THR B 1 94 ? -2.737 10.288 24.361 0.33 6.78 94 THR B C 1
ATOM 2422 O O . THR B 1 94 ? -2.022 11.307 24.302 0.33 6.81 94 THR B O 1
ATOM 2426 N N . ASN B 1 95 ? -2.493 9.208 23.624 0.33 6.44 95 ASN B N 1
ATOM 2427 C CA . ASN B 1 95 ? -1.365 9.178 22.719 0.33 6.61 95 ASN B CA 1
ATOM 2428 C C . ASN B 1 95 ? -1.747 8.545 21.390 0.33 6.62 95 ASN B C 1
ATOM 2429 O O . ASN B 1 95 ? -1.584 7.360 21.187 0.33 6.74 95 ASN B O 1
ATOM 2434 N N . VAL B 1 96 ? -2.310 9.364 20.520 0.33 6.60 96 VAL B N 1
ATOM 2435 C CA . VAL B 1 96 ? -2.864 8.907 19.252 0.33 6.47 96 VAL B CA 1
ATOM 2436 C C . VAL B 1 96 ? -2.218 9.737 18.160 0.33 6.19 96 VAL B C 1
ATOM 2437 O O . VAL B 1 96 ? -2.220 10.979 18.208 0.33 5.91 96 VAL B O 1
ATOM 2441 N N . TRP B 1 97 ? -1.632 9.042 17.187 0.33 5.92 97 TRP B N 1
ATOM 2442 C CA . TRP B 1 97 ? -0.929 9.709 16.101 0.33 5.70 97 TRP B CA 1
ATOM 2443 C C . TRP B 1 97 ? -1.334 9.082 14.780 0.33 5.54 97 TRP B C 1
ATOM 2444 O O . TRP B 1 97 ? -1.722 7.923 14.719 0.33 5.36 97 TRP B O 1
ATOM 2455 N N . GLY B 1 98 ? -1.193 9.851 13.710 0.33 5.37 98 GLY B N 1
ATOM 2456 C CA . GLY B 1 98 ? -1.395 9.337 12.371 0.33 5.43 98 GLY B CA 1
ATOM 2457 C C . GLY B 1 98 ? -0.587 10.114 11.362 0.33 5.46 98 GLY B C 1
ATOM 2458 O O . GLY B 1 98 ? 0.090 11.100 11.689 0.33 5.61 98 GLY B O 1
ATOM 2459 N N . VAL B 1 99 ? -0.668 9.672 10.112 0.33 5.60 99 VAL B N 1
ATOM 2460 C CA . VAL B 1 99 ? -0.052 10.390 9.013 0.33 5.83 99 VAL B CA 1
ATOM 2461 C C . VAL B 1 99 ? -1.074 10.457 7.914 0.33 5.68 99 VAL B C 1
ATOM 2462 O O . VAL B 1 99 ? -1.873 9.543 7.774 0.33 5.42 99 VAL B O 1
ATOM 2466 N N . ASN B 1 100 ? -1.044 11.534 7.137 0.33 5.36 100 ASN B N 1
ATOM 2467 C CA . ASN B 1 100 ? -1.964 11.629 6.023 0.33 5.35 100 ASN B CA 1
ATOM 2468 C C . ASN B 1 100 ? -1.313 11.124 4.741 0.33 5.29 100 ASN B C 1
ATOM 2469 O O . ASN B 1 100 ? -0.152 10.730 4.716 0.33 5.29 100 ASN B O 1
ATOM 2474 N N . ALA B 1 101 ? -2.099 11.086 3.686 0.33 5.53 101 ALA B N 1
ATOM 2475 C CA . ALA B 1 101 ? -1.603 10.534 2.427 0.33 5.53 101 ALA B CA 1
ATOM 2476 C C . ALA B 1 101 ? -0.328 11.232 1.950 0.33 5.44 101 ALA B C 1
ATOM 2477 O O . ALA B 1 101 ? 0.555 10.578 1.399 0.33 5.52 101 ALA B O 1
ATOM 2479 N N . GLY B 1 102 ? -0.260 12.550 2.110 0.33 5.23 102 GLY B N 1
ATOM 2480 C CA . GLY B 1 102 ? 0.913 13.310 1.714 0.33 5.17 102 GLY B CA 1
ATOM 2481 C C . GLY B 1 102 ? 2.131 13.138 2.595 0.33 5.17 102 GLY B C 1
ATOM 2482 O O . GLY B 1 102 ? 3.201 13.711 2.294 0.33 5.25 102 GLY B O 1
ATOM 2483 N N . GLY B 1 103 ? 1.972 12.395 3.694 0.33 4.85 103 GLY B N 1
ATOM 2484 C CA . GLY B 1 103 ? 3.072 12.145 4.625 0.33 4.87 103 GLY B CA 1
ATOM 2485 C C . GLY B 1 103 ? 3.184 13.081 5.809 0.33 4.83 103 GLY B C 1
ATOM 2486 O O . GLY B 1 103 ? 4.100 12.954 6.620 0.33 4.76 103 GLY B O 1
ATOM 2487 N N . ALA B 1 104 ? 2.247 14.019 5.941 0.33 4.87 104 ALA B N 1
ATOM 2488 C CA . ALA B 1 104 ? 2.268 14.922 7.076 0.33 4.93 104 ALA B CA 1
ATOM 2489 C C . ALA B 1 104 ? 1.854 14.154 8.307 0.33 5.11 104 ALA B C 1
ATOM 2490 O O . ALA B 1 104 ? 1.022 13.246 8.227 0.33 4.94 104 ALA B O 1
ATOM 2492 N N . ILE B 1 105 ? 2.397 14.553 9.445 0.33 5.36 105 ILE B N 1
ATOM 2493 C CA . ILE B 1 105 ? 2.237 13.818 10.700 0.33 5.84 105 ILE B CA 1
ATOM 2494 C C . ILE B 1 105 ? 1.357 14.608 11.650 0.33 6.15 105 ILE B C 1
ATOM 2495 O O . ILE B 1 105 ? 1.517 15.836 11.782 0.33 6.34 105 ILE B O 1
ATOM 2500 N N . TYR B 1 106 ? 0.412 13.934 12.286 0.33 6.52 106 TYR B N 1
ATOM 2501 C CA . TYR B 1 106 ? -0.483 14.607 13.225 0.33 6.98 106 TYR B CA 1
ATOM 2502 C C . TYR B 1 106 ? -0.575 13.865 14.537 0.33 7.03 106 TYR B C 1
ATOM 2503 O O . TYR B 1 106 ? -0.518 12.647 14.567 0.33 6.52 106 TYR B O 1
ATOM 2512 N N . ARG B 1 107 ? -0.762 14.611 15.624 0.33 7.30 107 ARG B N 1
ATOM 2513 C CA . ARG B 1 107 ? -1.049 14.000 16.911 0.33 7.83 107 ARG B CA 1
ATOM 2514 C C . ARG B 1 107 ? -2.399 14.545 17.391 0.33 8.09 107 ARG B C 1
ATOM 2515 O O . ARG B 1 107 ? -2.708 15.716 17.182 0.33 7.77 107 ARG B O 1
ATOM 2523 N N . TYR B 1 108 ? -3.193 13.675 17.996 0.33 8.44 108 TYR B N 1
ATOM 2524 C CA . TYR B 1 108 ? -4.499 14.024 18.542 0.33 8.95 108 TYR B CA 1
ATOM 2525 C C . TYR B 1 108 ? -4.325 14.963 19.716 0.33 9.26 108 TYR B C 1
ATOM 2526 O O . TYR B 1 108 ? -3.497 14.714 20.576 0.33 9.85 108 TYR B O 1
ATOM 2535 N N . THR B 1 109 ? -5.121 16.022 19.762 0.33 9.43 109 THR B N 1
ATOM 2536 C CA . THR B 1 109 ? -5.032 17.021 20.826 0.33 9.64 109 THR B CA 1
ATOM 2537 C C . THR B 1 109 ? -5.826 16.672 22.084 0.33 10.22 109 THR B C 1
ATOM 2538 O O . THR B 1 109 ? -5.614 17.285 23.142 0.33 11.40 109 THR B O 1
ATOM 2542 N N . GLY B 1 110 ? -6.771 15.744 21.981 0.33 9.94 110 GLY B N 1
ATOM 2543 C CA . GLY B 1 110 ? -7.707 15.517 23.071 0.33 10.05 110 GLY B CA 1
ATOM 2544 C C . GLY B 1 110 ? -8.922 16.424 23.006 0.33 10.00 110 GLY B C 1
ATOM 2545 O O . GLY B 1 110 ? -9.751 16.417 23.925 0.33 10.83 110 GLY B O 1
ATOM 2546 N N . ASP B 1 111 ? -9.042 17.193 21.933 0.33 9.25 111 ASP B N 1
ATOM 2547 C CA . ASP B 1 111 ? -10.201 18.062 21.718 0.33 9.34 111 ASP B CA 1
ATOM 2548 C C . ASP B 1 111 ? -10.887 17.696 20.422 0.33 9.37 111 ASP B C 1
ATOM 2549 O O . ASP B 1 111 ? -10.400 18.028 19.350 0.33 8.97 111 ASP B O 1
ATOM 2554 N N . ASP B 1 112 ? -12.000 16.988 20.515 0.33 9.87 112 ASP B N 1
ATOM 2555 C CA . ASP B 1 112 ? -12.654 16.497 19.310 0.33 10.53 112 ASP B CA 1
ATOM 2556 C C . ASP B 1 112 ? -13.070 17.626 18.384 0.33 11.30 112 ASP B C 1
ATOM 2557 O O . ASP B 1 112 ? -13.240 17.399 17.187 0.33 11.09 112 ASP B O 1
ATOM 2562 N N . ALA B 1 113 ? -13.293 18.826 18.917 0.33 11.83 113 ALA B N 1
ATOM 2563 C CA . ALA B 1 113 ? -13.675 19.949 18.068 0.33 12.98 113 ALA B CA 1
ATOM 2564 C C . ALA B 1 113 ? -12.492 20.551 17.309 0.33 13.15 113 ALA B C 1
ATOM 2565 O O . ALA B 1 113 ? -12.689 21.243 16.321 0.33 13.69 113 ALA B O 1
ATOM 2567 N N . ASN B 1 114 ? -11.275 20.302 17.784 0.33 13.04 114 ASN B N 1
ATOM 2568 C CA . ASN B 1 114 ? -10.046 20.738 17.130 0.33 13.35 114 ASN B CA 1
ATOM 2569 C C . ASN B 1 114 ? -8.995 19.640 17.307 0.33 12.10 114 ASN B C 1
ATOM 2570 O O . ASN B 1 114 ? -8.053 19.789 18.098 0.33 11.77 114 ASN B O 1
ATOM 2575 N N . PRO B 1 115 ? -9.186 18.518 16.593 0.33 10.82 115 PRO B N 1
ATOM 2576 C CA . PRO B 1 115 ? -8.608 17.232 16.997 0.33 10.07 115 PRO B CA 1
ATOM 2577 C C . PRO B 1 115 ? -7.138 16.957 16.677 0.33 8.97 115 PRO B C 1
ATOM 2578 O O . PRO B 1 115 ? -6.564 16.066 17.295 0.33 8.71 115 PRO B O 1
ATOM 2582 N N . TRP B 1 116 ? -6.540 17.699 15.748 0.33 8.67 116 TRP B N 1
ATOM 2583 C CA . TRP B 1 116 ? -5.149 17.426 15.351 0.33 8.46 116 TRP B CA 1
ATOM 2584 C C . TRP B 1 116 ? -4.228 18.626 15.411 0.33 8.98 116 TRP B C 1
ATOM 2585 O O . TRP B 1 116 ? -4.618 19.760 15.102 0.33 9.45 116 TRP B O 1
ATOM 2596 N N . VAL B 1 117 ? -2.985 18.348 15.768 0.33 8.54 117 VAL B N 1
ATOM 2597 C CA . VAL B 1 117 ? -1.897 19.294 15.645 0.33 8.79 117 VAL B CA 1
ATOM 2598 C C . VAL B 1 117 ? -0.841 18.657 14.747 0.33 8.46 117 VAL B C 1
ATOM 2599 O O . VAL B 1 117 ? -0.497 17.492 14.906 0.33 7.87 117 VAL B O 1
ATOM 2603 N N . GLN B 1 118 ? -0.326 19.412 13.791 0.33 8.60 118 GLN B N 1
ATOM 2604 C CA . GLN B 1 118 ? 0.668 18.830 12.915 0.33 8.62 118 GLN B CA 1
ATOM 2605 C C . GLN B 1 118 ? 2.027 18.840 13.587 0.33 9.09 118 GLN B C 1
ATOM 2606 O O . GLN B 1 118 ? 2.388 19.810 14.245 0.33 9.41 118 GLN B O 1
ATOM 2612 N N . ILE B 1 119 ? 2.765 17.742 13.458 0.33 9.31 119 ILE B N 1
ATOM 2613 C CA . ILE B 1 119 ? 4.090 17.613 14.052 0.33 9.54 119 ILE B CA 1
ATOM 2614 C C . ILE B 1 119 ? 5.064 17.632 12.897 0.33 9.60 119 ILE B C 1
ATOM 2615 O O . ILE B 1 119 ? 4.875 16.916 11.915 0.33 8.92 119 ILE B O 1
ATOM 2620 N N . PRO B 1 120 ? 6.101 18.483 12.982 0.33 9.17 120 PRO B N 1
ATOM 2621 C CA . PRO B 1 120 ? 6.985 18.598 11.815 0.33 9.38 120 PRO B CA 1
ATOM 2622 C C . PRO B 1 120 ? 7.628 17.263 11.399 0.33 8.98 120 PRO B C 1
ATOM 2623 O O . PRO B 1 120 ? 8.002 16.465 12.257 0.33 9.64 120 PRO B O 1
ATOM 2627 N N . GLY B 1 121 ? 7.728 17.036 10.095 0.33 8.55 121 GLY B N 1
ATOM 2628 C CA . GLY B 1 121 ? 8.355 15.816 9.549 0.33 8.15 121 GLY B CA 1
ATOM 2629 C C . GLY B 1 121 ? 7.552 15.189 8.420 0.33 7.55 121 GLY B C 1
ATOM 2630 O O . GLY B 1 121 ? 6.477 15.662 8.075 0.33 7.90 121 GLY B O 1
ATOM 2631 N N . VAL B 1 122 ? 8.056 14.100 7.850 0.33 7.04 122 VAL B N 1
ATOM 2632 C CA . VAL B 1 122 ? 7.294 13.307 6.871 0.33 6.85 122 VAL B CA 1
ATOM 2633 C C . VAL B 1 122 ? 7.442 11.825 7.215 0.33 6.39 122 VAL B C 1
ATOM 2634 O O . VAL B 1 122 ? 8.559 11.340 7.365 0.33 6.39 122 VAL B O 1
ATOM 2638 N N . LEU B 1 123 ? 6.321 11.113 7.344 0.33 6.32 123 LEU B N 1
ATOM 2639 C CA . LEU B 1 123 ? 6.325 9.676 7.634 0.33 6.15 123 LEU B CA 1
ATOM 2640 C C . LEU B 1 123 ? 5.223 8.984 6.832 0.33 6.33 123 LEU B C 1
ATOM 2641 O O . LEU B 1 123 ? 4.227 9.620 6.485 0.33 6.37 123 LEU B O 1
ATOM 2646 N N . SER B 1 124 ? 5.374 7.677 6.626 0.33 6.40 124 SER B N 1
ATOM 2647 C CA . SER B 1 124 ? 4.352 6.856 6.015 0.33 6.54 124 SER B CA 1
ATOM 2648 C C . SER B 1 124 ? 3.749 5.778 6.926 0.33 6.24 124 SER B C 1
ATOM 2649 O O . SER B 1 124 ? 2.689 5.214 6.611 0.33 6.30 124 SER B O 1
ATOM 2652 N N . ASP B 1 125 ? 4.403 5.468 8.046 0.33 5.78 125 ASP B N 1
ATOM 2653 C CA . ASP B 1 125 ? 3.727 4.680 9.083 0.33 5.46 125 ASP B CA 1
ATOM 2654 C C . ASP B 1 125 ? 4.218 5.157 10.440 0.33 5.36 125 ASP B C 1
ATOM 2655 O O . ASP B 1 125 ? 5.291 5.783 10.556 0.33 5.49 125 ASP B O 1
ATOM 2660 N N . ILE B 1 126 ? 3.438 4.853 11.458 0.33 5.32 126 ILE B N 1
ATOM 2661 C CA . ILE B 1 126 ? 3.746 5.334 12.787 0.33 5.36 126 ILE B CA 1
ATOM 2662 C C . ILE B 1 126 ? 3.206 4.385 13.836 0.33 5.48 126 ILE B C 1
ATOM 2663 O O . ILE B 1 126 ? 2.202 3.712 13.610 0.33 5.40 126 ILE B O 1
ATOM 2668 N N . GLY B 1 127 ? 3.908 4.310 14.963 0.33 5.57 127 GLY B N 1
ATOM 2669 C CA . GLY B 1 127 ? 3.485 3.467 16.082 0.33 5.77 127 GLY B CA 1
ATOM 2670 C C . GLY B 1 127 ? 3.594 4.272 17.367 0.33 5.90 127 GLY B C 1
ATOM 2671 O O . GLY B 1 127 ? 4.662 4.778 17.671 0.33 6.01 127 GLY B O 1
ATOM 2672 N N . ALA B 1 128 ? 2.494 4.362 18.116 0.33 5.95 128 ALA B N 1
ATOM 2673 C CA . ALA B 1 128 ? 2.428 5.178 19.317 0.33 6.59 128 ALA B CA 1
ATOM 2674 C C . ALA B 1 128 ? 2.133 4.287 20.517 0.33 6.98 128 ALA B C 1
ATOM 2675 O O . ALA B 1 128 ? 1.207 3.480 20.469 0.33 8.58 128 ALA B O 1
ATOM 2677 N N . GLY B 1 129 ? 2.941 4.401 21.564 0.33 7.11 129 GLY B N 1
ATOM 2678 C CA . GLY B 1 129 ? 2.839 3.531 22.726 0.33 7.19 129 GLY B CA 1
ATOM 2679 C C . GLY B 1 129 ? 2.093 4.122 23.910 0.33 7.11 129 GLY B C 1
ATOM 2680 O O . GLY B 1 129 ? 1.903 5.323 23.994 0.33 6.73 129 GLY B O 1
ATOM 2681 N N . ALA B 1 130 ? 1.681 3.257 24.832 0.33 7.62 130 ALA B N 1
ATOM 2682 C CA . ALA B 1 130 ? 0.966 3.691 26.032 0.33 8.29 130 ALA B CA 1
ATOM 2683 C C . ALA B 1 130 ? 1.802 4.622 26.874 0.33 8.14 130 ALA B C 1
ATOM 2684 O O . ALA B 1 130 ? 1.250 5.509 27.559 0.33 8.23 130 ALA B O 1
ATOM 2686 N N . ASP B 1 131 ? 3.114 4.423 26.846 0.33 7.98 131 ASP B N 1
ATOM 2687 C CA . ASP B 1 131 ? 4.030 5.194 27.667 0.33 8.15 131 ASP B CA 1
ATOM 2688 C C . ASP B 1 131 ? 4.512 6.471 27.028 0.33 8.09 131 ASP B C 1
ATOM 2689 O O . ASP B 1 131 ? 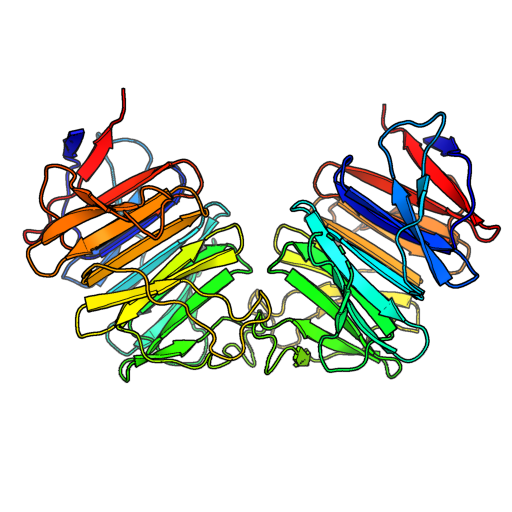5.391 7.149 27.570 0.33 7.97 131 ASP B O 1
ATOM 2694 N N . GLY B 1 132 ? 3.969 6.790 25.858 0.33 7.69 132 GLY B N 1
ATOM 2695 C CA . GLY B 1 132 ? 4.353 8.027 25.153 0.33 7.87 132 GLY B CA 1
ATOM 2696 C C . GLY B 1 132 ? 5.348 7.817 24.012 0.33 7.89 132 GLY B C 1
ATOM 2697 O O . GLY B 1 132 ? 5.570 8.734 23.208 0.33 8.32 132 GLY B O 1
ATOM 2698 N N . THR B 1 133 ? 5.937 6.632 23.971 0.33 7.73 133 THR B N 1
ATOM 2699 C CA . THR B 1 133 ? 6.895 6.223 22.919 0.33 8.00 133 THR B CA 1
ATOM 2700 C C . THR B 1 133 ? 6.244 6.471 21.557 0.33 7.42 133 THR B C 1
ATOM 2701 O O . THR B 1 133 ? 5.075 6.173 21.366 0.33 8.09 133 THR B O 1
ATOM 2705 N N . VAL B 1 134 ? 6.973 7.045 20.623 0.33 6.93 134 VAL B N 1
ATOM 2706 C CA . VAL B 1 134 ? 6.470 7.179 19.243 0.33 6.40 134 VAL B CA 1
ATOM 2707 C C . VAL B 1 134 ? 7.604 6.907 18.268 0.33 6.18 134 VAL B C 1
ATOM 2708 O O . VAL B 1 134 ? 8.659 7.536 18.349 0.33 6.08 134 VAL B O 1
ATOM 2712 N N . TRP B 1 135 ? 7.375 5.970 17.356 0.33 5.83 135 TRP B N 1
ATOM 2713 C CA . TRP B 1 135 ? 8.328 5.651 16.294 0.33 5.77 135 TRP B CA 1
ATOM 2714 C C . TRP B 1 135 ? 7.650 5.772 14.940 0.33 5.67 135 TRP B C 1
ATOM 2715 O O . TRP B 1 135 ? 6.445 5.553 14.830 0.33 5.60 135 TRP B O 1
ATOM 2726 N N . GLY B 1 136 ? 8.435 6.092 13.914 0.33 5.32 136 GLY B N 1
ATOM 2727 C CA . GLY B 1 136 ? 7.900 6.208 12.560 0.33 5.29 136 GLY B CA 1
ATOM 2728 C C . GLY B 1 136 ? 8.872 5.775 11.505 0.33 5.20 136 GLY B C 1
ATOM 2729 O O . GLY B 1 136 ? 10.059 5.638 11.770 0.33 5.28 136 GLY B O 1
ATOM 2730 N N . VAL B 1 137 ? 8.348 5.527 10.302 0.33 5.07 137 VAL B N 1
ATOM 2731 C CA . VAL B 1 137 ? 9.202 5.285 9.159 0.33 5.22 137 VAL B CA 1
ATOM 2732 C C . VAL B 1 137 ? 8.726 6.196 8.039 0.33 5.35 137 VAL B C 1
ATOM 2733 O O . VAL B 1 137 ? 7.537 6.479 7.935 0.33 4.92 137 VAL B O 1
ATOM 2737 N N . ASN B 1 138 ? 9.663 6.650 7.203 0.33 5.60 138 ASN B N 1
ATOM 2738 C CA . ASN B 1 138 ? 9.314 7.499 6.072 0.33 5.89 138 ASN B CA 1
ATOM 2739 C C . ASN B 1 138 ? 9.227 6.671 4.791 0.33 6.13 138 ASN B C 1
ATOM 2740 O O . ASN B 1 138 ? 9.467 5.462 4.793 0.33 5.95 138 ASN B O 1
ATOM 2745 N N . ALA B 1 139 ? 8.884 7.325 3.698 0.33 6.66 139 ALA B N 1
ATOM 2746 C CA . ALA B 1 139 ? 8.619 6.580 2.468 0.33 7.22 139 ALA B CA 1
ATOM 2747 C C . ALA B 1 139 ? 9.843 5.791 1.992 0.33 7.62 139 ALA B C 1
ATOM 2748 O O . ALA B 1 139 ? 9.696 4.683 1.481 0.33 8.96 139 ALA B O 1
ATOM 2750 N N . ALA B 1 140 ? 11.032 6.340 2.180 0.33 7.84 140 ALA B N 1
ATOM 2751 C CA . ALA B 1 140 ? 12.273 5.689 1.771 0.33 8.25 140 ALA B CA 1
ATOM 2752 C C . ALA B 1 140 ? 12.683 4.546 2.665 0.33 8.52 140 ALA B C 1
ATOM 2753 O O . ALA B 1 140 ? 13.586 3.775 2.329 0.33 8.66 140 ALA B O 1
ATOM 2755 N N . GLY B 1 141 ? 12.035 4.446 3.818 0.33 8.16 141 GLY B N 1
ATOM 2756 C CA . GLY B 1 141 ? 12.344 3.406 4.772 0.33 8.37 141 GLY B CA 1
ATOM 2757 C C . GLY B 1 141 ? 13.168 3.860 5.957 0.33 8.29 141 GLY B C 1
ATOM 2758 O O . GLY B 1 141 ? 13.540 3.050 6.811 0.33 8.04 141 GLY B O 1
ATOM 2759 N N . GLU B 1 142 ? 13.473 5.141 6.029 0.33 8.09 142 GLU B N 1
ATOM 2760 C CA . GLU B 1 142 ? 14.256 5.602 7.143 0.33 8.26 142 GLU B CA 1
ATOM 2761 C C . GLU B 1 142 ? 13.398 5.591 8.389 0.33 7.55 142 GLU B C 1
ATOM 2762 O O . GLU B 1 142 ? 12.195 5.808 8.329 0.33 7.26 142 GLU B O 1
ATOM 2768 N N . ILE B 1 143 ? 14.051 5.322 9.509 0.33 7.07 143 ILE B N 1
ATOM 2769 C CA . ILE B 1 143 ? 13.394 5.086 10.793 0.33 6.91 143 ILE B CA 1
ATOM 2770 C C . ILE B 1 143 ? 13.690 6.202 11.780 0.33 7.04 143 ILE B C 1
ATOM 2771 O O . ILE B 1 143 ? 14.825 6.667 11.898 0.33 7.42 143 ILE B O 1
ATOM 2776 N N . TYR B 1 144 ? 12.648 6.632 12.485 0.33 7.26 144 TYR B N 1
ATOM 2777 C CA . TYR B 1 144 ? 12.775 7.733 13.426 0.33 7.49 144 TYR B CA 1
ATOM 2778 C C . TYR B 1 144 ? 12.073 7.415 14.733 0.33 7.38 144 TYR B C 1
ATOM 2779 O O . TYR B 1 144 ? 11.062 6.730 14.761 0.33 7.35 144 TYR B O 1
ATOM 2788 N N . ARG B 1 145 ? 12.628 7.962 15.807 0.33 7.28 145 ARG B N 1
ATOM 2789 C CA . ARG B 1 145 ? 11.999 7.921 17.130 0.33 7.37 145 ARG B CA 1
ATOM 2790 C C . ARG B 1 145 ? 11.771 9.340 17.570 0.33 7.25 145 ARG B C 1
ATOM 2791 O O . ARG B 1 145 ? 12.614 10.237 17.383 0.33 6.88 145 ARG B O 1
ATOM 2799 N N . TYR B 1 146 ? 10.609 9.575 18.160 0.33 6.93 146 TYR B N 1
ATOM 2800 C CA . TYR B 1 146 ? 10.241 10.926 18.529 0.33 7.00 146 TYR B CA 1
ATOM 2801 C C . TYR B 1 146 ? 10.989 11.419 19.752 0.33 7.34 146 TYR B C 1
ATOM 2802 O O . TYR B 1 146 ? 11.104 10.690 20.720 0.33 7.30 146 TYR B O 1
ATOM 2811 N N . THR B 1 147 ? 11.454 12.671 19.673 0.33 7.55 147 THR B N 1
ATOM 2812 C CA . THR B 1 147 ? 12.161 13.348 20.784 0.33 8.18 147 THR B CA 1
ATOM 2813 C C . THR B 1 147 ? 11.629 14.772 21.006 0.33 7.84 147 THR B C 1
ATOM 2814 O O . THR B 1 147 ? 12.176 15.534 21.800 0.33 7.80 147 THR B O 1
ATOM 2818 N N . GLY B 1 148 ? 10.590 15.146 20.269 0.33 7.18 148 GLY B N 1
ATOM 2819 C CA . GLY B 1 148 ? 10.098 16.529 20.264 0.33 7.11 148 GLY B CA 1
ATOM 2820 C C . GLY B 1 148 ? 9.406 16.922 21.553 0.33 7.19 148 GLY B C 1
ATOM 2821 O O . GLY B 1 148 ? 9.190 18.114 21.799 0.33 6.02 148 GLY B O 1
ATOM 2822 N N . ASP B 1 149 ? 8.993 15.920 22.335 0.33 7.92 149 ASP B N 1
ATOM 2823 C CA . ASP B 1 149 ? 8.549 16.163 23.707 0.33 8.98 149 ASP B CA 1
ATOM 2824 C C . ASP B 1 149 ? 9.655 15.924 24.701 0.33 9.80 149 ASP B C 1
ATOM 2825 O O . ASP B 1 149 ? 9.393 15.768 25.904 0.33 10.10 149 ASP B O 1
ATOM 2830 N N . GLN B 1 150 ? 10.890 15.955 24.213 0.33 11.34 150 GLN B N 1
ATOM 2831 C CA . GLN B 1 150 ? 12.035 15.704 25.083 0.33 12.55 150 GLN B CA 1
ATOM 2832 C C . GLN B 1 150 ? 13.119 16.680 24.767 0.33 12.95 150 GLN B C 1
ATOM 2833 O O . GLN B 1 150 ? 14.296 16.360 24.916 0.33 13.42 150 GLN B O 1
ATOM 2839 N N . GLY B 1 151 ? 12.725 17.843 24.253 0.33 13.15 151 GLY B N 1
ATOM 2840 C CA . GLY B 1 151 ? 13.660 18.939 24.093 0.33 12.91 151 GLY B CA 1
ATOM 2841 C C . GLY B 1 151 ? 14.444 19.028 22.808 0.33 12.68 151 GLY B C 1
ATOM 2842 O O . GLY B 1 151 ? 15.355 19.860 22.690 0.33 11.92 151 GLY B O 1
ATOM 2843 N N . ASP B 1 152 ? 14.118 18.171 21.847 0.33 11.30 152 ASP B N 1
ATOM 2844 C CA . ASP B 1 152 ? 14.813 18.166 20.591 0.33 10.97 152 ASP B CA 1
ATOM 2845 C C . ASP B 1 152 ? 14.070 19.064 19.577 0.33 10.27 152 ASP B C 1
ATOM 2846 O O . ASP B 1 152 ? 12.957 18.802 19.189 0.33 10.18 152 ASP B O 1
ATOM 2851 N N . PRO B 1 153 ? 14.666 20.195 19.181 0.33 10.27 153 PRO B N 1
ATOM 2852 C CA . PRO B 1 153 ? 13.867 21.011 18.237 0.33 10.26 153 PRO B CA 1
ATOM 2853 C C . PRO B 1 153 ? 13.837 20.512 16.787 0.33 10.66 153 PRO B C 1
ATOM 2854 O O . PRO B 1 153 ? 13.170 21.132 15.944 0.33 10.29 153 PRO B O 1
ATOM 2858 N N . ASN B 1 154 ? 14.554 19.428 16.466 0.33 11.64 154 ASN B N 1
ATOM 2859 C CA . ASN B 1 154 ? 14.373 18.762 15.137 0.33 12.57 154 ASN B CA 1
ATOM 2860 C C . ASN B 1 154 ? 13.425 17.549 15.230 0.33 11.89 154 ASN B C 1
ATOM 2861 O O . ASN B 1 154 ? 13.134 16.868 14.210 0.33 11.47 154 ASN B O 1
ATOM 2866 N N . HIS B 1 155 ? 12.927 17.336 16.453 0.33 12.38 155 HIS B N 1
ATOM 2867 C CA . HIS B 1 155 ? 11.756 16.454 16.758 0.33 12.08 155 HIS B CA 1
ATOM 2868 C C . HIS B 1 155 ? 11.995 14.954 16.655 0.33 12.41 155 HIS B C 1
ATOM 2869 O O . HIS B 1 155 ? 11.483 14.171 17.447 0.33 14.88 155 HIS B O 1
ATOM 2876 N N . TRP B 1 156 ? 12.728 14.550 15.644 0.33 11.53 156 TRP B N 1
ATOM 2877 C CA . TRP B 1 156 ? 12.884 13.139 15.365 0.33 10.51 156 TRP B CA 1
ATOM 2878 C C . TRP B 1 156 ? 14.372 12.835 15.396 0.33 11.07 156 TRP B C 1
ATOM 2879 O O . TRP B 1 156 ? 15.184 13.657 14.944 0.33 12.82 156 TRP B O 1
ATOM 2890 N N . VAL B 1 157 ? 14.740 11.679 15.917 0.33 10.53 157 VAL B N 1
ATOM 2891 C CA . VAL B 1 157 ? 16.100 11.179 15.779 0.33 10.63 157 VAL B CA 1
ATOM 2892 C C . VAL B 1 157 ? 16.099 9.971 14.854 0.33 10.36 157 VAL B C 1
ATOM 2893 O O . VAL B 1 157 ? 15.308 9.057 15.040 0.33 9.41 157 VAL B O 1
ATOM 2897 N N . LYS B 1 158 ? 16.969 9.975 13.833 0.33 10.26 158 LYS B N 1
ATOM 2898 C CA . LYS B 1 158 ? 17.071 8.827 12.934 0.33 10.14 158 LYS B CA 1
ATOM 2899 C C . LYS B 1 158 ? 17.806 7.699 13.634 0.33 10.16 158 LYS B C 1
ATOM 2900 O O . LYS B 1 158 ? 18.850 7.914 14.275 0.33 10.91 158 LYS B O 1
ATOM 2906 N N . ILE B 1 159 ? 17.257 6.509 13.486 0.33 9.66 159 ILE B N 1
ATOM 2907 C CA . ILE B 1 159 ? 17.807 5.270 13.989 0.33 9.63 159 ILE B CA 1
ATOM 2908 C C . ILE B 1 159 ? 18.194 4.430 12.768 0.33 9.45 159 ILE B C 1
ATOM 2909 O O . ILE B 1 159 ? 17.380 4.288 11.831 0.33 9.82 159 ILE B O 1
ATOM 2914 N N . PRO B 1 160 ? 19.424 3.886 12.738 0.33 8.87 160 PRO B N 1
ATOM 2915 C CA . PRO B 1 160 ? 19.822 3.148 11.545 0.33 8.62 160 PRO B CA 1
ATOM 2916 C C . PRO B 1 160 ? 18.887 2.027 11.193 0.33 8.32 160 PRO B C 1
ATOM 2917 O O . PRO B 1 160 ? 18.249 1.461 12.081 0.33 8.67 160 PRO B O 1
ATOM 2921 N N . GLY B 1 161 ? 18.821 1.718 9.905 0.33 7.59 161 GLY B N 1
ATOM 2922 C CA . GLY B 1 161 ? 18.051 0.594 9.417 0.33 7.17 161 GLY B CA 1
ATOM 2923 C C . GLY B 1 161 ? 17.029 1.050 8.383 0.33 6.65 161 GLY B C 1
ATOM 2924 O O . GLY B 1 161 ? 16.914 2.238 8.083 0.33 6.74 161 GLY B O 1
ATOM 2925 N N . ALA B 1 162 ? 16.281 0.094 7.861 0.33 6.23 162 ALA B N 1
ATOM 2926 C CA . ALA B 1 162 ? 15.201 0.404 6.946 0.33 6.06 162 ALA B CA 1
ATOM 2927 C C . ALA B 1 162 ? 14.006 -0.459 7.281 0.33 5.86 162 ALA B C 1
ATOM 2928 O O . ALA B 1 162 ? 14.132 -1.686 7.412 0.33 5.85 162 ALA B O 1
ATOM 2930 N N . LEU B 1 163 ? 12.862 0.196 7.444 0.33 5.75 163 LEU B N 1
ATOM 2931 C CA . LEU B 1 163 ? 11.582 -0.477 7.702 0.33 5.73 163 LEU B CA 1
ATOM 2932 C C . LEU B 1 163 ? 10.428 0.184 6.929 0.33 5.89 163 LEU B C 1
ATOM 2933 O O . LEU B 1 163 ? 10.462 1.383 6.652 0.33 6.08 163 LEU B O 1
ATOM 2938 N N . SER B 1 164 ? 9.410 -0.598 6.608 0.33 6.01 164 SER B N 1
ATOM 2939 C CA . SER B 1 164 ? 8.231 -0.098 5.903 0.33 6.32 164 SER B CA 1
ATOM 2940 C C . SER B 1 164 ? 6.998 -0.007 6.780 0.33 6.05 164 SER B C 1
ATOM 2941 O O . SER B 1 164 ? 6.065 0.741 6.469 0.33 5.81 164 SER B O 1
ATOM 2944 N N . ALA B 1 165 ? 6.999 -0.759 7.869 0.33 5.94 165 ALA B N 1
ATOM 2945 C CA . ALA B 1 165 ? 5.913 -0.666 8.831 0.33 5.79 165 ALA B CA 1
ATOM 2946 C C . ALA B 1 165 ? 6.509 -0.774 10.209 0.33 5.65 165 ALA B C 1
ATOM 2947 O O . ALA B 1 165 ? 7.524 -1.436 10.394 0.33 5.55 165 ALA B O 1
ATOM 2949 N N . ILE B 1 166 ? 5.857 -0.136 11.171 0.33 5.44 166 ILE B N 1
ATOM 2950 C CA . ILE B 1 166 ? 6.407 -0.099 12.513 0.33 5.45 166 ILE B CA 1
ATOM 2951 C C . ILE B 1 166 ? 5.299 -0.045 13.563 0.33 5.48 166 ILE B C 1
ATOM 2952 O O . ILE B 1 166 ? 4.206 0.428 13.292 0.33 5.41 166 ILE B O 1
ATOM 2957 N N . SER B 1 167 ? 5.593 -0.578 14.751 0.33 5.68 167 SER B N 1
ATOM 2958 C CA . SER B 1 167 ? 4.631 -0.562 15.836 0.33 5.87 167 SER B CA 1
ATOM 2959 C C . SER B 1 167 ? 5.393 -0.470 17.132 0.33 6.29 167 SER B C 1
ATOM 2960 O O . SER B 1 167 ? 6.413 -1.129 17.309 0.33 6.19 167 SER B O 1
ATOM 2963 N N . ALA B 1 168 ? 4.907 0.381 18.025 0.33 6.97 168 ALA B N 1
ATOM 2964 C CA . ALA B 1 168 ? 5.550 0.543 19.297 0.33 7.78 168 ALA B CA 1
ATOM 2965 C C . ALA B 1 168 ? 4.486 0.446 20.380 0.33 9.01 168 ALA B C 1
ATOM 2966 O O . ALA B 1 168 ? 3.517 1.202 20.397 0.33 10.69 168 ALA B O 1
ATOM 2968 N N . GLY B 1 169 ? 4.585 -0.551 21.213 0.33 9.21 169 GLY B N 1
ATOM 2969 C CA . GLY B 1 169 ? 3.627 -0.654 22.321 0.33 10.12 169 GLY B CA 1
ATOM 2970 C C . GLY B 1 169 ? 4.136 0.061 23.554 0.33 10.15 169 GLY B C 1
ATOM 2971 O O . GLY B 1 169 ? 3.368 0.621 24.366 0.33 10.96 169 GLY B O 1
ATOM 2972 N N . ILE B 1 170 ? 5.455 0.070 23.671 0.33 9.39 170 ILE B N 1
ATOM 2973 C CA . ILE B 1 170 ? 6.116 0.654 24.807 0.33 9.14 170 ILE B CA 1
ATOM 2974 C C . ILE B 1 170 ? 7.570 0.874 24.399 0.33 9.11 170 ILE B C 1
ATOM 2975 O O . ILE B 1 170 ? 7.994 0.367 23.368 0.33 8.19 170 ILE B O 1
ATOM 2980 N N . LYS B 1 171 ? 8.313 1.610 25.221 0.33 9.00 171 LYS B N 1
ATOM 2981 C CA . LYS B 1 171 ? 9.715 1.904 24.962 0.33 9.66 171 LYS B CA 1
ATOM 2982 C C . LYS B 1 171 ? 10.498 0.625 24.687 0.33 8.74 171 LYS B C 1
ATOM 2983 O O . LYS B 1 171 ? 11.471 0.615 23.919 0.33 8.08 171 LYS B O 1
ATOM 2989 N N . THR B 1 172 ? 10.080 -0.459 25.321 0.33 7.75 172 THR B N 1
ATOM 2990 C CA . THR B 1 172 ? 10.855 -1.696 25.284 0.33 7.40 172 THR B CA 1
ATOM 2991 C C . THR B 1 172 ? 10.273 -2.773 24.358 0.33 6.93 172 THR B C 1
ATOM 2992 O O . THR B 1 172 ? 10.806 -3.894 24.286 0.33 6.97 172 THR B O 1
ATOM 2996 N N . ASN B 1 173 ? 9.202 -2.441 23.639 0.33 6.54 173 ASN B N 1
ATOM 2997 C CA . ASN B 1 173 ? 8.587 -3.382 22.725 0.33 6.68 173 ASN B CA 1
ATOM 2998 C C . ASN B 1 173 ? 8.232 -2.706 21.408 0.33 6.69 173 ASN B C 1
ATOM 2999 O O . ASN B 1 173 ? 7.147 -2.174 21.237 0.33 6.80 173 ASN B O 1
ATOM 3004 N N . VAL B 1 174 ? 9.212 -2.690 20.520 0.33 6.65 174 VAL B N 1
ATOM 3005 C CA . VAL B 1 174 ? 9.128 -1.977 19.251 0.33 6.53 174 VAL B CA 1
ATOM 3006 C C . VAL B 1 174 ? 9.529 -2.948 18.160 0.33 6.29 174 VAL B C 1
ATOM 3007 O O . VAL B 1 174 ? 10.608 -3.567 18.208 0.33 6.01 174 VAL B O 1
ATOM 3011 N N . TRP B 1 175 ? 8.638 -3.107 17.183 0.33 6.07 175 TRP B N 1
ATOM 3012 C CA . TRP B 1 175 ? 8.871 -4.046 16.097 0.33 5.89 175 TRP B CA 1
ATOM 3013 C C . TRP B 1 175 ? 8.537 -3.386 14.775 0.33 5.79 175 TRP B C 1
ATOM 3014 O O . TRP B 1 175 ? 7.730 -2.467 14.713 0.33 5.60 175 TRP B O 1
ATOM 3025 N N . GLY B 1 176 ? 9.129 -3.898 13.706 0.33 5.70 176 GLY B N 1
ATOM 3026 C CA . GLY B 1 176 ? 8.785 -3.470 12.364 0.33 5.85 176 GLY B CA 1
ATOM 3027 C C . GLY B 1 176 ? 9.061 -4.555 11.352 0.33 5.97 176 GLY B C 1
ATOM 3028 O O . GLY B 1 176 ? 9.605 -5.624 11.677 0.33 6.13 176 GLY B O 1
ATOM 3029 N N . VAL B 1 177 ? 8.690 -4.271 10.105 0.33 6.25 177 VAL B N 1
ATOM 3030 C CA . VAL B 1 177 ? 9.010 -5.143 8.988 0.33 6.63 177 VAL B CA 1
ATOM 3031 C C . VAL B 1 177 ? 9.609 -4.279 7.905 0.33 6.63 177 VAL B C 1
ATOM 3032 O O . VAL B 1 177 ? 9.248 -3.113 7.782 0.33 6.30 177 VAL B O 1
ATOM 3036 N N . ASN B 1 178 ? 10.535 -4.849 7.139 0.33 6.46 178 ASN B N 1
ATOM 3037 C CA . ASN B 1 178 ? 11.088 -4.119 6.013 0.33 6.65 178 ASN B CA 1
ATOM 3038 C C . ASN B 1 178 ? 10.300 -4.423 4.737 0.33 6.90 178 ASN B C 1
ATOM 3039 O O . ASN B 1 178 ? 9.350 -5.208 4.732 0.33 6.85 178 ASN B O 1
ATOM 3044 N N . SER B 1 179 ? 10.651 -3.751 3.660 0.33 7.74 179 SER B N 1
ATOM 3045 C CA . SER B 1 179 ? 9.853 -3.911 2.445 0.33 8.13 179 SER B CA 1
ATOM 3046 C C . SER B 1 179 ? 9.890 -5.360 1.927 0.33 8.18 179 SER B C 1
ATOM 3047 O O . SER B 1 179 ? 8.910 -5.828 1.349 0.33 8.29 179 SER B O 1
ATOM 3050 N N . ALA B 1 180 ? 11.020 -6.041 2.118 0.33 8.12 180 ALA B N 1
ATOM 3051 C CA . ALA B 1 180 ? 11.175 -7.455 1.767 0.33 8.35 180 ALA B CA 1
ATOM 3052 C C . ALA B 1 180 ? 10.314 -8.409 2.613 0.33 8.60 180 ALA B C 1
ATOM 3053 O O . ALA B 1 180 ? 10.219 -9.616 2.304 0.33 8.70 180 ALA B O 1
ATOM 3055 N N . ASN B 1 181 ? 9.718 -7.869 3.680 0.33 8.30 181 ASN B N 1
ATOM 3056 C CA . ASN B 1 181 ? 8.910 -8.623 4.657 0.33 8.71 181 ASN B CA 1
ATOM 3057 C C . ASN B 1 181 ? 9.728 -9.263 5.798 0.33 8.20 181 ASN B C 1
ATOM 3058 O O . ASN B 1 181 ? 9.186 -10.043 6.587 0.33 7.92 181 ASN B O 1
ATOM 3063 N N . ASN B 1 182 ? 11.020 -8.926 5.906 0.33 7.96 182 ASN B N 1
ATOM 3064 C CA . ASN B 1 182 ? 11.835 -9.399 7.022 0.33 7.85 182 ASN B CA 1
ATOM 3065 C C . ASN B 1 182 ? 11.345 -8.695 8.280 0.33 7.44 182 ASN B C 1
ATOM 3066 O O . ASN B 1 182 ? 10.953 -7.527 8.218 0.33 7.04 182 ASN B O 1
ATOM 3071 N N . ILE B 1 183 ? 11.416 -9.374 9.417 0.33 7.07 183 ILE B N 1
ATOM 3072 C CA . ILE B 1 183 ? 10.866 -8.868 10.683 0.33 7.18 183 ILE B CA 1
ATOM 3073 C C . ILE B 1 183 ? 11.985 -8.479 11.639 0.33 7.12 183 ILE B C 1
ATOM 3074 O O . ILE B 1 183 ? 12.978 -9.220 11.776 0.33 7.29 183 ILE B O 1
ATOM 3079 N N . TYR B 1 184 ? 11.859 -7.322 12.272 0.33 7.03 184 TYR B N 1
ATOM 3080 C CA . TYR B 1 184 ? 12.877 -6.869 13.221 0.33 7.14 184 TYR B CA 1
ATOM 3081 C C . TYR B 1 184 ? 12.267 -6.417 14.529 0.33 6.80 184 TYR B C 1
ATOM 3082 O O . TYR B 1 184 ? 11.171 -5.880 14.555 0.33 6.32 184 TYR B O 1
ATOM 3091 N N . THR B 1 185 ? 13.003 -6.603 15.623 0.33 6.61 185 THR B N 1
ATOM 3092 C CA . THR B 1 185 ? 12.593 -6.012 16.885 0.33 6.66 185 THR B CA 1
ATOM 3093 C C . THR B 1 185 ? 13.732 -5.135 17.384 0.33 7.02 185 THR B C 1
ATOM 3094 O O . THR B 1 185 ? 14.903 -5.454 17.188 0.33 6.79 185 THR B O 1
ATOM 3098 N N . SER B 1 186 ? 13.381 -4.026 18.004 0.33 7.48 186 SER B N 1
ATOM 3099 C CA . SER B 1 186 ? 14.377 -3.130 18.540 0.33 8.05 186 SER B CA 1
ATOM 3100 C C . SER B 1 186 ? 15.103 -3.756 19.712 0.33 8.45 186 SER B C 1
ATOM 3101 O O . SER B 1 186 ? 14.473 -4.347 20.574 0.33 8.99 186 SER B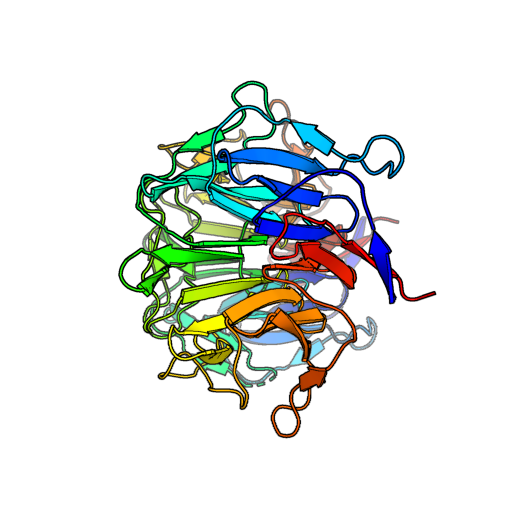 O 1
ATOM 3104 N N . THR B 1 187 ? 16.414 -3.570 19.766 0.33 8.75 187 THR B N 1
ATOM 3105 C CA . THR B 1 187 ? 17.248 -4.142 20.825 0.33 9.06 187 THR B CA 1
ATOM 3106 C C . THR B 1 187 ? 17.351 -3.280 22.084 0.33 9.70 187 THR B C 1
ATOM 3107 O O . THR B 1 187 ? 17.775 -3.775 23.140 0.33 10.85 187 THR B O 1
ATOM 3111 N N . GLY B 1 188 ? 17.025 -1.996 21.980 0.33 9.54 188 GLY B N 1
ATOM 3112 C CA . GLY B 1 188 ? 17.297 -1.065 23.068 0.33 9.72 188 GLY B CA 1
ATOM 3113 C C . GLY B 1 188 ? 18.682 -0.445 23.003 0.33 9.75 188 GLY B C 1
ATOM 3114 O O . GLY B 1 188 ? 19.070 0.307 23.910 0.33 10.56 188 GLY B O 1
ATOM 3115 N N . ASP B 1 189 ? 19.421 -0.737 21.942 0.33 9.05 189 ASP B N 1
ATOM 3116 C CA . ASP B 1 189 ? 20.760 -0.177 21.731 0.33 9.16 189 ASP B CA 1
ATOM 3117 C C . ASP B 1 189 ? 20.776 0.610 20.441 0.33 9.13 189 ASP B C 1
ATOM 3118 O O . ASP B 1 189 ? 20.800 0.025 19.367 0.33 8.76 189 ASP B O 1
ATOM 3123 N N . ASP B 1 190 ? 20.726 1.931 20.536 0.33 9.51 190 ASP B N 1
ATOM 3124 C CA . ASP B 1 190 ? 20.603 2.747 19.332 0.33 10.06 190 ASP B CA 1
ATOM 3125 C C . ASP B 1 190 ? 21.775 2.534 18.386 0.33 10.55 190 ASP B C 1
ATOM 3126 O O . ASP B 1 190 ? 21.646 2.780 17.185 0.33 10.41 190 ASP B O 1
ATOM 3131 N N . LYS B 1 191 ? 22.932 2.124 18.907 0.33 10.69 191 LYS B N 1
ATOM 3132 C CA . LYS B 1 191 ? 24.090 1.876 18.052 0.33 11.34 191 LYS B CA 1
ATOM 3133 C C . LYS B 1 191 ? 24.026 0.545 17.302 0.33 11.11 191 LYS B C 1
ATOM 3134 O O . LYS B 1 191 ? 24.736 0.358 16.325 0.33 11.67 191 LYS B O 1
ATOM 3136 N N . ASN B 1 192 ? 23.188 -0.374 17.771 0.33 10.46 192 ASN B N 1
ATOM 3137 C CA . ASN B 1 192 ? 23.028 -1.706 17.205 0.33 10.22 192 ASN B CA 1
ATOM 3138 C C . ASN B 1 192 ? 21.533 -2.045 17.312 0.33 9.89 192 ASN B C 1
ATOM 3139 O O . ASN B 1 192 ? 21.150 -2.919 18.105 0.33 9.74 192 ASN B O 1
ATOM 3144 N N . PRO B 1 193 ? 20.678 -1.309 16.562 0.33 9.43 193 PRO B N 1
ATOM 3145 C CA . PRO B 1 193 ? 19.285 -1.216 17.025 0.33 9.07 193 PRO B CA 1
ATOM 3146 C C . PRO B 1 193 ? 18.296 -2.321 16.674 0.33 8.39 193 PRO B C 1
ATOM 3147 O O . PRO B 1 193 ? 17.227 -2.354 17.273 0.33 8.20 193 PRO B O 1
ATOM 3151 N N . TRP B 1 194 ? 18.630 -3.199 15.734 0.33 8.39 194 TRP B N 1
ATOM 3152 C CA . TRP B 1 194 ? 17.682 -4.240 15.335 0.33 8.40 194 TRP B CA 1
ATOM 3153 C C . TRP B 1 194 ? 18.237 -5.625 15.392 0.33 9.08 194 TRP B C 1
ATOM 3154 O O . TRP B 1 194 ? 19.413 -5.883 15.108 0.33 9.64 194 TRP B O 1
ATOM 3165 N N . LEU B 1 195 ? 17.329 -6.524 15.700 0.33 8.81 195 LEU B N 1
ATOM 3166 C CA . LEU B 1 195 ? 17.565 -7.922 15.646 0.33 9.17 195 LEU B CA 1
ATOM 3167 C C . LEU B 1 195 ? 16.526 -8.563 14.742 0.33 8.79 195 LEU B C 1
ATOM 3168 O O . LEU B 1 195 ? 15.336 -8.335 14.895 0.33 8.18 195 LEU B O 1
ATOM 3173 N N . GLY B 1 196 ? 16.969 -9.391 13.813 0.33 8.92 196 GLY B N 1
ATOM 3174 C CA . GLY B 1 196 ? 16.023 -10.032 12.925 0.33 8.87 196 GLY B CA 1
ATOM 3175 C C . GLY B 1 196 ? 15.320 -11.194 13.597 0.33 9.28 196 GLY B C 1
ATOM 3176 O O . GLY B 1 196 ? 15.952 -11.982 14.293 0.33 9.55 196 GLY B O 1
ATOM 3177 N N . ILE B 1 197 ? 14.003 -11.285 13.431 0.33 9.35 197 ILE B N 1
ATOM 3178 C CA . ILE B 1 197 ? 13.213 -12.371 14.007 0.33 9.47 197 ILE B CA 1
ATOM 3179 C C . ILE B 1 197 ? 12.714 -13.186 12.832 0.33 9.15 197 ILE B C 1
ATOM 3180 O O . ILE B 1 197 ? 12.153 -12.635 11.896 0.33 8.57 197 ILE B O 1
ATOM 3185 N N . GLY B 1 198 ? 12.942 -14.496 12.845 0.33 8.32 198 GLY B N 1
ATOM 3186 C CA . GLY B 1 198 ? 12.593 -15.309 11.685 0.33 8.42 198 GLY B CA 1
ATOM 3187 C C . GLY B 1 198 ? 11.127 -15.222 11.318 0.33 8.25 198 GLY B C 1
ATOM 3188 O O . GLY B 1 198 ? 10.261 -15.142 12.184 0.33 8.90 198 GLY B O 1
ATOM 3189 N N . GLY B 1 199 ? 10.868 -15.245 10.022 0.33 8.12 199 GLY B N 1
ATOM 3190 C CA . GLY B 1 199 ? 9.499 -15.182 9.510 0.33 7.90 199 GLY B CA 1
ATOM 3191 C C . GLY B 1 199 ? 9.370 -14.131 8.432 0.33 7.50 199 GLY B C 1
ATOM 3192 O O . GLY B 1 199 ? 10.328 -13.446 8.099 0.33 7.82 199 GLY B O 1
ATOM 3193 N N . SER B 1 200 ? 8.164 -13.969 7.909 0.33 7.21 200 SER B N 1
ATOM 3194 C CA . SER B 1 200 ? 7.887 -12.973 6.869 0.33 7.24 200 SER B CA 1
ATOM 3195 C C . SER B 1 200 ? 6.528 -12.360 7.189 0.33 6.65 200 SER B C 1
ATOM 3196 O O . SER B 1 200 ? 5.553 -13.085 7.334 0.33 6.62 200 SER B O 1
ATOM 3199 N N . LEU B 1 201 ? 6.471 -11.035 7.337 0.33 6.50 201 LEU B N 1
ATOM 3200 C CA . LEU B 1 201 ? 5.220 -10.333 7.634 0.33 6.27 201 LEU B CA 1
ATOM 3201 C C . LEU B 1 201 ? 5.146 -9.049 6.813 0.33 6.42 201 LEU B C 1
ATOM 3202 O O . LEU B 1 201 ? 6.177 -8.515 6.410 0.33 6.50 201 LEU B O 1
ATOM 3207 N N . VAL B 1 202 ? 3.933 -8.530 6.648 0.33 6.45 202 VAL B N 1
ATOM 3208 C CA . VAL B 1 202 ? 3.703 -7.255 6.014 0.33 6.52 202 VAL B CA 1
ATOM 3209 C C . VAL B 1 202 ? 3.164 -6.164 6.946 0.33 6.26 202 VAL B C 1
ATOM 3210 O O . VAL B 1 202 ? 3.335 -4.966 6.670 0.33 6.35 202 VAL B O 1
ATOM 3214 N N . ASP B 1 203 ? 2.517 -6.554 8.047 0.33 5.80 203 ASP B N 1
ATOM 3215 C CA . ASP B 1 203 ? 2.179 -5.574 9.087 0.33 5.50 203 ASP B CA 1
ATOM 3216 C C . ASP B 1 203 ? 2.376 -6.238 10.444 0.33 5.38 203 ASP B C 1
ATOM 3217 O O . ASP B 1 203 ? 2.372 -7.479 10.560 0.33 5.53 203 ASP B O 1
ATOM 3222 N N . ILE B 1 204 ? 2.546 -5.415 11.461 0.33 5.34 204 ILE B N 1
ATOM 3223 C CA . ILE B 1 204 ? 2.813 -5.923 12.791 0.33 5.37 204 ILE B CA 1
ATOM 3224 C C . ILE B 1 204 ? 2.238 -4.988 13.836 0.33 5.49 204 ILE B C 1
ATOM 3225 O O . ILE B 1 204 ? 2.142 -3.779 13.613 0.33 5.40 204 ILE B O 1
ATOM 3230 N N . GLY B 1 205 ? 1.821 -5.573 14.956 0.33 5.56 205 GLY B N 1
ATOM 3231 C CA . GLY B 1 205 ? 1.281 -4.807 16.078 0.33 5.77 205 GLY B CA 1
ATOM 3232 C C . GLY B 1 205 ? 1.935 -5.300 17.358 0.33 5.89 205 GLY B C 1
ATOM 3233 O O . GLY B 1 205 ? 1.868 -6.489 17.656 0.33 6.02 205 GLY B O 1
ATOM 3234 N N . ALA B 1 206 ? 2.546 -4.377 18.103 0.33 5.93 206 ALA B N 1
ATOM 3235 C CA . ALA B 1 206 ? 3.298 -4.707 19.302 0.33 6.55 206 ALA B CA 1
ATOM 3236 C C . ALA B 1 206 ? 2.682 -4.009 20.499 0.33 6.89 206 ALA B C 1
ATOM 3237 O O . ALA B 1 206 ? 2.461 -2.799 20.473 0.33 8.53 206 ALA B O 1
ATOM 3239 N N . GLY B 1 207 ? 2.373 -4.787 21.525 0.33 6.95 207 GLY B N 1
ATOM 3240 C CA . GLY B 1 207 ? 1.668 -4.299 22.675 0.33 6.92 207 GLY B CA 1
ATOM 3241 C C . GLY B 1 207 ? 2.548 -3.955 23.852 0.33 6.75 207 GLY B C 1
ATOM 3242 O O . GLY B 1 207 ? 3.692 -4.360 23.965 0.33 6.43 207 GLY B O 1
ATOM 3243 N N . THR B 1 208 ? 1.950 -3.204 24.743 0.33 7.04 208 THR B N 1
ATOM 3244 C CA . THR B 1 208 ? 2.607 -2.713 25.903 0.33 7.48 208 THR B CA 1
ATOM 3245 C C . THR B 1 208 ? 3.025 -3.840 26.841 0.33 7.40 208 THR B C 1
ATOM 3246 O O . THR B 1 208 ? 4.079 -3.764 27.529 0.33 7.59 208 THR B O 1
ATOM 3250 N N . ASP B 1 209 ? 2.230 -4.898 26.839 0.33 7.35 209 ASP B N 1
ATOM 3251 C CA . ASP B 1 209 ? 2.483 -6.051 27.664 0.33 7.50 209 ASP B CA 1
ATOM 3252 C C . ASP B 1 209 ? 3.373 -7.077 27.021 0.33 7.36 209 ASP B C 1
ATOM 3253 O O . ASP B 1 209 ? 3.578 -8.147 27.582 0.33 7.31 209 ASP B O 1
ATOM 3258 N N . GLY B 1 210 ? 3.881 -6.778 25.832 0.33 6.87 210 GLY B N 1
ATOM 3259 C CA . GLY B 1 210 ? 4.769 -7.725 25.140 0.33 6.91 210 GLY B CA 1
ATOM 3260 C C . GLY B 1 210 ? 4.116 -8.524 24.015 0.33 6.77 210 GLY B C 1
ATOM 3261 O O . GLY B 1 210 ? 4.825 -9.164 23.227 0.33 7.16 210 GLY B O 1
ATOM 3262 N N . VAL B 1 211 ? 2.798 -8.502 23.940 0.33 6.43 211 VAL B N 1
ATOM 3263 C CA . VAL B 1 211 ? 2.106 -9.298 22.906 0.33 6.37 211 VAL B CA 1
ATOM 3264 C C . VAL B 1 211 ? 2.497 -8.731 21.555 0.33 6.19 211 VAL B C 1
ATOM 3265 O O . VAL B 1 211 ? 2.650 -7.531 21.399 0.33 6.76 211 VAL B O 1
ATOM 3269 N N . VAL B 1 212 ? 2.668 -9.608 20.592 0.33 6.07 212 VAL B N 1
ATOM 3270 C CA . VAL B 1 212 ? 2.998 -9.213 19.224 0.33 5.79 212 VAL B CA 1
ATOM 3271 C C . VAL B 1 212 ? 2.178 -10.061 18.261 0.33 5.73 212 VAL B C 1
ATOM 3272 O O . VAL B 1 212 ? 2.174 -11.288 18.356 0.33 5.68 212 VAL B O 1
ATOM 3276 N N . TRP B 1 213 ? 1.489 -9.397 17.342 0.33 5.54 213 TRP B N 1
ATOM 3277 C CA . TRP B 1 213 ? 0.725 -10.067 16.289 0.33 5.57 213 TRP B CA 1
ATOM 3278 C C . TRP B 1 213 ? 1.178 -9.532 14.945 0.33 5.49 213 TRP B C 1
ATOM 3279 O O . TRP B 1 213 ? 1.612 -8.391 14.852 0.33 5.45 213 TRP B O 1
ATOM 3290 N N . GLY B 1 214 ? 1.047 -10.347 13.905 0.33 5.17 214 GLY B N 1
ATOM 3291 C CA . GLY B 1 214 ? 1.409 -9.902 12.563 0.33 5.13 214 GLY B CA 1
ATOM 3292 C C . GLY B 1 214 ? 0.578 -10.552 11.503 0.33 5.04 214 GLY B C 1
ATOM 3293 O O . GLY B 1 214 ? -0.111 -11.528 11.765 0.33 5.12 214 GLY B O 1
ATOM 3294 N N . VAL B 1 215 ? 0.624 -9.982 10.298 0.33 4.89 215 VAL B N 1
ATOM 3295 C CA . VAL B 1 215 ? -0.007 -10.612 9.159 0.33 5.00 215 VAL B CA 1
ATOM 3296 C C . VAL B 1 215 ? 1.018 -10.653 8.037 0.33 5.08 215 VAL B C 1
ATOM 3297 O O . VAL B 1 215 ? 1.857 -9.763 7.932 0.33 4.69 215 VAL B O 1
ATOM 3301 N N . ASN B 1 216 ? 0.939 -11.694 7.204 0.33 5.24 216 ASN B N 1
ATOM 3302 C CA . ASN B 1 216 ? 1.844 -11.825 6.069 0.33 5.44 216 ASN B CA 1
ATOM 3303 C C . ASN B 1 216 ? 1.170 -11.323 4.790 0.33 5.55 216 ASN B C 1
ATOM 3304 O O . ASN B 1 216 ? 0.000 -10.935 4.793 0.33 5.41 216 ASN B O 1
ATOM 3309 N N . ALA B 1 217 ? 1.912 -11.334 3.700 0.33 5.86 217 ALA B N 1
ATOM 3310 C CA . ALA B 1 217 ? 1.400 -10.715 2.477 0.33 6.18 217 ALA B CA 1
ATOM 3311 C C . ALA B 1 217 ? 0.118 -11.392 1.997 0.33 6.33 217 ALA B C 1
ATOM 3312 O O . ALA B 1 217 ? -0.782 -10.721 1.492 0.33 7.39 217 ALA B O 1
ATOM 3314 N N . GLY B 1 218 ? 0.031 -12.698 2.177 0.33 6.25 218 GLY B N 1
ATOM 3315 C CA . GLY B 1 218 ? -1.128 -13.470 1.772 0.33 6.33 218 GLY B CA 1
ATOM 3316 C C . GLY B 1 218 ? -2.325 -13.388 2.678 0.33 6.37 218 GLY B C 1
ATOM 3317 O O . GLY B 1 218 ? -3.373 -13.966 2.380 0.33 6.45 218 GLY B O 1
ATOM 3318 N N . GLY B 1 219 ? -2.171 -12.678 3.793 0.33 5.99 219 GLY B N 1
ATOM 3319 C CA . GLY B 1 219 ? -3.259 -12.468 4.730 0.33 5.97 219 GLY B CA 1
ATOM 3320 C C . GLY B 1 219 ? -3.253 -13.362 5.952 0.33 5.77 219 GLY B C 1
ATOM 3321 O O . GLY B 1 219 ? -4.132 -13.256 6.819 0.33 5.66 219 GLY B O 1
ATOM 3322 N N . GLY B 1 220 ? -2.275 -14.248 6.015 0.33 5.41 220 GLY B N 1
ATOM 3323 C CA . GLY B 1 220 ? -2.160 -15.161 7.126 0.33 5.32 220 GLY B CA 1
ATOM 3324 C C . GLY B 1 220 ? -1.806 -14.397 8.379 0.33 5.26 220 GLY B C 1
ATOM 3325 O O . GLY B 1 220 ? -1.005 -13.469 8.339 0.33 5.15 220 GLY B O 1
ATOM 3326 N N . ILE B 1 221 ? -2.394 -14.828 9.487 0.33 5.32 221 ILE B N 1
ATOM 3327 C CA . ILE B 1 221 ? -2.285 -14.152 10.785 0.33 5.52 221 ILE B CA 1
ATOM 3328 C C . ILE B 1 221 ? -1.459 -14.968 11.775 0.33 5.85 221 ILE B C 1
ATOM 3329 O O . ILE B 1 221 ? -1.610 -16.191 11.886 0.33 6.18 221 ILE B O 1
ATOM 3334 N N . TYR B 1 222 ? -0.571 -14.275 12.484 0.33 6.30 222 TYR B N 1
ATOM 3335 C CA . TYR B 1 222 ? 0.332 -14.925 13.429 0.33 6.73 222 TYR B CA 1
ATOM 3336 C C . TYR B 1 222 ? 0.411 -14.158 14.741 0.33 6.85 222 TYR B C 1
ATOM 3337 O O . TYR B 1 222 ? 0.378 -12.941 14.758 0.33 6.80 222 TYR B O 1
ATOM 3346 N N . ARG B 1 223 ? 0.547 -14.907 15.829 0.33 7.06 223 ARG B N 1
ATOM 3347 C CA . ARG B 1 223 ? 0.871 -14.343 17.153 0.33 7.40 223 ARG B CA 1
ATOM 3348 C C . ARG B 1 223 ? 2.232 -14.862 17.568 0.33 7.88 223 ARG B C 1
ATOM 3349 O O . ARG B 1 223 ? 2.538 -16.054 17.418 0.33 7.41 223 ARG B O 1
ATOM 3357 N N . TRP B 1 224 ? 3.084 -13.983 18.090 0.33 8.33 224 TRP B N 1
ATOM 3358 C CA . TRP B 1 224 ? 4.451 -14.396 18.430 0.33 9.22 224 TRP B CA 1
ATOM 3359 C C . TRP B 1 224 ? 4.403 -15.259 19.668 0.33 10.76 224 TRP B C 1
ATOM 3360 O O . TRP B 1 224 ? 3.745 -14.919 20.643 0.33 10.32 224 TRP B O 1
ATOM 3371 N N . ILE B 1 225 ? 5.071 -16.401 19.591 0.33 12.70 225 ILE B N 1
ATOM 3372 C CA . ILE B 1 225 ? 5.100 -17.284 20.735 0.33 15.77 225 ILE B CA 1
ATOM 3373 C C . ILE B 1 225 ? 6.457 -17.129 21.355 0.33 16.76 225 ILE B C 1
ATOM 3374 O O . ILE B 1 225 ? 7.509 -17.515 20.827 0.33 16.73 225 ILE B O 1
ATOM 3379 N N . ARG B 1 226 ? 6.419 -16.432 22.474 0.33 19.00 226 ARG B N 1
ATOM 3380 C CA . ARG B 1 226 ? 7.634 -16.005 23.075 0.33 19.42 226 ARG B CA 1
ATOM 3381 C C . ARG B 1 226 ? 8.091 -17.071 24.013 0.33 20.42 226 ARG B C 1
ATOM 3382 O O . ARG B 1 226 ? 9.281 -17.260 24.205 0.33 20.92 226 ARG B O 1
ATOM 3390 N N . ASP B 1 227 ? 7.128 -17.774 24.594 0.33 21.57 227 ASP B N 1
ATOM 3391 C CA . ASP B 1 227 ? 7.461 -18.889 25.427 0.33 21.20 227 ASP B CA 1
ATOM 3392 C C . ASP B 1 227 ? 7.895 -20.069 24.557 0.33 22.92 227 ASP B C 1
ATOM 3393 O O . ASP B 1 227 ? 9.013 -20.051 24.006 0.33 23.89 227 ASP B O 1
#

Organism: Laccaria bicolor (strain S238N-H82 / ATCC MYA-4686) (NCBI:txid486041)

Sequence (449 aa):
PWKGISGSSLSSRISAGSVTNVWGVNAANNIYRYTGDDAKPWVQIPGALTDIGAAADGTVWGVNAAGNIYRYVWDSNHWTQIKGALKKRISAGSRTNVWGVNAGGAIYRRYTGDDANPWVQIPGVLSDIGAGADGTVWGVNAAGEIYRYTGDQGDPNHWVVKIPGALSAISAGIKTNVWGVNSSANNIYTSTGDDKNPWLGIGGSSLVVDIGAGTDGVVWGVNNAGGGIYRWIRDPWKGISGSLSRISAGSVTNVWGVNAANNIYRYTGDDAKPWVQIPGALTDIGAAADGTVWGVNAAGNIYRYVWHWTQIKGALKRISAGSRTNVWGVNAGGAIYRYTGDDANPWVQIPGVLSDIGAGADGTVWGVNAAGEIYRYTGDQGDPNHWVKIPGALSAISAGIKTNVWGVNSANNIYTSTGDDKNPWLGIGGSLVDIGAGTDGVVWGVNAGGGIYRWIRD